Protein AF-A0A316TA97-F1 (afdb_monomer_lite)

Foldseek 3Di:
DFDWDPFDQPPVRDTDGTDGDQFLQVLLVCQVVVVDDPVCNVVSLVSNLCCQQPPDLVDQDPPNGDHRLEDPDALNRLLRRLVSCQLQPNLQSSQVNQPDCDPQHPNVVVVVPQPADKNDSPCADPRCGNVPPVVHTGSHDCRNVSVVVCCVCEQQNWAQDPVDPQQLETEGEHQFYDPAQKDWDWDQGPQGIWIWMFGHDPRHTFKIKTARGPSHKYKYWAQDDQQQLVPEDDDFQKDWPHWDAGSNGITTIIIGHGAIKMWGGDPRHIYMDGDPPTDHPVPDDPADLPLLVVLLVVLVVVLPDPLLQFAFPVLNVQLVVLSVLSVVLSPDPPRDNVSSVVSSVSNVVSVVSSVQGFADLVLLVLLLVVLVPDDCVQFFPPLPVQLVVLSVLSVVCVVRRSRDGRVSNVVSNVSNVVSVVRTHGFADQPLLVVLLVVLVPDDPQFFDPVLNVQLVVLSVLSVVLVPDRPRDNVSSVVSSVSNVVSVVSTHGPDDDDDDDDDDDDDDDDDDDDDDDDDDDDDDDDDDDDDDCSVVSVVVVVVVVVVVVVVVVVVD

Radius of gyration: 54.66 Å; chains: 1; bounding box: 109×63×149 Å

Secondary structure (DSSP, 8-state):
--EEPPPEE-TT--EEPPPEE--HHHHHHHHHTT-S-HHHHHHHHHHHHHHHHS--TTS--TTSS--TT-----TTTGGGHHHHHHHTT-HHHHHHHHS--SSSSSHHHHHTT-SS--SSTTSSBTTTBT-S-TTS--S--SGGGGHHHHIIIIIS-EEEBTTBTTTTEEEE-----TT-SEEEEEEEETTEEEEEEEEEETTEEEEEEEEEEEEEEEEEEE---HHHHTTPPPBTTEEEEEEEEETTEEEEEEEEEEEEEEEEEETTEEEEEEPTT---GGGS-S---HHHHHHHHHHHHHHTSGGGGGB-HHHHHHHHHHHHHHHHHHH-TT--HHHHHHHHHHHHHHHHHTT-BB---HHHHHHHHHHHT--GGGB-STTHHHHHHHHHHHHHHHHTTTT-BHHHHHHHHHHHHHHHHT--BPPP-HHHHHHHHHHHTS-GGGB-HHHHHHHHHHHHHHHHHHH-TT--HHHHHHHHHHHHHHHHT--BSS----------------------------------PPPTHHHHHHHHHHHHHHHHHHHHH--

pLDDT: mean 85.38, std 20.15, range [24.69, 98.75]

Structure (mmCIF, N/CA/C/O backbone):
data_AF-A0A316TA97-F1
#
_entry.id   AF-A0A316TA97-F1
#
loop_
_atom_site.group_PDB
_atom_site.id
_atom_site.type_symbol
_atom_site.label_atom_id
_atom_site.label_alt_id
_atom_site.label_comp_id
_atom_site.label_asym_id
_atom_site.label_entity_id
_atom_site.label_seq_id
_atom_site.pdbx_PDB_ins_code
_atom_site.Cartn_x
_atom_site.Cartn_y
_atom_site.Cartn_z
_atom_site.occupancy
_atom_site.B_iso_or_equiv
_atom_site.auth_seq_id
_atom_site.auth_comp_id
_atom_site.auth_asym_id
_atom_site.auth_atom_id
_atom_site.pdbx_PDB_model_num
ATOM 1 N N . GLY A 1 1 ? -20.059 24.823 36.593 1.00 38.16 1 GLY A N 1
ATOM 2 C CA . GLY A 1 1 ? -21.305 24.332 35.991 1.00 38.16 1 GLY A CA 1
ATOM 3 C C . GLY A 1 1 ? -22.474 24.899 36.750 1.00 38.16 1 GLY A C 1
ATOM 4 O O . GLY A 1 1 ? -22.758 24.421 37.832 1.00 38.16 1 GLY A O 1
ATOM 5 N N . LYS A 1 2 ? -23.056 25.978 36.234 1.00 34.47 2 LYS A N 1
ATOM 6 C CA . LYS A 1 2 ? -24.372 26.496 36.607 1.00 34.47 2 LYS A CA 1
ATOM 7 C C . LYS A 1 2 ? -24.916 27.084 35.312 1.00 34.47 2 LYS A C 1
ATOM 9 O O . LYS A 1 2 ? -24.489 28.172 34.930 1.00 34.47 2 LYS A O 1
ATOM 14 N N . THR A 1 3 ? -25.728 26.338 34.568 1.00 41.75 3 THR A N 1
ATOM 15 C CA . THR A 1 3 ? -26.380 26.905 33.384 1.00 41.75 3 THR A CA 1
ATOM 16 C C . THR A 1 3 ? -27.413 27.905 33.876 1.00 41.75 3 THR A C 1
ATOM 18 O O . THR A 1 3 ? -28.311 27.558 34.641 1.00 41.75 3 THR A O 1
ATOM 21 N N . GLN A 1 4 ? -27.219 29.167 33.507 1.00 42.59 4 GLN A N 1
ATOM 22 C CA . GLN A 1 4 ? -28.214 30.208 33.699 1.00 42.59 4 GLN A CA 1
ATOM 23 C C . GLN A 1 4 ? -29.320 29.985 32.669 1.00 42.59 4 GLN A C 1
ATOM 25 O O . GLN A 1 4 ? -29.018 29.860 31.480 1.00 42.59 4 GLN A O 1
ATOM 30 N N . SER A 1 5 ? -30.587 29.963 33.091 1.00 54.56 5 SER A N 1
ATOM 31 C CA . SER A 1 5 ? -31.671 30.222 32.141 1.00 54.56 5 SER A CA 1
ATOM 32 C C . SER A 1 5 ? -31.372 31.545 31.433 1.00 54.56 5 SER A C 1
ATOM 34 O O . SER A 1 5 ? -30.964 32.517 32.075 1.00 54.56 5 SER A O 1
ATOM 36 N N . ALA A 1 6 ? -31.481 31.569 30.100 1.00 47.59 6 ALA A N 1
ATOM 37 C CA . ALA A 1 6 ? -31.222 32.793 29.356 1.00 47.59 6 ALA A CA 1
ATOM 38 C C . ALA A 1 6 ? -32.130 33.901 29.916 1.00 47.59 6 ALA A C 1
ATOM 40 O O . ALA A 1 6 ? -33.325 33.647 30.109 1.00 47.59 6 ALA A O 1
ATOM 41 N N . PRO A 1 7 ? -31.597 35.105 30.196 1.00 53.69 7 PRO A N 1
ATOM 42 C CA . PRO A 1 7 ? -32.436 36.220 30.594 1.00 53.69 7 PRO A CA 1
ATOM 43 C C . PRO A 1 7 ? -33.517 36.400 29.532 1.00 53.69 7 PRO A C 1
ATOM 45 O O . PRO A 1 7 ? -33.215 36.601 28.354 1.00 53.69 7 PRO A O 1
ATOM 48 N N . SER A 1 8 ? -34.776 36.269 29.939 1.00 62.47 8 SER A N 1
ATOM 49 C CA . SER A 1 8 ? -35.906 36.413 29.029 1.00 62.47 8 SER A CA 1
ATOM 50 C C . SER A 1 8 ? -36.624 37.718 29.316 1.00 62.47 8 SER A C 1
ATOM 52 O O . SER A 1 8 ? -36.811 38.111 30.471 1.00 62.47 8 SER A O 1
ATOM 54 N N . ILE A 1 9 ? -36.988 38.401 28.235 1.00 54.28 9 ILE A N 1
ATOM 55 C CA . ILE A 1 9 ? -37.887 39.543 28.275 1.00 54.28 9 ILE A CA 1
ATOM 56 C C . ILE A 1 9 ? -39.227 39.044 27.744 1.00 54.28 9 ILE A C 1
ATOM 58 O O . ILE A 1 9 ? -39.328 38.642 26.582 1.00 54.28 9 ILE A O 1
ATOM 62 N N . GLY A 1 10 ? -40.239 39.023 28.609 1.00 66.88 10 GLY A N 1
ATOM 63 C CA . GLY A 1 10 ? -41.604 38.686 28.229 1.00 66.88 10 GLY A CA 1
ATOM 64 C C . GLY A 1 10 ? -42.124 39.636 27.150 1.00 66.88 10 GLY A C 1
ATOM 65 O O . GLY A 1 10 ? -41.638 40.756 26.988 1.00 66.88 10 GLY A O 1
ATOM 66 N N . ARG A 1 11 ? -43.157 39.224 26.407 1.00 55.09 11 ARG A N 1
ATOM 67 C CA . ARG A 1 11 ? -43.816 40.102 25.414 1.00 55.09 11 ARG A CA 1
ATOM 68 C C . ARG A 1 11 ? -44.424 41.372 26.037 1.00 55.09 11 ARG A C 1
ATOM 70 O O . ARG A 1 11 ? -44.765 42.296 25.309 1.00 55.09 11 ARG A O 1
ATOM 77 N N . ASP A 1 12 ? -44.549 41.406 27.360 1.00 76.81 12 ASP A N 1
ATOM 78 C CA . ASP A 1 12 ? -44.981 42.531 28.191 1.00 76.81 12 ASP A CA 1
ATOM 79 C C . ASP A 1 12 ? -43.818 43.388 28.739 1.00 76.81 12 ASP A C 1
ATOM 81 O O . ASP A 1 12 ? -44.057 44.364 29.448 1.00 76.81 12 ASP A O 1
ATOM 85 N N . GLY A 1 13 ? -42.566 43.046 28.419 1.00 64.06 13 GLY A N 1
ATOM 86 C CA . GLY A 1 13 ? -41.368 43.734 28.902 1.00 64.06 13 GLY A CA 1
ATOM 87 C C . GLY A 1 13 ? -40.856 43.261 30.267 1.00 64.06 13 GLY A C 1
ATOM 88 O O . GLY A 1 13 ? -39.906 43.850 30.783 1.00 64.06 13 GLY A O 1
ATOM 89 N N . SER A 1 14 ? -41.443 42.217 30.864 1.00 68.44 14 SER A N 1
ATOM 90 C CA . SER A 1 14 ? -40.971 41.663 32.138 1.00 68.44 14 SER A CA 1
ATOM 91 C C . SER A 1 14 ? -39.613 40.967 31.984 1.00 68.44 14 SER A C 1
ATOM 93 O O . SER A 1 14 ? -39.430 40.141 31.095 1.00 68.44 14 SER A O 1
ATOM 95 N N . TYR A 1 15 ? -38.644 41.303 32.841 1.00 68.62 15 TYR A N 1
ATOM 96 C CA . TYR A 1 15 ? -37.324 40.665 32.864 1.00 68.62 15 TYR A CA 1
ATOM 97 C C . TYR A 1 15 ? -37.304 39.527 33.883 1.00 68.62 15 TYR A C 1
ATOM 99 O O . TYR A 1 15 ? -37.510 39.763 35.076 1.00 68.62 15 TYR A O 1
ATOM 107 N N . THR A 1 16 ? -36.999 38.313 33.427 1.00 67.31 16 THR A N 1
ATOM 108 C CA . THR A 1 16 ? -36.749 37.177 34.322 1.00 67.31 16 THR A CA 1
ATOM 109 C C . THR A 1 16 ? -35.239 37.008 34.504 1.00 67.31 16 THR A C 1
ATOM 111 O O . THR A 1 16 ? -34.551 36.712 33.521 1.00 67.31 16 THR A O 1
ATOM 114 N N . PRO A 1 17 ? -34.695 37.211 35.721 1.00 58.16 17 PRO A N 1
ATOM 115 C CA . PRO A 1 17 ? -33.279 37.005 35.978 1.00 58.16 17 PRO A CA 1
ATOM 116 C C . PRO A 1 17 ? -32.897 35.528 35.819 1.00 58.16 17 PRO A C 1
ATOM 118 O O . PRO A 1 17 ? -33.721 34.644 36.064 1.00 58.16 17 PRO A O 1
ATOM 121 N N . PRO A 1 18 ? -31.639 35.252 35.448 1.00 57.81 18 PRO A N 1
ATOM 122 C CA . PRO A 1 18 ? -31.162 33.895 35.266 1.00 57.81 18 PRO A CA 1
ATOM 123 C C . PRO A 1 18 ? -31.211 33.110 36.579 1.00 57.81 18 PRO A C 1
ATOM 125 O O . PRO A 1 18 ? -30.638 33.517 37.593 1.00 57.81 18 PRO A O 1
ATOM 128 N N . THR A 1 19 ? -31.853 31.949 36.545 1.00 63.41 19 THR A N 1
ATOM 129 C CA . THR A 1 19 ? -31.802 30.957 37.619 1.00 63.41 19 THR A CA 1
ATOM 130 C C . THR A 1 19 ? -30.740 29.925 37.296 1.00 63.41 19 THR A C 1
ATOM 132 O O . THR A 1 19 ? -30.619 29.471 36.159 1.00 63.41 19 THR A O 1
ATOM 135 N N . ILE A 1 20 ? -29.974 29.555 38.313 1.00 67.31 20 ILE A N 1
ATOM 136 C CA . ILE A 1 20 ? -29.029 28.447 38.245 1.00 67.31 20 ILE A CA 1
ATOM 137 C C . ILE A 1 20 ? -29.837 27.155 38.178 1.00 67.31 20 ILE A C 1
ATOM 139 O O . ILE A 1 20 ? -30.657 26.925 39.064 1.00 67.31 20 ILE A O 1
ATOM 143 N N . GLN A 1 21 ? -29.597 26.335 37.159 1.00 70.38 21 GLN A N 1
ATOM 144 C CA . GLN A 1 21 ? -30.203 25.012 37.055 1.00 70.38 21 GLN A CA 1
ATOM 145 C C . GLN A 1 21 ? -29.139 23.919 37.083 1.00 70.38 21 GLN A C 1
ATOM 147 O O . GLN A 1 21 ? -28.156 23.982 36.342 1.00 70.38 21 GLN A O 1
ATOM 152 N N . ASP A 1 22 ? -29.371 22.938 37.950 1.00 81.56 22 ASP A N 1
ATOM 153 C CA . ASP A 1 22 ? -28.582 21.723 38.101 1.00 81.56 22 ASP A CA 1
ATOM 154 C C . ASP A 1 22 ? -29.258 20.619 37.280 1.00 81.56 22 ASP A C 1
ATOM 156 O O . ASP A 1 22 ? -30.234 20.018 37.713 1.00 81.56 22 ASP A O 1
ATOM 160 N N . THR A 1 23 ? -28.779 20.401 36.056 1.00 87.81 23 THR A N 1
ATOM 161 C CA . THR A 1 23 ? -29.360 19.417 35.121 1.00 87.81 23 THR A CA 1
ATOM 162 C C . THR A 1 23 ? -28.309 18.418 34.664 1.00 87.81 23 THR A C 1
ATOM 164 O O . THR A 1 23 ? -27.125 18.766 34.596 1.00 87.81 23 THR A O 1
ATOM 167 N N . GLU A 1 24 ? -28.729 17.215 34.263 1.00 91.94 24 GLU A N 1
ATOM 168 C CA . GLU A 1 24 ? -27.835 16.214 33.664 1.00 91.94 24 GLU A CA 1
ATOM 169 C C . GLU A 1 24 ? -26.982 16.809 32.542 1.00 91.94 24 GLU A C 1
ATOM 171 O O . GLU A 1 24 ? -25.755 16.741 32.582 1.00 91.94 24 GLU A O 1
ATOM 176 N N . ALA A 1 25 ? -27.624 17.488 31.586 1.00 91.88 25 ALA A N 1
ATOM 177 C CA . ALA A 1 25 ? -26.947 18.078 30.437 1.00 91.88 25 ALA A CA 1
ATOM 178 C C . ALA A 1 25 ? -25.898 19.126 30.844 1.00 91.88 25 ALA A C 1
ATOM 180 O O . ALA A 1 25 ? -24.828 19.186 30.235 1.00 91.88 25 ALA A O 1
ATOM 181 N N . SER A 1 26 ? -26.182 19.936 31.873 1.00 90.69 26 SER A N 1
ATOM 182 C CA . SER A 1 26 ? -25.269 20.990 32.338 1.00 90.69 26 SER A CA 1
ATOM 183 C C . SER A 1 26 ? -23.975 20.450 32.950 1.00 90.69 26 SER A C 1
ATOM 185 O O . SER A 1 26 ? -22.939 21.114 32.862 1.00 90.69 26 SER A O 1
ATOM 187 N N . TYR A 1 27 ? -24.025 19.255 33.546 1.00 94.38 27 TYR A N 1
ATOM 188 C CA . TYR A 1 27 ? -22.856 18.592 34.107 1.00 94.38 27 TYR A CA 1
ATOM 189 C C . TYR A 1 27 ? -22.176 17.691 33.082 1.00 94.38 27 TYR A C 1
ATOM 191 O O . TYR A 1 27 ? -20.995 17.892 32.813 1.00 94.38 27 TYR A O 1
ATOM 199 N N . ALA A 1 28 ? -22.913 16.760 32.472 1.00 96.31 28 ALA A N 1
ATOM 200 C CA . ALA A 1 28 ? -22.371 15.755 31.562 1.00 96.31 28 ALA A CA 1
ATOM 201 C C . ALA A 1 28 ? -21.589 16.387 30.403 1.00 96.31 28 ALA A C 1
ATOM 203 O O . ALA A 1 28 ? -20.430 16.056 30.173 1.00 96.31 28 ALA A O 1
ATOM 204 N N . THR A 1 29 ? -22.177 17.389 29.746 1.00 95.25 29 THR A N 1
ATOM 205 C CA . THR A 1 29 ? -21.539 18.103 28.629 1.00 95.25 29 THR A CA 1
ATOM 206 C C . THR A 1 29 ? -20.243 18.790 29.064 1.00 95.25 29 THR A C 1
ATOM 208 O O . THR A 1 29 ? -19.220 18.699 28.395 1.00 95.25 29 THR A O 1
ATOM 211 N N . ALA A 1 30 ? -20.262 19.474 30.210 1.00 94.62 30 ALA A N 1
ATOM 212 C CA . ALA A 1 30 ? -19.088 20.179 30.713 1.00 94.62 30 ALA A CA 1
ATOM 213 C C . ALA A 1 30 ? -17.998 19.229 31.244 1.00 94.62 30 ALA A C 1
ATOM 215 O O . ALA A 1 30 ? -16.827 19.608 31.243 1.00 94.62 30 ALA A O 1
ATOM 216 N N . LEU A 1 31 ? -18.367 18.023 31.689 1.00 95.94 31 LEU A N 1
ATOM 217 C CA . LEU A 1 31 ? -17.431 16.966 32.070 1.00 95.94 31 LEU A CA 1
ATOM 218 C C . LEU A 1 31 ? -16.749 16.365 30.837 1.00 95.94 31 LEU A C 1
ATOM 220 O O . LEU A 1 31 ? -15.525 16.360 30.804 1.00 95.94 31 LEU A O 1
ATOM 224 N N . VAL A 1 32 ? -17.511 15.961 29.813 1.00 95.56 32 VAL A N 1
ATOM 225 C CA . VAL A 1 32 ? -16.964 15.381 28.567 1.00 95.56 32 VAL A CA 1
ATOM 226 C C . VAL A 1 32 ? -16.014 16.349 27.861 1.00 95.56 32 VAL A C 1
ATOM 228 O O . VAL A 1 32 ? -14.939 15.960 27.422 1.00 95.56 32 VAL A O 1
ATOM 231 N N . TYR A 1 33 ? -16.360 17.638 27.805 1.00 94.12 33 TYR A N 1
ATOM 232 C CA . TYR A 1 33 ? -15.498 18.655 27.193 1.00 94.12 33 TYR A CA 1
ATOM 233 C C . TYR A 1 33 ? -14.407 19.205 28.127 1.00 94.12 33 TYR A C 1
ATOM 235 O O . TYR A 1 33 ? -13.773 20.204 27.791 1.00 94.12 33 TYR A O 1
ATOM 243 N N . ASN A 1 34 ? -14.197 18.604 29.306 1.00 92.06 34 ASN A N 1
ATOM 244 C CA . ASN A 1 34 ? -13.170 19.011 30.272 1.00 92.06 34 ASN A CA 1
ATOM 245 C C . ASN A 1 34 ? -13.198 20.515 30.627 1.00 92.06 34 ASN A C 1
ATOM 247 O O . ASN A 1 34 ? -12.168 21.171 30.768 1.00 92.06 34 ASN A O 1
ATOM 251 N N . VAL A 1 35 ? -14.398 21.085 30.786 1.00 93.94 35 VAL A N 1
ATOM 252 C CA . VAL A 1 35 ? -14.597 22.525 31.049 1.00 93.94 35 VAL A CA 1
ATOM 253 C C . VAL A 1 35 ? -14.410 22.873 32.531 1.00 93.94 35 VAL A C 1
ATOM 255 O O . VAL A 1 35 ? -14.108 24.016 32.884 1.00 93.94 35 VAL A O 1
ATOM 258 N N . PHE A 1 36 ? -14.621 21.913 33.435 1.00 91.88 36 PHE A N 1
ATOM 259 C CA . PHE A 1 36 ? -14.399 22.129 34.863 1.00 91.88 36 PHE A CA 1
ATOM 260 C C . PHE A 1 36 ? -12.904 22.187 35.181 1.00 91.88 36 PHE A C 1
ATOM 262 O O . PHE A 1 36 ? -12.139 21.325 34.767 1.00 91.88 36 PHE A O 1
ATOM 269 N N . ASN A 1 37 ? -12.498 23.170 35.988 1.00 91.88 37 ASN A N 1
ATOM 270 C CA . ASN A 1 37 ? -11.150 23.175 36.550 1.00 91.88 37 ASN A CA 1
ATOM 271 C C . ASN A 1 37 ? -10.963 22.032 37.564 1.00 91.88 37 ASN A C 1
ATOM 273 O O . ASN A 1 37 ? -11.934 21.518 38.127 1.00 91.88 37 ASN A O 1
ATOM 277 N N . GLU A 1 38 ? -9.707 21.687 37.842 1.00 87.62 38 GLU A N 1
ATOM 278 C CA . GLU A 1 38 ? -9.338 20.570 38.723 1.00 87.62 38 GLU A CA 1
ATOM 279 C C . GLU A 1 38 ? -10.016 20.645 40.099 1.00 87.62 38 GLU A C 1
ATOM 281 O O . GLU A 1 38 ? -10.542 19.652 40.593 1.00 87.62 38 GLU A O 1
ATOM 286 N N . THR A 1 39 ? -10.094 21.843 40.692 1.00 91.88 39 THR A N 1
ATOM 287 C CA . THR A 1 39 ? -10.706 22.047 42.015 1.00 91.88 39 THR A CA 1
ATOM 288 C C . THR A 1 39 ? -12.201 21.719 42.044 1.00 91.88 39 THR A C 1
ATOM 290 O O . THR A 1 39 ? -12.708 21.273 43.070 1.00 91.88 39 THR A O 1
ATOM 293 N N . ASN A 1 40 ? -12.926 21.952 40.945 1.00 91.69 40 ASN A N 1
ATOM 294 C CA . ASN A 1 40 ? -14.377 21.768 40.893 1.00 91.69 40 ASN A CA 1
ATOM 295 C C . ASN A 1 40 ? -14.812 20.480 40.184 1.00 91.69 40 ASN A C 1
ATOM 297 O O . ASN A 1 40 ? -15.975 20.104 40.340 1.00 91.69 40 ASN A O 1
ATOM 301 N N . LYS A 1 41 ? -13.929 19.806 39.428 1.00 94.19 41 LYS A N 1
ATOM 302 C CA . LYS A 1 41 ? -14.264 18.583 38.675 1.00 94.19 41 LYS A CA 1
ATOM 303 C C . LYS A 1 41 ? -14.861 17.517 39.594 1.00 94.19 41 LYS A C 1
ATOM 305 O O . LYS A 1 41 ? -15.968 17.062 39.338 1.00 94.19 41 LYS A O 1
ATOM 310 N N . ALA A 1 42 ? -14.204 17.210 40.715 1.00 94.50 42 ALA A N 1
ATOM 311 C CA . ALA A 1 42 ? -14.684 16.193 41.655 1.00 94.50 42 ALA A CA 1
ATOM 312 C C . ALA A 1 42 ? -16.100 16.489 42.182 1.00 94.50 42 ALA A C 1
ATOM 314 O O . ALA A 1 42 ? -16.958 15.609 42.194 1.00 94.50 42 ALA A O 1
ATOM 315 N N . LYS A 1 43 ? -16.382 17.749 42.551 1.00 95.00 43 LYS A N 1
ATOM 316 C CA . LYS A 1 43 ? -17.718 18.134 43.029 1.00 95.00 43 LYS A CA 1
ATOM 317 C C . LYS A 1 43 ? -18.766 18.109 41.914 1.00 95.00 43 LYS A C 1
ATOM 319 O O . LYS A 1 43 ? -19.920 17.780 42.165 1.00 95.00 43 LYS A O 1
ATOM 324 N N . ALA A 1 44 ? -18.375 18.455 40.689 1.00 94.94 44 ALA A N 1
ATOM 325 C CA . ALA A 1 44 ? -19.247 18.375 39.525 1.00 94.94 44 ALA A CA 1
ATOM 326 C C . ALA A 1 44 ? -19.626 16.927 39.193 1.00 94.94 44 ALA A C 1
ATOM 328 O O . ALA A 1 44 ? -20.794 16.664 38.924 1.00 94.94 44 ALA A O 1
ATOM 329 N N . VAL A 1 45 ? -18.666 16.001 39.269 1.00 96.62 45 VAL A N 1
ATOM 330 C CA . VAL A 1 45 ? -18.906 14.561 39.111 1.00 96.62 45 VAL A CA 1
ATOM 331 C C . VAL A 1 45 ? -19.851 14.049 40.199 1.00 96.62 45 VAL A C 1
ATOM 333 O O . VAL A 1 45 ? -20.851 13.417 39.878 1.00 96.62 45 VAL A O 1
ATOM 336 N N . GLU A 1 46 ? -19.603 14.386 41.469 1.00 95.94 46 GLU A N 1
ATOM 337 C CA . GLU A 1 46 ? -20.484 14.005 42.585 1.00 95.94 46 GLU A CA 1
ATOM 338 C C . GLU A 1 46 ? -21.925 14.497 42.366 1.00 95.94 46 GLU A C 1
ATOM 340 O O . GLU A 1 46 ? -22.878 13.727 42.498 1.00 95.94 46 GLU A O 1
ATOM 345 N N . ASN A 1 47 ? -22.092 15.768 41.985 1.00 94.50 47 ASN A N 1
ATOM 346 C CA . ASN A 1 47 ? -23.406 16.342 41.709 1.00 94.50 47 ASN A CA 1
ATOM 347 C C . ASN A 1 47 ? -24.086 15.663 40.513 1.00 94.50 47 ASN A C 1
ATOM 349 O O . ASN A 1 47 ? -25.279 15.379 40.580 1.00 94.50 47 ASN A O 1
ATOM 353 N N . TYR A 1 48 ? -23.338 15.393 39.441 1.00 96.12 48 TYR A N 1
ATOM 354 C CA . TYR A 1 48 ? -23.858 14.721 38.256 1.00 96.12 48 TYR A CA 1
ATOM 355 C C . TYR A 1 48 ? -24.381 13.323 38.583 1.00 96.12 48 TYR A C 1
ATOM 357 O O . TYR A 1 48 ? -25.541 13.014 38.318 1.00 96.12 48 TYR A O 1
ATOM 365 N N . VAL A 1 49 ? -23.550 12.511 39.238 1.00 97.38 49 VAL A N 1
ATOM 366 C CA . VAL A 1 49 ? -23.905 11.152 39.656 1.00 97.38 49 VAL A CA 1
ATOM 367 C C . VAL A 1 49 ? -25.111 11.177 40.595 1.00 97.38 49 VAL A C 1
ATOM 369 O O . VAL A 1 49 ? -26.006 10.344 40.470 1.00 97.38 49 VAL A O 1
ATOM 372 N N . ASN A 1 50 ? -25.183 12.149 41.511 1.00 95.12 50 ASN A N 1
ATOM 373 C CA . ASN A 1 50 ? -26.340 12.291 42.388 1.00 95.12 50 ASN A CA 1
ATOM 374 C C . ASN A 1 50 ? -27.628 12.629 41.621 1.00 95.12 50 ASN A C 1
ATOM 376 O O . ASN A 1 50 ? -28.663 12.072 41.962 1.00 95.12 50 ASN A O 1
ATOM 380 N N . ILE A 1 51 ? -27.579 13.491 40.601 1.00 91.81 51 ILE A N 1
ATOM 381 C CA . ILE A 1 51 ? -28.755 13.824 39.775 1.00 91.81 51 ILE A CA 1
ATOM 382 C C . ILE A 1 51 ? -29.244 12.598 38.999 1.00 91.81 51 ILE A C 1
ATOM 384 O O . ILE A 1 51 ? -30.444 12.348 38.975 1.00 91.81 51 ILE A O 1
ATOM 388 N N . VAL A 1 52 ? -28.331 11.803 38.434 1.00 95.44 52 VAL A N 1
ATOM 389 C CA . VAL A 1 52 ? -28.688 10.562 37.723 1.00 95.44 52 VAL A CA 1
ATOM 390 C C . VAL A 1 52 ? -29.343 9.552 38.676 1.00 95.44 52 VAL A C 1
ATOM 392 O O . VAL A 1 52 ? -30.355 8.937 38.346 1.00 95.44 52 VAL A O 1
ATOM 395 N N . LYS A 1 53 ? -28.802 9.389 39.891 1.00 95.88 53 LYS A N 1
ATOM 396 C CA . LYS A 1 53 ? -29.321 8.438 40.895 1.00 95.88 53 LYS A CA 1
ATOM 397 C C . LYS A 1 53 ? -30.611 8.901 41.561 1.00 95.88 53 LYS A C 1
ATOM 399 O O . LYS A 1 53 ? -31.461 8.083 41.896 1.00 95.88 53 LYS A O 1
ATOM 404 N N . ASN A 1 54 ? -30.717 10.200 41.800 1.00 91.00 54 ASN A N 1
ATOM 405 C CA . ASN A 1 54 ? -31.767 10.830 42.583 1.00 91.00 54 ASN A CA 1
ATOM 406 C C . ASN A 1 54 ? -32.298 12.045 41.808 1.00 91.00 54 ASN A C 1
ATOM 408 O O . ASN A 1 54 ? -32.036 13.183 42.214 1.00 91.00 54 ASN A O 1
ATOM 412 N N . PRO A 1 55 ? -33.012 11.823 40.690 1.00 84.31 55 PRO A N 1
ATOM 413 C CA . PRO A 1 55 ? -33.590 12.918 39.929 1.00 84.31 55 PRO A CA 1
ATOM 414 C C . PRO A 1 55 ? -34.532 13.732 40.815 1.00 84.31 55 PRO A C 1
ATOM 416 O O . PRO A 1 55 ? -35.185 13.200 41.719 1.00 84.31 55 PRO A O 1
ATOM 419 N N . ASP A 1 56 ? -34.553 15.043 40.583 1.00 74.56 56 ASP A N 1
ATOM 420 C CA . ASP A 1 56 ? -35.282 15.980 41.429 1.00 74.56 56 ASP A CA 1
ATOM 421 C C . ASP A 1 56 ? -36.789 15.651 41.402 1.00 74.56 56 ASP A C 1
ATOM 423 O O . ASP A 1 56 ? -37.423 15.733 40.348 1.00 74.56 56 ASP A O 1
ATOM 427 N N . PRO A 1 57 ? -37.384 15.292 42.558 1.00 67.00 57 PRO A N 1
ATOM 428 C CA . PRO A 1 57 ? -38.769 14.842 42.636 1.00 67.00 57 PRO A CA 1
ATOM 429 C C . PRO A 1 57 ? -39.782 15.967 42.394 1.00 67.00 57 PRO A C 1
ATOM 431 O O . PRO A 1 57 ? -40.978 15.696 42.350 1.00 67.00 57 PRO A O 1
ATOM 434 N N . THR A 1 58 ? -39.333 17.224 42.303 1.00 65.56 58 THR A N 1
ATOM 435 C CA . THR A 1 58 ? -40.183 18.373 41.966 1.00 65.56 58 THR A CA 1
ATOM 436 C C . THR A 1 58 ? -40.391 18.538 40.462 1.00 65.56 58 THR A C 1
ATOM 438 O O . THR A 1 58 ? -41.297 19.269 40.059 1.00 65.56 58 THR A O 1
ATOM 441 N N . PHE A 1 59 ? -39.598 17.850 39.634 1.00 64.38 59 PHE A N 1
ATOM 442 C CA . PHE A 1 59 ? -39.877 17.715 38.212 1.00 64.38 59 PHE A CA 1
ATOM 443 C C . PHE A 1 59 ? -40.820 16.530 38.007 1.00 64.38 59 PHE A C 1
ATOM 445 O O . PHE A 1 59 ? -40.454 15.373 38.207 1.00 64.38 59 PHE A O 1
ATOM 452 N N . GLU A 1 60 ? -42.052 16.837 37.616 1.00 60.84 60 GLU A N 1
ATOM 453 C CA . GLU A 1 60 ? -43.003 15.837 37.147 1.00 60.84 60 GLU A CA 1
ATOM 454 C C . GLU A 1 60 ? -42.780 15.623 35.651 1.00 60.84 60 GLU A C 1
ATOM 456 O O . GLU A 1 60 ? -42.705 16.575 34.869 1.00 60.84 60 GLU A O 1
ATOM 461 N N . ASP A 1 61 ? -42.652 14.362 35.262 1.00 66.06 61 ASP A N 1
ATOM 462 C CA . ASP A 1 61 ? -42.793 13.963 33.877 1.00 66.06 61 ASP A CA 1
ATOM 463 C C . ASP A 1 61 ? -44.272 13.674 33.571 1.00 66.06 61 ASP A C 1
ATOM 465 O O . ASP A 1 61 ? -45.155 13.797 34.423 1.00 66.06 61 ASP A O 1
ATOM 469 N N . ASP A 1 62 ? -44.546 13.258 32.342 1.00 62.06 62 ASP A N 1
ATOM 470 C CA . ASP A 1 62 ? -45.873 12.844 31.885 1.00 62.06 62 ASP A CA 1
ATOM 471 C C . ASP A 1 62 ? -46.516 11.726 32.743 1.00 62.06 62 ASP A C 1
ATOM 473 O O . ASP A 1 62 ? -47.732 11.523 32.665 1.00 62.06 62 ASP A O 1
ATOM 477 N N . ASN A 1 63 ? -45.728 11.043 33.585 1.00 63.03 63 ASN A N 1
ATOM 478 C CA . ASN A 1 63 ? -46.124 9.932 34.448 1.00 63.03 63 ASN A CA 1
ATOM 479 C C . ASN A 1 63 ? -46.128 10.306 35.950 1.00 63.03 63 ASN A C 1
ATOM 481 O O . ASN A 1 63 ? -46.409 9.461 36.805 1.00 63.03 63 ASN A O 1
ATOM 485 N N . GLY A 1 64 ? -45.876 11.577 36.285 1.00 65.56 64 GLY A N 1
ATOM 486 C CA . GLY A 1 64 ? -45.973 12.138 37.636 1.00 65.56 64 GLY A CA 1
ATOM 487 C C . GLY A 1 64 ? -44.784 11.855 38.561 1.00 65.56 64 GLY A C 1
ATOM 488 O O . GLY A 1 64 ? -44.814 12.286 39.715 1.00 65.56 64 GLY A O 1
ATOM 489 N N . LYS A 1 65 ? -43.741 11.148 38.102 1.00 72.94 65 LYS A N 1
ATOM 490 C CA . LYS A 1 65 ? -42.474 10.978 38.834 1.00 72.94 65 LYS A CA 1
ATOM 491 C C . LYS A 1 65 ? -41.385 10.473 37.897 1.00 72.94 65 LYS A C 1
ATOM 493 O O . LYS A 1 65 ? -41.589 9.470 37.235 1.00 72.94 65 LYS A O 1
ATOM 498 N N . ILE A 1 66 ? -40.194 11.058 38.007 1.00 83.38 66 ILE A N 1
ATOM 499 C CA . ILE A 1 66 ? -38.978 10.609 37.322 1.00 83.38 66 ILE A CA 1
ATOM 500 C C . ILE A 1 66 ? -38.300 9.479 38.135 1.00 83.38 66 ILE A C 1
ATOM 502 O O . ILE A 1 66 ? -37.861 9.721 39.268 1.00 83.38 66 ILE A O 1
ATOM 506 N N . PRO A 1 67 ? -38.219 8.236 37.622 1.00 89.06 67 PRO A N 1
ATOM 507 C CA . PRO A 1 67 ? -37.468 7.150 38.260 1.00 89.06 67 PRO A CA 1
ATOM 508 C C . PRO A 1 67 ? -35.962 7.429 38.315 1.00 89.06 67 PRO A C 1
ATOM 510 O O . PRO A 1 67 ? -35.431 8.158 37.482 1.00 89.06 67 PRO A O 1
ATOM 513 N N . ALA A 1 68 ? -35.242 6.800 39.249 1.00 93.19 68 ALA A N 1
ATOM 514 C CA . ALA A 1 68 ? -33.776 6.825 39.244 1.00 93.19 68 ALA A CA 1
ATOM 515 C C . ALA A 1 68 ? -33.224 6.323 37.899 1.00 93.19 68 ALA A C 1
ATOM 517 O O . ALA A 1 68 ? -33.780 5.390 37.317 1.00 93.19 68 ALA A O 1
ATOM 518 N N . TYR A 1 69 ? -32.117 6.906 37.436 1.00 95.94 69 TYR A N 1
ATOM 519 C CA . TYR A 1 69 ? -31.517 6.602 36.134 1.00 95.94 69 TYR A CA 1
ATOM 520 C C . TYR A 1 69 ? -32.458 6.861 34.946 1.00 95.94 69 TYR A C 1
ATOM 522 O O . TYR A 1 69 ? -32.441 6.117 33.971 1.00 95.94 69 TYR A O 1
ATOM 530 N N . SER A 1 70 ? -33.288 7.901 35.025 1.00 92.94 70 SER A N 1
ATOM 531 C CA . SER A 1 70 ? -34.087 8.367 33.886 1.00 92.94 70 SER A CA 1
ATOM 532 C C . SER A 1 70 ? -33.416 9.538 33.199 1.00 92.94 70 SER A C 1
ATOM 534 O O . SER A 1 70 ? -32.855 10.410 33.853 1.00 92.94 70 SER A O 1
ATOM 536 N N . ILE A 1 71 ? -33.543 9.596 31.880 1.00 93.56 71 ILE A N 1
ATOM 537 C CA . ILE A 1 71 ? -32.954 10.644 31.059 1.00 93.56 71 ILE A CA 1
ATOM 538 C C . ILE A 1 71 ? -33.801 11.912 31.166 1.00 93.56 71 ILE A C 1
ATOM 540 O O . ILE A 1 71 ? -34.957 11.951 30.747 1.00 93.56 71 ILE A O 1
ATOM 544 N N . THR A 1 72 ? -33.193 12.989 31.655 1.00 90.50 72 THR A N 1
ATOM 545 C CA . THR A 1 72 ? -33.816 14.324 31.750 1.00 90.50 72 THR A CA 1
ATOM 546 C C . THR A 1 72 ? -33.237 15.316 30.737 1.00 90.50 72 THR A C 1
ATOM 548 O O . THR A 1 72 ? -33.602 16.493 30.707 1.00 90.50 72 THR A O 1
ATOM 551 N N . SER A 1 73 ? -32.331 14.848 29.873 1.00 91.06 73 SER A N 1
ATOM 552 C CA . SER A 1 73 ? -31.697 15.645 28.822 1.00 91.06 73 SER A CA 1
ATOM 553 C C . SER A 1 73 ? -32.405 15.552 27.461 1.00 91.06 73 SER A C 1
ATOM 555 O O . SER A 1 73 ? -33.037 14.553 27.117 1.00 91.06 73 SER A O 1
ATOM 557 N N . GLY A 1 74 ? -32.262 16.618 26.665 1.00 90.25 74 GLY A N 1
ATOM 558 C CA . GLY A 1 74 ? -32.610 16.642 25.240 1.00 90.25 74 GLY A CA 1
ATOM 559 C C . GLY A 1 74 ? -31.387 16.456 24.332 1.00 90.25 74 GLY A C 1
ATOM 560 O O . GLY A 1 74 ? -30.290 16.153 24.799 1.00 90.25 74 GLY A O 1
ATOM 561 N N . PHE A 1 75 ? -31.553 16.733 23.035 1.00 92.62 75 PHE A N 1
ATOM 562 C CA . PHE A 1 75 ? -30.606 16.354 21.969 1.00 92.62 75 PHE A CA 1
ATOM 563 C C . PHE A 1 75 ? -29.141 16.736 22.213 1.00 92.62 75 PHE A C 1
ATOM 565 O O . PHE A 1 75 ? -28.253 15.965 21.878 1.00 92.62 75 PHE A O 1
ATOM 572 N N . SER A 1 76 ? -28.865 17.912 22.781 1.00 90.19 76 SER A N 1
ATOM 573 C CA . SER A 1 76 ? -27.483 18.363 23.009 1.00 90.19 76 SER A CA 1
ATOM 574 C C . SER A 1 76 ? -26.824 17.738 24.241 1.00 90.19 76 SER A C 1
ATOM 576 O O . SER A 1 76 ? -25.602 17.747 24.340 1.00 90.19 76 SER A O 1
ATOM 578 N N . GLY A 1 77 ? -27.615 17.242 25.197 1.00 93.38 77 GLY A N 1
ATOM 579 C CA . GLY A 1 77 ? -27.115 16.658 26.442 1.00 93.38 77 GLY A CA 1
ATOM 580 C C . GLY A 1 77 ? -27.004 15.138 26.386 1.00 93.38 77 GLY A C 1
ATOM 581 O O . GLY A 1 77 ? -26.021 14.595 26.882 1.00 93.38 77 GLY A O 1
ATOM 582 N N . THR A 1 78 ? -27.972 14.471 25.747 1.00 96.06 78 THR A N 1
ATOM 583 C CA . THR A 1 78 ? -28.078 13.003 25.691 1.00 96.06 78 THR A CA 1
ATOM 584 C C . THR A 1 78 ? -26.794 12.294 25.244 1.00 96.06 78 THR A C 1
ATOM 586 O O . THR A 1 78 ? -26.420 11.336 25.919 1.00 96.06 78 THR A O 1
ATOM 589 N N . PRO A 1 79 ? -26.066 12.753 24.202 1.00 96.44 79 PRO A N 1
ATOM 590 C CA . PRO A 1 79 ? -24.827 12.099 23.776 1.00 96.44 79 PRO A CA 1
ATOM 591 C C . PRO A 1 79 ? -23.748 12.063 24.866 1.00 96.44 79 PRO A C 1
ATOM 593 O O . PRO A 1 79 ? -22.913 11.176 24.870 1.00 96.44 79 PRO A O 1
ATOM 596 N N . ASN A 1 80 ? -23.774 13.002 25.815 1.00 97.62 80 ASN A N 1
ATOM 597 C CA . ASN A 1 80 ? -22.713 13.165 26.809 1.00 97.62 80 ASN A CA 1
ATOM 598 C C . ASN A 1 80 ? -22.992 12.432 28.126 1.00 97.62 80 ASN A C 1
ATOM 600 O O . ASN A 1 80 ? -22.111 12.387 28.981 1.00 97.62 80 ASN A O 1
ATOM 604 N N . LEU A 1 81 ? -24.195 11.877 28.321 1.00 97.50 81 LEU A N 1
ATOM 605 C CA . LEU A 1 81 ? -24.606 11.332 29.616 1.00 97.50 81 LEU A CA 1
ATOM 606 C C . LEU A 1 81 ? -23.742 10.145 30.058 1.00 97.50 81 LEU A C 1
ATOM 608 O O . LEU A 1 81 ? -23.042 10.212 31.074 1.00 97.50 81 LEU A O 1
ATOM 612 N N . VAL A 1 82 ? -23.779 9.055 29.297 1.00 97.88 82 VAL A N 1
ATOM 613 C CA . VAL A 1 82 ? -23.028 7.848 29.651 1.00 97.88 82 VAL A CA 1
ATOM 614 C C . VAL A 1 82 ? -21.517 7.993 29.425 1.00 97.88 82 VAL A C 1
ATOM 616 O O . VAL A 1 82 ? -20.788 7.517 30.297 1.00 97.88 82 VAL A O 1
ATOM 619 N N . PRO A 1 83 ? -20.997 8.747 28.424 1.00 97.56 83 PRO A N 1
ATOM 620 C CA . PRO A 1 83 ? -19.564 9.041 28.375 1.00 97.56 83 PRO A CA 1
ATOM 621 C C . PRO A 1 83 ? -19.070 9.798 29.611 1.00 97.56 83 PRO A C 1
ATOM 623 O O . PRO A 1 83 ? -18.033 9.438 30.160 1.00 97.56 83 PRO A O 1
ATOM 626 N N . ALA A 1 84 ? -19.821 10.782 30.127 1.00 97.88 84 ALA A N 1
ATOM 627 C CA . ALA A 1 84 ? -19.428 11.498 31.344 1.00 97.88 84 ALA A CA 1
ATOM 628 C C . ALA A 1 84 ? -19.327 10.574 32.568 1.00 97.88 84 ALA A C 1
ATOM 630 O O . ALA A 1 84 ? -18.429 10.754 33.390 1.00 97.88 84 ALA A O 1
ATOM 631 N N . LEU A 1 85 ? -20.229 9.594 32.706 1.00 98.31 85 LEU A N 1
ATOM 632 C CA . LEU A 1 85 ? -20.164 8.604 33.786 1.00 98.31 85 LEU A CA 1
ATOM 633 C C . LEU A 1 85 ? -18.943 7.693 33.609 1.00 98.31 85 LEU A C 1
ATOM 635 O O . LEU A 1 85 ? -18.139 7.562 34.533 1.00 98.31 85 LEU A O 1
ATOM 639 N N . THR A 1 86 ? -18.765 7.125 32.415 1.00 97.75 86 THR A N 1
ATOM 640 C CA . THR A 1 86 ? -17.671 6.195 32.110 1.00 97.75 86 THR A CA 1
ATOM 641 C C . THR A 1 86 ? -16.296 6.845 32.240 1.00 97.75 86 THR A C 1
ATOM 643 O O . THR A 1 86 ? -15.447 6.303 32.939 1.00 97.75 86 THR A O 1
ATOM 646 N N . GLN A 1 87 ? -16.087 8.029 31.655 1.00 96.19 87 GLN A N 1
ATOM 647 C CA . GLN A 1 87 ? -14.818 8.767 31.722 1.00 96.19 87 GLN A CA 1
ATOM 648 C C . GLN A 1 87 ? -14.407 9.143 33.150 1.00 96.19 87 GLN A C 1
ATOM 650 O O . GLN A 1 87 ? -13.243 9.454 33.381 1.00 96.19 87 GLN A O 1
ATOM 655 N N . ASN A 1 88 ? -15.354 9.149 34.094 1.00 96.44 88 ASN A N 1
ATOM 656 C CA . ASN A 1 88 ? -15.113 9.489 35.494 1.00 96.44 88 ASN A CA 1
ATOM 657 C C . ASN A 1 88 ? -15.218 8.272 36.436 1.00 96.44 88 ASN A C 1
ATOM 659 O O . ASN A 1 88 ? -15.380 8.456 37.641 1.00 96.44 88 ASN A O 1
ATOM 663 N N . GLY A 1 89 ? -15.143 7.043 35.908 1.00 95.62 89 GLY A N 1
ATOM 664 C CA . GLY A 1 89 ? -15.087 5.807 36.699 1.00 95.62 89 GLY A CA 1
ATOM 665 C C . GLY A 1 89 ? -16.437 5.279 37.203 1.00 95.62 89 GLY A C 1
ATOM 666 O O . GLY A 1 89 ? -16.477 4.289 37.930 1.00 95.62 89 GLY A O 1
ATOM 667 N N . TYR A 1 90 ? -17.562 5.880 36.808 1.00 97.44 90 TYR A N 1
ATOM 668 C CA . TYR A 1 90 ? -18.913 5.462 37.211 1.00 97.44 90 TYR A CA 1
ATOM 669 C C . TYR A 1 90 ? -19.545 4.511 36.181 1.00 97.44 90 TYR A C 1
ATOM 671 O O . TYR A 1 90 ? -20.687 4.692 35.758 1.00 97.44 90 TYR A O 1
ATOM 679 N N . ILE A 1 91 ? -18.793 3.484 35.767 1.00 96.19 91 ILE A N 1
ATOM 680 C CA . ILE A 1 91 ? -19.197 2.517 34.728 1.00 96.19 91 ILE A CA 1
ATOM 681 C C . ILE A 1 91 ? -20.502 1.803 35.107 1.00 96.19 91 ILE A C 1
ATOM 683 O O . ILE A 1 91 ? -21.406 1.682 34.286 1.00 96.19 91 ILE A O 1
ATOM 687 N N . GLU A 1 92 ? -20.639 1.381 36.365 1.00 96.19 92 GLU A N 1
ATOM 688 C CA . GLU A 1 92 ? -21.840 0.685 36.841 1.00 96.19 92 GLU A CA 1
ATOM 689 C C . GLU A 1 92 ? -23.101 1.563 36.727 1.00 96.19 92 GLU A C 1
ATOM 691 O O . GLU A 1 92 ? -24.179 1.081 36.383 1.00 96.19 92 GLU A O 1
ATOM 696 N N . ASP A 1 93 ? -22.964 2.868 36.974 1.00 98.12 93 ASP A N 1
ATOM 697 C CA . ASP A 1 93 ? -24.059 3.829 36.840 1.00 98.12 93 ASP A CA 1
ATOM 698 C C . ASP A 1 93 ? -24.364 4.146 35.370 1.00 98.12 93 ASP A C 1
ATOM 700 O O . ASP A 1 93 ? -25.529 4.340 35.021 1.00 98.12 93 ASP A O 1
ATOM 704 N N . ALA A 1 94 ? -23.346 4.146 34.498 1.00 98.00 94 ALA A N 1
ATOM 705 C CA . ALA A 1 94 ? -23.530 4.274 33.052 1.00 98.00 94 ALA A CA 1
ATOM 706 C C . ALA A 1 94 ? -24.391 3.127 32.503 1.00 98.00 94 ALA A C 1
ATOM 708 O O . ALA A 1 94 ? -25.362 3.375 31.789 1.00 98.00 94 ALA A O 1
ATOM 709 N N . TYR A 1 95 ? -24.098 1.888 32.911 1.00 98.00 95 TYR A N 1
ATOM 710 C CA . TYR A 1 95 ? -24.901 0.721 32.544 1.00 98.00 95 TYR A CA 1
ATOM 711 C C . TYR A 1 95 ? -26.312 0.761 33.141 1.00 98.00 95 TYR A C 1
ATOM 713 O O . TYR A 1 95 ? -27.264 0.459 32.432 1.00 98.00 95 TYR A O 1
ATOM 721 N N . LYS A 1 96 ? -26.492 1.199 34.396 1.00 98.00 96 LYS A N 1
ATOM 722 C CA . LYS A 1 96 ? -27.838 1.367 34.985 1.00 98.00 96 LYS A CA 1
ATOM 723 C C . LYS A 1 96 ? -28.690 2.389 34.224 1.00 98.00 96 LYS A C 1
ATOM 725 O O . LYS A 1 96 ? -29.883 2.161 34.051 1.00 98.00 96 LYS A O 1
ATOM 730 N N . LEU A 1 97 ? -28.088 3.484 33.753 1.00 97.62 97 LEU A N 1
ATOM 731 C CA . LEU A 1 97 ? -28.755 4.476 32.901 1.00 97.62 97 LEU A CA 1
ATOM 732 C C . LEU A 1 97 ? -29.068 3.925 31.504 1.00 97.62 97 LEU A C 1
ATOM 734 O O . LEU A 1 97 ? -30.151 4.171 30.977 1.00 97.62 97 LEU A O 1
ATOM 738 N N . PHE A 1 98 ? -28.150 3.157 30.916 1.00 97.75 98 PHE A N 1
ATOM 739 C CA . PHE A 1 98 ? -28.346 2.516 29.616 1.00 97.75 98 PHE A CA 1
ATOM 740 C C . PHE A 1 98 ? -29.439 1.432 29.640 1.00 97.75 98 PHE A C 1
ATOM 742 O O . PHE A 1 98 ? -30.265 1.369 28.731 1.00 97.75 98 PHE A O 1
ATOM 749 N N . GLU A 1 99 ? -29.469 0.611 30.691 1.00 97.25 99 GLU A N 1
ATOM 750 C CA . GLU A 1 99 ? -30.381 -0.529 30.848 1.00 97.25 99 GLU A CA 1
ATOM 751 C C . GLU A 1 99 ? -31.735 -0.167 31.478 1.00 97.25 99 GLU A C 1
ATOM 753 O O . GLU A 1 99 ? -32.589 -1.040 31.648 1.00 97.25 99 GLU A O 1
ATOM 758 N N . GLN A 1 100 ? -31.968 1.106 31.816 1.00 96.50 100 GLN A N 1
ATOM 759 C CA . GLN A 1 100 ? -33.269 1.558 32.301 1.00 96.50 100 GLN A CA 1
ATOM 760 C C . GLN A 1 100 ? -34.352 1.280 31.247 1.00 96.50 100 GLN A C 1
ATOM 762 O O . GLN A 1 100 ? -34.171 1.554 30.062 1.00 96.50 100 GLN A O 1
ATOM 767 N N . THR A 1 101 ? -35.494 0.751 31.691 1.00 95.94 101 THR A N 1
ATOM 768 C CA . THR A 1 101 ? -36.638 0.400 30.829 1.00 95.94 101 THR A CA 1
ATOM 769 C C . THR A 1 101 ? -37.890 1.210 31.132 1.00 95.94 101 THR A C 1
ATOM 771 O O . THR A 1 101 ? -38.813 1.206 30.319 1.00 95.94 101 THR A O 1
ATOM 774 N N . GLU A 1 102 ? -37.933 1.922 32.260 1.00 92.62 102 GLU A N 1
ATOM 775 C CA . GLU A 1 102 ? -38.996 2.875 32.571 1.00 92.62 102 GLU A CA 1
ATOM 776 C C . GLU A 1 102 ? -38.821 4.171 31.763 1.00 92.62 102 GLU A C 1
ATOM 778 O O . GLU A 1 102 ? -37.723 4.513 31.314 1.00 92.62 102 GLU A O 1
ATOM 783 N N . TYR A 1 103 ? -39.920 4.886 31.532 1.00 88.69 103 TYR A N 1
ATOM 784 C CA . TYR A 1 103 ? -39.876 6.210 30.918 1.00 88.69 103 TYR A CA 1
ATOM 785 C C . TYR A 1 103 ? -39.226 7.211 31.898 1.00 88.69 103 TYR A C 1
ATOM 787 O O . TYR A 1 103 ? -39.559 7.194 33.078 1.00 88.69 103 TYR A O 1
ATOM 795 N N . ALA A 1 104 ? -38.303 8.086 31.483 1.00 91.31 104 ALA A N 1
ATOM 796 C CA . ALA A 1 104 ? -37.707 8.256 30.150 1.00 91.31 104 ALA A CA 1
ATOM 797 C C . ALA A 1 104 ? -36.350 7.532 30.017 1.00 91.31 104 ALA A C 1
ATOM 799 O O . ALA A 1 104 ? -35.415 7.818 30.761 1.00 91.31 104 ALA A O 1
ATOM 800 N N . SER A 1 105 ? -36.207 6.641 29.031 1.00 95.00 105 SER A N 1
ATOM 801 C CA . SER A 1 105 ? -34.972 5.877 28.779 1.00 95.00 105 SER A CA 1
ATOM 802 C C . SER A 1 105 ? -34.843 5.451 27.314 1.00 95.00 105 SER A C 1
ATOM 804 O O . SER A 1 105 ? -35.803 5.544 26.544 1.00 95.00 105 SER A O 1
ATOM 806 N N . TRP A 1 106 ? -33.668 4.945 26.919 1.00 97.44 106 TRP A N 1
ATOM 807 C CA . TRP A 1 106 ? -33.461 4.375 25.580 1.00 97.44 106 TRP A CA 1
ATOM 808 C C . TRP A 1 106 ? -34.250 3.086 25.349 1.00 97.44 106 TRP A C 1
ATOM 810 O O . TRP A 1 106 ? -34.739 2.870 24.239 1.00 97.44 106 TRP A O 1
ATOM 820 N N . LEU A 1 107 ? -34.392 2.234 26.372 1.00 97.38 107 LEU A N 1
ATOM 821 C CA . LEU A 1 107 ? -35.076 0.950 26.220 1.00 97.38 107 LEU A CA 1
ATOM 822 C C . LEU A 1 107 ? -36.586 1.053 26.423 1.00 97.38 107 LEU A C 1
ATOM 824 O O . LEU A 1 107 ? -37.294 0.149 25.986 1.00 97.38 107 LEU A O 1
ATOM 828 N N . TYR A 1 108 ? -37.113 2.141 26.995 1.00 96.38 108 TYR A N 1
ATOM 829 C CA . TYR A 1 108 ? -38.563 2.327 27.082 1.00 96.38 108 TYR A CA 1
ATOM 830 C C . TYR A 1 108 ? -39.253 2.228 25.706 1.00 96.38 108 TYR A C 1
ATOM 832 O O . TYR A 1 108 ? -40.098 1.349 25.549 1.00 96.38 108 TYR A O 1
ATOM 840 N N . PRO A 1 109 ? -38.870 2.991 24.659 1.00 96.81 109 PRO A N 1
ATOM 841 C CA . PRO A 1 109 ? -39.425 2.799 23.317 1.00 96.81 109 PRO A CA 1
ATOM 842 C C . PRO A 1 109 ? -39.341 1.351 22.815 1.00 96.81 109 PRO A C 1
ATOM 844 O O . PRO A 1 109 ? -40.289 0.844 22.216 1.00 96.81 109 PRO A O 1
ATOM 847 N N . VAL A 1 110 ? -38.230 0.659 23.091 1.00 97.81 110 VAL A N 1
ATOM 848 C CA . VAL A 1 110 ? -38.016 -0.739 22.684 1.00 97.81 110 VAL A CA 1
ATOM 849 C C . VAL A 1 110 ? -39.009 -1.672 23.379 1.00 97.81 110 VAL A C 1
ATOM 851 O O . VAL A 1 110 ? -39.620 -2.510 22.716 1.00 97.81 110 VAL A O 1
ATOM 854 N N . THR A 1 111 ? -39.253 -1.495 24.683 1.00 97.25 111 THR A N 1
ATOM 855 C CA . THR A 1 111 ? -40.275 -2.270 25.412 1.00 97.25 111 THR A CA 1
ATOM 856 C C . THR A 1 111 ? -41.695 -1.972 24.924 1.00 97.25 111 THR A C 1
ATOM 858 O O . THR A 1 111 ? -42.576 -2.817 25.073 1.00 97.25 111 THR A O 1
ATOM 861 N N . GLN A 1 112 ? -41.905 -0.825 24.267 1.00 97.12 112 GLN A N 1
ATOM 862 C CA . GLN A 1 112 ? -43.157 -0.466 23.591 1.00 97.12 112 GLN A CA 1
ATOM 863 C C . GLN A 1 112 ? -43.216 -0.906 22.111 1.00 97.12 112 GLN A C 1
ATOM 865 O O . GLN A 1 112 ? -44.180 -0.591 21.413 1.00 97.12 112 GLN A O 1
ATOM 870 N N . GLY A 1 113 ? -42.220 -1.646 21.612 1.00 97.56 113 GLY A N 1
ATOM 871 C CA . GLY A 1 113 ? -42.202 -2.188 20.249 1.00 97.56 113 GLY A CA 1
ATOM 872 C C . GLY A 1 113 ? -41.605 -1.261 19.186 1.00 97.56 113 GLY A C 1
ATOM 873 O O . GLY A 1 113 ? -41.823 -1.483 17.994 1.00 97.56 113 GLY A O 1
ATOM 874 N N . ALA A 1 114 ? -40.856 -0.228 19.581 1.00 97.62 114 ALA A N 1
ATOM 875 C CA . ALA A 1 114 ? -40.112 0.602 18.641 1.00 97.62 114 ALA A CA 1
ATOM 876 C C . ALA A 1 114 ? -39.055 -0.212 17.878 1.00 97.62 114 ALA A C 1
ATOM 878 O O . ALA A 1 114 ? -38.265 -0.942 18.472 1.00 97.62 114 ALA A O 1
ATOM 879 N N . THR A 1 115 ? -38.991 -0.017 16.560 1.00 97.38 115 THR A N 1
ATOM 880 C CA . THR A 1 115 ? -37.931 -0.558 15.686 1.00 97.38 115 THR A CA 1
ATOM 881 C C . THR A 1 115 ? -37.003 0.531 15.138 1.00 97.38 115 THR A C 1
ATOM 883 O O . THR A 1 115 ? -36.152 0.265 14.294 1.00 97.38 115 THR A O 1
ATOM 886 N N . SER A 1 116 ? -37.197 1.773 15.577 1.00 97.50 116 SER A N 1
ATOM 887 C CA . SER A 1 116 ? -36.399 2.953 15.248 1.00 97.50 116 SER A CA 1
ATOM 888 C C . SER A 1 116 ? -36.388 3.899 16.443 1.00 97.50 116 SER A C 1
ATOM 890 O O . SER A 1 116 ? -37.259 3.827 17.311 1.00 97.50 116 SER A O 1
ATOM 892 N N . VAL A 1 117 ? -35.404 4.793 16.489 1.00 97.69 117 VAL A N 1
ATOM 893 C CA . VAL A 1 117 ? -35.300 5.804 17.546 1.00 97.69 117 VAL A CA 1
ATOM 894 C C . VAL A 1 117 ? -36.382 6.865 17.346 1.00 97.69 117 VAL A C 1
ATOM 896 O O . VAL A 1 117 ? -36.621 7.308 16.223 1.00 97.69 117 VAL A O 1
ATOM 899 N N . TRP A 1 118 ? -37.056 7.266 18.420 1.00 96.69 118 TRP A N 1
ATOM 900 C CA . TRP A 1 118 ? -38.098 8.291 18.380 1.00 96.69 118 TRP A CA 1
ATOM 901 C C . TRP A 1 118 ? -37.512 9.700 18.508 1.00 96.69 118 TRP A C 1
ATOM 903 O O . TRP A 1 118 ? -36.424 9.896 19.043 1.00 96.69 118 TRP A O 1
ATOM 913 N N . GLU A 1 119 ? -38.241 10.703 18.023 1.00 95.75 119 GLU A N 1
ATOM 914 C CA . GLU A 1 119 ? -37.878 12.115 18.188 1.00 95.75 119 GLU A CA 1
ATOM 915 C C . GLU A 1 119 ? -37.964 12.552 19.649 1.00 95.75 119 GLU A C 1
ATOM 917 O O . GLU A 1 119 ? -37.156 13.359 20.105 1.00 95.75 119 GLU A O 1
ATOM 922 N N . ARG A 1 120 ? -38.943 12.022 20.384 1.00 93.12 120 ARG A N 1
ATOM 923 C CA . ARG A 1 120 ? -39.196 12.370 21.777 1.00 93.12 120 ARG A CA 1
ATOM 924 C C . ARG A 1 120 ? -39.139 11.128 22.647 1.00 93.12 120 ARG A C 1
ATOM 926 O O . ARG A 1 120 ? -39.616 10.065 22.254 1.00 93.12 120 ARG A O 1
ATOM 933 N N . TRP A 1 121 ? -38.680 11.304 23.882 1.00 92.19 121 TRP A N 1
ATOM 934 C CA . TRP A 1 121 ? -38.786 10.266 24.909 1.00 92.19 121 TRP A CA 1
ATOM 935 C C . TRP A 1 121 ? -40.238 9.832 25.143 1.00 92.19 121 TRP A C 1
ATOM 937 O O . TRP A 1 121 ? -40.501 8.653 25.348 1.00 92.19 121 TRP A O 1
ATOM 947 N N . ASN A 1 122 ? -41.177 10.779 25.048 1.00 91.12 122 ASN A N 1
ATOM 948 C CA . ASN A 1 122 ? -42.616 10.571 25.200 1.00 91.12 122 ASN A CA 1
ATOM 949 C C . ASN A 1 122 ? -43.373 10.563 23.862 1.00 91.12 122 ASN A C 1
ATOM 951 O O . ASN A 1 122 ? -44.537 10.960 23.817 1.00 91.12 122 ASN A O 1
ATOM 955 N N . SER A 1 123 ? -42.744 10.148 22.753 1.00 93.25 123 SER A N 1
ATOM 956 C CA . SER A 1 123 ? -43.466 10.031 21.474 1.00 93.25 123 SER A CA 1
ATOM 957 C C . SER A 1 123 ? -44.711 9.145 21.591 1.00 93.25 123 SER A C 1
ATOM 959 O O . SER A 1 123 ? -45.742 9.419 20.969 1.00 93.25 123 SER A O 1
ATOM 961 N N . TYR A 1 124 ? -44.622 8.129 22.445 1.00 93.19 124 TYR A N 1
ATOM 962 C CA . TYR A 1 124 ? -45.739 7.393 23.009 1.00 93.19 124 TYR A CA 1
ATOM 963 C C . TYR A 1 124 ? -45.432 7.087 24.481 1.00 93.19 124 TYR A C 1
ATOM 965 O O . TYR A 1 124 ? -44.304 6.699 24.778 1.00 93.19 124 TYR A O 1
ATOM 973 N N . THR A 1 125 ? -46.412 7.209 25.379 1.00 91.19 125 THR A N 1
ATOM 974 C CA . THR A 1 125 ? -46.366 6.577 26.710 1.00 91.19 125 THR A CA 1
ATOM 975 C C . THR A 1 125 ? -47.614 5.733 26.955 1.00 91.19 125 THR A C 1
ATOM 977 O O . THR A 1 125 ? -48.663 5.965 26.350 1.00 91.19 125 THR A O 1
ATOM 980 N N . VAL A 1 126 ? -47.522 4.737 27.838 1.00 90.62 126 VAL A N 1
ATOM 981 C CA . VAL A 1 126 ? -48.660 3.875 28.210 1.00 90.62 126 VAL A CA 1
ATOM 982 C C . VAL A 1 126 ? -49.789 4.706 28.824 1.00 90.62 126 VAL A C 1
ATOM 984 O O . VAL A 1 126 ? -50.966 4.458 28.565 1.00 90.62 126 VAL A O 1
ATOM 987 N N . GLU A 1 127 ? -49.424 5.719 29.602 1.00 87.31 127 GLU A N 1
ATOM 988 C CA . GLU A 1 127 ? -50.326 6.578 30.354 1.00 87.31 127 GLU A CA 1
ATOM 989 C C . GLU A 1 127 ? -51.050 7.588 29.449 1.00 87.31 127 GLU A C 1
ATOM 991 O O . GLU A 1 127 ? -52.264 7.761 29.570 1.00 87.31 127 GLU A O 1
ATOM 996 N N . ASN A 1 128 ? -50.328 8.223 28.515 1.00 87.12 128 ASN A N 1
ATOM 997 C CA . ASN A 1 128 ? -50.829 9.360 27.729 1.00 87.12 128 ASN A CA 1
ATOM 998 C C . ASN A 1 128 ? -50.997 9.067 26.227 1.00 87.12 128 ASN A C 1
ATOM 1000 O O . ASN A 1 128 ? -51.373 9.956 25.451 1.00 87.12 128 ASN A O 1
ATOM 1004 N N . GLY A 1 129 ? -50.733 7.836 25.783 1.00 91.25 129 GLY A N 1
ATOM 1005 C CA . GLY A 1 129 ? -50.734 7.474 24.367 1.00 91.25 129 GLY A CA 1
ATOM 1006 C C . GLY A 1 129 ? -49.760 8.353 23.580 1.00 91.25 129 GLY A C 1
ATOM 1007 O O . GLY A 1 129 ? -48.628 8.559 23.995 1.00 91.25 129 GLY A O 1
ATOM 1008 N N . PHE A 1 130 ? -50.201 8.925 22.458 1.00 90.88 130 PHE A N 1
ATOM 1009 C CA . PHE A 1 130 ? -49.371 9.795 21.605 1.00 90.88 130 PHE A CA 1
ATOM 1010 C C . PHE A 1 130 ? -49.159 11.228 22.141 1.00 90.88 130 PHE A C 1
ATOM 1012 O O . PHE A 1 130 ? -48.685 12.093 21.404 1.00 90.88 130 PHE A O 1
ATOM 1019 N N . GLY A 1 131 ? -49.588 11.539 23.372 1.00 80.19 131 GLY A N 1
ATOM 1020 C CA . GLY A 1 131 ? -49.326 12.829 24.032 1.00 80.19 131 GLY A CA 1
ATOM 1021 C C . GLY A 1 131 ? -49.987 14.064 23.392 1.00 80.19 131 GLY A C 1
ATOM 1022 O O . GLY A 1 131 ? -49.747 15.191 23.817 1.00 80.19 131 GLY A O 1
ATOM 1023 N N . GLY A 1 132 ? -50.803 13.897 22.344 1.00 79.81 132 GLY A N 1
ATOM 1024 C CA . GLY A 1 132 ? -51.584 14.961 21.695 1.00 79.81 132 GLY A CA 1
ATOM 1025 C C . GLY A 1 132 ? -50.788 15.990 20.872 1.00 79.81 132 GLY A C 1
ATOM 1026 O O . GLY A 1 132 ? -51.392 16.751 20.116 1.00 79.81 132 GLY A O 1
ATOM 1027 N N . ASN A 1 133 ? -49.453 16.009 20.951 1.00 75.12 133 ASN A N 1
ATOM 1028 C CA . ASN A 1 133 ? -48.582 16.943 20.224 1.00 75.12 133 ASN A CA 1
ATOM 1029 C C . ASN A 1 133 ? -48.109 16.372 18.874 1.00 75.12 133 ASN A C 1
ATOM 1031 O O . ASN A 1 133 ? -46.916 16.246 18.599 1.00 75.12 133 ASN A O 1
ATOM 1035 N N . ASN A 1 134 ? -49.061 16.037 18.003 1.00 83.88 134 ASN A N 1
ATOM 1036 C CA . ASN A 1 134 ? -48.775 15.369 16.726 1.00 83.88 134 ASN A CA 1
ATOM 1037 C C . ASN A 1 134 ? -48.166 16.291 15.653 1.00 83.88 134 ASN A C 1
ATOM 1039 O O . ASN A 1 134 ? -47.846 15.825 14.563 1.00 83.88 134 ASN A O 1
ATOM 1043 N N . SER A 1 135 ? -48.000 17.590 15.928 1.00 91.81 135 SER A N 1
ATOM 1044 C CA . SER A 1 135 ? -47.309 18.507 15.011 1.00 91.81 135 SER A CA 1
ATOM 1045 C C . SER A 1 135 ? -45.796 18.275 14.937 1.00 91.81 135 SER A C 1
ATOM 1047 O O . SER A 1 135 ? -45.178 18.731 13.980 1.00 91.81 135 SER A O 1
ATOM 1049 N N . MET A 1 136 ? -45.201 17.604 15.932 1.00 92.12 136 MET A N 1
ATOM 1050 C CA . MET A 1 136 ? -43.760 17.330 16.012 1.00 92.12 136 MET A CA 1
ATOM 1051 C C . MET A 1 136 ? -43.527 16.076 16.867 1.00 92.12 136 MET A C 1
ATOM 1053 O O . MET A 1 136 ? -43.238 16.182 18.063 1.00 92.12 136 MET A O 1
ATOM 1057 N N . ASN A 1 137 ? -43.791 14.908 16.273 1.00 94.81 137 ASN A N 1
ATOM 1058 C CA . ASN A 1 137 ? -43.721 13.612 16.943 1.00 94.81 137 ASN A CA 1
ATOM 1059 C C . ASN A 1 137 ? -43.326 12.472 15.977 1.00 94.81 137 ASN A C 1
ATOM 1061 O O . ASN A 1 137 ? -44.136 11.599 15.656 1.00 94.81 137 ASN A O 1
ATOM 1065 N N . SER A 1 138 ? -42.102 12.512 15.448 1.00 95.38 138 SER A N 1
ATOM 1066 C CA . SER A 1 138 ? -41.573 11.449 14.584 1.00 95.38 138 SER A CA 1
ATOM 1067 C C . SER A 1 138 ? -41.171 10.206 15.388 1.00 95.38 138 SER A C 1
ATOM 1069 O O . SER A 1 138 ? -40.526 10.301 16.426 1.00 95.38 138 SER A O 1
ATOM 1071 N N . PHE A 1 139 ? -41.474 9.022 14.856 1.00 96.94 139 PHE A N 1
ATOM 1072 C CA . PHE A 1 139 ? -41.038 7.726 15.399 1.00 96.94 139 PHE A CA 1
ATOM 1073 C C . PHE A 1 139 ? -39.731 7.226 14.761 1.00 96.94 139 PHE A C 1
ATOM 1075 O O . PHE A 1 139 ? -39.330 6.085 14.976 1.00 96.94 139 PHE A O 1
ATOM 1082 N N . ASN A 1 140 ? -39.080 8.058 13.944 1.00 97.69 140 ASN A N 1
ATOM 1083 C CA . ASN A 1 140 ? -37.836 7.730 13.256 1.00 97.69 140 ASN A CA 1
ATOM 1084 C C . ASN A 1 140 ? -36.933 8.972 13.186 1.00 97.69 140 ASN A C 1
ATOM 1086 O O . ASN A 1 140 ? -37.002 9.760 12.241 1.00 97.69 140 ASN A O 1
ATOM 1090 N N . HIS A 1 141 ? -36.141 9.182 14.235 1.00 96.81 141 HIS A N 1
ATOM 1091 C CA . HIS A 1 141 ? -35.254 10.324 14.417 1.00 96.81 141 HIS A CA 1
ATOM 1092 C C . HIS A 1 141 ? -33.953 9.869 15.084 1.00 96.81 141 HIS A C 1
ATOM 1094 O O . HIS A 1 141 ? -33.971 9.283 16.158 1.00 96.81 141 HIS A O 1
ATOM 1100 N N . PHE A 1 142 ? -32.801 10.152 14.480 1.00 95.25 142 PHE A N 1
ATOM 1101 C CA . PHE A 1 142 ? -31.527 9.565 14.917 1.00 95.25 142 PHE A CA 1
ATOM 1102 C C . PHE A 1 142 ? -30.927 10.205 16.179 1.00 95.25 142 PHE A C 1
ATOM 1104 O O . PHE A 1 142 ? -30.085 9.588 16.819 1.00 95.25 142 PHE A O 1
ATOM 1111 N N . SER A 1 143 ? -31.318 11.433 16.543 1.00 94.25 143 SER A N 1
ATOM 1112 C CA . SER A 1 143 ? -30.616 12.228 17.570 1.00 94.25 143 SER A CA 1
ATOM 1113 C C . SER A 1 143 ? -30.480 11.545 18.931 1.00 94.25 143 SER A C 1
ATOM 1115 O O . SER A 1 143 ? -29.415 11.617 19.535 1.00 94.25 143 SER A O 1
ATOM 1117 N N . LEU A 1 144 ? -31.520 10.854 19.408 1.00 95.62 144 LEU A N 1
ATOM 1118 C CA . LEU A 1 144 ? -31.464 10.125 20.683 1.00 95.62 144 LEU A CA 1
ATOM 1119 C C . LEU A 1 144 ? -30.734 8.773 20.564 1.00 95.62 144 LEU A C 1
ATOM 1121 O O . LEU A 1 144 ? -30.393 8.161 21.573 1.00 95.62 144 LEU A O 1
ATOM 1125 N N . GLY A 1 145 ? -30.436 8.344 19.335 1.00 95.94 145 GLY A N 1
ATOM 1126 C CA . GLY A 1 145 ? -29.650 7.160 19.003 1.00 95.94 145 GLY A CA 1
ATOM 1127 C C . GLY A 1 145 ? -28.147 7.360 19.169 1.00 95.94 145 GLY A C 1
ATOM 1128 O O . GLY A 1 145 ? -27.402 6.409 18.978 1.00 95.94 145 GLY A O 1
ATOM 1129 N N . ALA A 1 146 ? -27.700 8.555 19.573 1.00 94.69 146 ALA A N 1
ATOM 1130 C CA . ALA A 1 146 ? -26.296 8.856 19.858 1.00 94.69 146 ALA A CA 1
ATOM 1131 C C . ALA A 1 146 ? -25.656 7.919 20.902 1.00 94.69 146 ALA A C 1
ATOM 1133 O O . ALA A 1 146 ? -24.439 7.804 20.939 1.00 94.69 146 ALA A O 1
ATOM 1134 N N . ILE A 1 147 ? -26.459 7.194 21.690 1.00 96.25 147 ILE A N 1
ATOM 1135 C CA . ILE A 1 147 ? -25.997 6.108 22.567 1.00 96.25 147 ILE A CA 1
ATOM 1136 C C . ILE A 1 147 ? -25.144 5.054 21.843 1.00 96.25 147 ILE A C 1
ATOM 1138 O O . ILE A 1 147 ? -24.286 4.431 22.463 1.00 96.25 147 ILE A O 1
ATOM 1142 N N . SER A 1 148 ? -25.324 4.880 20.528 1.00 96.00 148 SER A N 1
ATOM 1143 C CA . SER A 1 148 ? -24.504 3.965 19.731 1.00 96.00 148 SER A CA 1
ATOM 1144 C C . SER A 1 148 ? -23.018 4.336 19.730 1.00 96.00 148 SER A C 1
ATOM 1146 O O . SER A 1 148 ? -22.180 3.448 19.616 1.00 96.00 148 SER A O 1
ATOM 1148 N N . GLU A 1 149 ? -22.678 5.624 19.860 1.00 95.94 149 GLU A N 1
ATOM 1149 C CA . GLU A 1 149 ? -21.284 6.062 19.999 1.00 95.94 149 GLU A CA 1
ATOM 1150 C C . GLU A 1 149 ? -20.677 5.512 21.287 1.00 95.94 149 GLU A C 1
ATOM 1152 O O . GLU A 1 149 ? -19.597 4.934 21.233 1.00 95.94 149 GLU A O 1
ATOM 1157 N N . TRP A 1 150 ? -21.406 5.554 22.405 1.00 97.94 150 TRP A N 1
ATOM 1158 C CA . TRP A 1 150 ? -20.925 4.962 23.649 1.00 97.94 150 TRP A CA 1
ATOM 1159 C C . TRP A 1 150 ? -20.795 3.439 23.568 1.00 97.94 150 TRP A C 1
ATOM 1161 O O . TRP A 1 150 ? -19.835 2.864 24.085 1.00 97.94 150 TRP A O 1
ATOM 1171 N N . MET A 1 151 ? -21.728 2.775 22.878 1.00 98.19 151 MET A N 1
ATOM 1172 C CA . MET A 1 151 ? -21.642 1.330 22.654 1.00 98.19 151 MET A CA 1
ATOM 1173 C C . MET A 1 151 ? -20.362 0.962 21.883 1.00 98.19 151 MET A C 1
ATOM 1175 O O . MET A 1 151 ? -19.660 0.028 22.261 1.00 98.19 151 MET A O 1
ATOM 1179 N N . MET A 1 152 ? -20.005 1.725 20.848 1.00 98.25 152 MET A N 1
ATOM 1180 C CA . MET A 1 152 ? -18.764 1.507 20.095 1.00 98.25 152 MET A CA 1
ATOM 1181 C C . MET A 1 152 ? -17.518 1.917 20.893 1.00 98.25 152 MET A C 1
ATOM 1183 O O . MET A 1 152 ? -16.589 1.125 21.029 1.00 98.25 152 MET A O 1
ATOM 1187 N N . GLY A 1 153 ? -17.506 3.129 21.444 1.00 97.50 153 GLY A N 1
ATOM 1188 C CA . GLY A 1 153 ? -16.329 3.751 22.047 1.00 97.50 153 GLY A CA 1
ATOM 1189 C C . GLY A 1 153 ? -15.991 3.271 23.454 1.00 97.50 153 GLY A C 1
ATOM 1190 O O . GLY A 1 153 ? -14.829 3.294 23.841 1.00 97.50 153 GLY A O 1
ATOM 1191 N N . TYR A 1 154 ? -16.977 2.793 24.215 1.00 97.44 154 TYR A N 1
ATOM 1192 C CA . TYR A 1 154 ? -16.776 2.378 25.604 1.00 97.44 154 TYR A CA 1
ATOM 1193 C C . TYR A 1 154 ? -17.198 0.934 25.853 1.00 97.44 154 TYR A C 1
ATOM 1195 O O . TYR A 1 154 ? -16.418 0.179 26.428 1.00 97.44 154 TYR A O 1
ATOM 1203 N N . GLN A 1 155 ? -18.397 0.506 25.440 1.00 97.81 155 GLN A N 1
ATOM 1204 C CA . GLN A 1 155 ? -18.807 -0.889 25.665 1.00 97.81 155 GLN A CA 1
ATOM 1205 C C . GLN A 1 155 ? -17.919 -1.855 24.867 1.00 97.81 155 GLN A C 1
ATOM 1207 O O . GLN A 1 155 ? -17.387 -2.803 25.440 1.00 97.81 155 GLN A O 1
ATOM 1212 N N . LEU A 1 156 ? -17.705 -1.597 23.574 1.00 98.44 156 LEU A N 1
ATOM 1213 C CA . LEU A 1 156 ? -16.713 -2.315 22.765 1.00 98.44 156 LEU A CA 1
ATOM 1214 C C . LEU A 1 156 ? -15.308 -1.731 22.925 1.00 98.44 156 LEU A C 1
ATOM 1216 O O . LEU A 1 156 ? -14.329 -2.461 22.787 1.00 98.44 156 LEU A O 1
ATOM 1220 N N . GLY A 1 157 ? -15.201 -0.445 23.252 1.00 98.00 157 GLY A N 1
ATOM 1221 C CA . GLY A 1 157 ? -13.926 0.195 23.548 1.00 98.00 157 GLY A CA 1
ATOM 1222 C C . GLY A 1 157 ? -13.147 0.690 22.335 1.00 98.00 157 GLY A C 1
ATOM 1223 O O . GLY A 1 157 ? -11.959 0.927 22.482 1.00 98.00 157 GLY A O 1
ATOM 1224 N N . ILE A 1 158 ? -13.758 0.792 21.151 1.00 98.56 158 ILE A N 1
ATOM 1225 C CA . ILE A 1 158 ? -13.082 1.192 19.909 1.00 98.56 158 ILE A CA 1
ATOM 1226 C C . ILE A 1 158 ? -13.146 2.715 19.770 1.00 98.56 158 ILE A C 1
ATOM 1228 O O . ILE A 1 158 ? -14.187 3.263 19.399 1.00 98.56 158 ILE A O 1
ATOM 1232 N N . THR A 1 159 ? -12.032 3.402 20.014 1.00 96.94 159 THR A N 1
ATOM 1233 C CA . THR A 1 159 ? -11.918 4.854 19.806 1.00 96.94 159 THR A CA 1
ATOM 1234 C C . THR A 1 159 ? -10.643 5.211 19.054 1.00 96.94 159 THR A C 1
ATOM 1236 O O . THR A 1 159 ? -9.639 4.509 19.130 1.00 96.94 159 THR A O 1
ATOM 1239 N N . GLY A 1 160 ? -10.673 6.310 18.299 1.00 95.31 160 GLY A N 1
ATOM 1240 C CA . GLY A 1 160 ? -9.463 6.847 17.678 1.00 95.31 160 GLY A CA 1
ATOM 1241 C C . GLY A 1 160 ? -8.504 7.429 18.719 1.00 95.31 160 GLY A C 1
ATOM 1242 O O . GLY A 1 160 ? -8.930 7.838 19.799 1.00 95.31 160 GLY A O 1
ATOM 1243 N N . ASP A 1 161 ? -7.218 7.487 18.380 1.00 94.69 161 ASP A N 1
ATOM 1244 C CA . ASP A 1 161 ? -6.257 8.309 19.110 1.00 94.69 161 ASP A CA 1
ATOM 1245 C C . ASP A 1 161 ? -6.294 9.746 18.561 1.00 94.69 161 ASP A C 1
ATOM 1247 O O . ASP A 1 161 ? -6.006 9.985 17.387 1.00 94.69 161 ASP A O 1
ATOM 1251 N N . ASP A 1 162 ? -6.645 10.715 19.409 1.00 90.19 162 ASP A N 1
ATOM 1252 C CA . ASP A 1 162 ? -6.717 12.132 19.035 1.00 90.19 162 ASP A CA 1
ATOM 1253 C C . ASP A 1 162 ? -5.359 12.698 18.582 1.00 90.19 162 ASP A C 1
ATOM 1255 O O . ASP A 1 162 ? -5.318 13.662 17.810 1.00 90.19 162 ASP A O 1
ATOM 1259 N N . ALA A 1 163 ? -4.242 12.110 19.031 1.00 93.38 163 ALA A N 1
ATOM 1260 C CA . ALA A 1 163 ? -2.905 12.487 18.572 1.00 93.38 163 ALA A CA 1
ATOM 1261 C C . ALA A 1 163 ? -2.593 11.958 17.160 1.00 93.38 163 ALA A C 1
ATOM 1263 O O . ALA A 1 163 ? -1.787 12.560 16.446 1.00 93.38 163 ALA A O 1
ATOM 1264 N N . ASN A 1 164 ? -3.264 10.880 16.742 1.00 92.75 164 ASN A N 1
ATOM 1265 C CA . ASN A 1 164 ? -3.017 10.136 15.509 1.00 92.75 164 ASN A CA 1
ATOM 1266 C C . ASN A 1 164 ? -4.345 9.838 14.781 1.00 92.75 164 ASN A C 1
ATOM 1268 O O . ASN A 1 164 ? -4.800 8.690 14.709 1.00 92.75 164 ASN A O 1
ATOM 1272 N N . PRO A 1 165 ? -5.005 10.874 14.232 1.00 93.44 165 PRO A N 1
ATOM 1273 C CA . PRO A 1 165 ? -6.355 10.746 13.704 1.00 93.44 165 PRO A CA 1
ATOM 1274 C C . PRO A 1 165 ? -6.431 9.785 12.512 1.00 93.44 165 PRO A C 1
ATOM 1276 O O . PRO A 1 165 ? -5.510 9.663 11.707 1.00 93.44 165 PRO A O 1
ATOM 1279 N N . GLY A 1 166 ? -7.596 9.156 12.349 1.00 94.56 166 GLY A N 1
ATOM 1280 C CA . GLY A 1 166 ? -7.871 8.253 11.228 1.00 94.56 166 GLY A CA 1
ATOM 1281 C C . GLY A 1 166 ? -7.595 6.776 11.509 1.00 94.56 166 GLY A C 1
ATOM 1282 O O . GLY A 1 166 ? -7.633 5.997 10.562 1.00 94.56 166 GLY A O 1
ATOM 1283 N N . TYR A 1 167 ? -7.387 6.393 12.775 1.00 97.62 167 TYR A N 1
ATOM 1284 C CA . TYR A 1 167 ? -7.168 5.009 13.226 1.00 97.62 167 TYR A CA 1
ATOM 1285 C C . TYR A 1 167 ? -5.861 4.372 12.730 1.00 97.62 167 TYR A C 1
ATOM 1287 O O . TYR A 1 167 ? -5.762 3.151 12.659 1.00 97.62 167 TYR A O 1
ATOM 1295 N N . GLN A 1 168 ? -4.847 5.178 12.396 1.00 95.81 168 GLN A N 1
ATOM 1296 C CA . GLN A 1 168 ? -3.497 4.635 12.206 1.00 95.81 168 GLN A CA 1
ATOM 1297 C C . GLN A 1 168 ? -2.921 4.156 13.546 1.00 95.81 168 GLN A C 1
ATOM 1299 O O . GLN A 1 168 ? -2.341 3.076 13.628 1.00 95.81 168 GLN A O 1
ATOM 1304 N N . GLU A 1 169 ? -3.161 4.939 14.597 1.00 98.00 169 GLU A N 1
ATOM 1305 C CA . GLU A 1 169 ? -3.095 4.489 15.981 1.00 98.00 169 GLU A CA 1
ATOM 1306 C C . GLU A 1 169 ? -4.486 4.660 16.600 1.00 98.00 169 GLU A C 1
ATOM 1308 O O . GLU A 1 169 ? -5.221 5.601 16.275 1.00 98.00 169 GLU A O 1
ATOM 1313 N N . PHE A 1 170 ? -4.899 3.714 17.437 1.00 98.50 170 PHE A N 1
ATOM 1314 C CA . PHE A 1 170 ? -6.220 3.748 18.059 1.00 98.50 170 PHE A CA 1
ATOM 1315 C C . PHE A 1 170 ? -6.224 3.088 19.435 1.00 98.50 170 PHE A C 1
ATOM 1317 O O . PHE A 1 170 ? -5.257 2.450 19.852 1.00 98.50 170 PHE A O 1
ATOM 1324 N N . ILE A 1 171 ? -7.315 3.277 20.167 1.00 98.44 171 ILE A N 1
ATOM 1325 C CA . ILE A 1 171 ? -7.486 2.786 21.527 1.00 98.44 171 ILE A CA 1
ATOM 1326 C C . ILE A 1 171 ? -8.518 1.660 21.526 1.00 98.44 171 ILE A C 1
ATOM 1328 O O . ILE A 1 171 ? -9.561 1.739 20.876 1.00 98.44 171 ILE A O 1
ATOM 1332 N N . LEU A 1 172 ? -8.200 0.617 22.289 1.00 98.69 172 LEU A N 1
ATOM 1333 C CA . LEU A 1 172 ? -9.104 -0.453 22.676 1.00 98.69 172 LEU A CA 1
ATOM 1334 C C . LEU A 1 172 ? -9.269 -0.410 24.200 1.00 98.69 172 LEU A C 1
ATOM 1336 O O . LEU A 1 172 ? -8.342 -0.746 24.927 1.00 98.69 172 LEU A O 1
ATOM 1340 N N . GLN A 1 173 ? -10.423 0.007 24.716 1.00 98.12 173 GLN A N 1
ATOM 1341 C CA . GLN A 1 173 ? -10.737 -0.076 26.149 1.00 98.12 173 GLN A CA 1
ATOM 1342 C C . GLN A 1 173 ? -12.154 -0.612 26.369 1.00 98.12 173 GLN A C 1
ATOM 1344 O O . GLN A 1 173 ? -13.090 0.178 26.521 1.00 98.12 173 GLN A O 1
ATOM 1349 N N . PRO A 1 174 ? -12.350 -1.941 26.390 1.00 97.44 174 PRO A N 1
ATOM 1350 C CA . PRO A 1 174 ? -13.661 -2.498 26.684 1.00 97.44 174 PRO A CA 1
ATOM 1351 C C . PRO A 1 174 ? -14.075 -2.158 28.121 1.00 97.44 174 PRO A C 1
ATOM 1353 O O . PRO A 1 174 ? -13.323 -2.383 29.073 1.00 97.44 174 PRO A O 1
ATOM 1356 N N . THR A 1 175 ? -15.293 -1.651 28.295 1.00 95.38 175 THR A N 1
ATOM 1357 C CA . THR A 1 175 ? -15.885 -1.418 29.618 1.00 95.38 175 THR A CA 1
ATOM 1358 C C . THR A 1 175 ? -16.928 -2.484 29.917 1.00 95.38 175 THR A C 1
ATOM 1360 O O . THR A 1 175 ? -18.041 -2.471 29.396 1.00 95.38 175 THR A O 1
ATOM 1363 N N . VAL A 1 176 ? -16.555 -3.435 30.770 1.00 95.38 176 VAL A N 1
ATOM 1364 C CA . VAL A 1 176 ? -17.453 -4.497 31.238 1.00 95.38 176 VAL A CA 1
ATOM 1365 C C . VAL A 1 176 ? -18.392 -3.942 32.305 1.00 95.38 176 VAL A C 1
ATOM 1367 O O . VAL A 1 176 ? -17.965 -3.202 33.192 1.00 95.38 176 VAL A O 1
ATOM 1370 N N . GLY A 1 177 ? -19.672 -4.302 32.245 1.00 94.56 177 GLY A N 1
ATOM 1371 C CA . GLY A 1 177 ? -20.625 -3.917 33.277 1.00 94.56 177 GLY A CA 1
ATOM 1372 C C . GLY A 1 177 ? -22.063 -4.295 32.957 1.00 94.56 177 GLY A C 1
ATOM 1373 O O . GLY A 1 177 ? -22.351 -4.950 31.955 1.00 94.56 177 GLY A O 1
ATOM 1374 N N . GLY A 1 178 ? -22.960 -3.866 33.845 1.00 94.62 178 GLY A N 1
ATOM 1375 C CA . GLY A 1 178 ? -24.390 -4.075 33.679 1.00 94.62 178 GLY A CA 1
ATOM 1376 C C . GLY A 1 178 ? -24.808 -5.541 33.789 1.00 94.62 178 GLY A C 1
ATOM 1377 O O . GLY A 1 178 ? -24.194 -6.322 34.519 1.00 94.62 178 GLY A O 1
ATOM 1378 N N . THR A 1 179 ? -25.865 -5.913 33.068 1.00 95.50 179 THR A N 1
ATOM 1379 C CA . THR A 1 179 ? -26.326 -7.310 32.955 1.00 95.50 179 THR A CA 1
ATOM 1380 C C . THR A 1 179 ? -25.648 -8.083 31.818 1.00 95.50 179 THR A C 1
ATOM 1382 O O . THR A 1 179 ? -25.947 -9.259 31.598 1.00 95.50 179 THR A O 1
ATOM 1385 N N . PHE A 1 180 ? -24.713 -7.453 31.104 1.00 97.19 180 PHE A N 1
ATOM 1386 C CA . PHE A 1 180 ? -24.033 -8.039 29.956 1.00 97.19 180 PHE A CA 1
ATOM 1387 C C . PHE A 1 180 ? -22.971 -9.058 30.384 1.00 97.19 180 PHE A C 1
ATOM 1389 O O . PHE A 1 180 ? -22.029 -8.743 31.108 1.00 97.19 180 PHE A O 1
ATOM 1396 N N . THR A 1 181 ? -23.083 -10.280 29.862 1.00 97.94 181 THR A N 1
ATOM 1397 C CA . THR A 1 181 ? -22.047 -11.322 29.986 1.00 97.94 181 THR A CA 1
ATOM 1398 C C . THR A 1 181 ? -21.125 -11.380 28.768 1.00 97.94 181 THR A C 1
ATOM 1400 O O . THR A 1 181 ? -20.153 -12.130 28.762 1.00 97.94 181 THR A O 1
ATOM 1403 N N . TYR A 1 182 ? -21.428 -10.624 27.714 1.00 98.44 182 TYR A N 1
ATOM 1404 C CA . TYR A 1 182 ? -20.562 -10.429 26.558 1.00 98.44 182 TYR A CA 1
ATOM 1405 C C . TYR A 1 182 ? -20.993 -9.188 25.771 1.00 98.44 182 TYR A C 1
ATOM 1407 O O . TYR A 1 182 ? -22.165 -8.805 25.793 1.00 98.44 182 TYR A O 1
ATOM 1415 N N . ALA A 1 183 ? -20.059 -8.614 25.018 1.00 98.38 183 ALA A N 1
ATOM 1416 C CA . ALA A 1 183 ? -20.340 -7.692 23.923 1.00 98.38 183 ALA A CA 1
ATOM 1417 C C . ALA A 1 183 ? -19.258 -7.854 22.851 1.00 98.38 183 ALA A C 1
ATOM 1419 O O . ALA A 1 183 ? -18.108 -8.157 23.164 1.00 98.38 183 ALA A O 1
ATOM 1420 N N . ASN A 1 184 ? -19.620 -7.696 21.581 1.00 98.38 184 ASN A N 1
ATOM 1421 C CA . ASN A 1 184 ? -18.670 -7.705 20.473 1.00 98.38 184 ASN A CA 1
ATOM 1422 C C . ASN A 1 184 ? -19.172 -6.842 19.316 1.00 98.38 184 ASN A C 1
ATOM 1424 O O . ASN A 1 184 ? -20.373 -6.608 19.178 1.00 98.38 184 ASN A O 1
ATOM 1428 N N . GLY A 1 185 ? -18.235 -6.384 18.497 1.00 98.12 185 GLY A N 1
ATOM 1429 C CA . GLY A 1 185 ? -18.515 -5.687 17.253 1.00 98.12 185 GLY A CA 1
ATOM 1430 C C . GLY A 1 185 ? -17.231 -5.263 16.554 1.00 98.12 185 GLY A C 1
ATOM 1431 O O . GLY A 1 185 ? -16.125 -5.466 17.064 1.00 98.12 185 GLY A O 1
ATOM 1432 N N . SER A 1 186 ? -17.392 -4.674 15.375 1.00 98.31 186 SER A N 1
ATOM 1433 C CA . SER A 1 186 ? -16.283 -4.180 14.570 1.00 98.31 186 SER A CA 1
ATOM 1434 C C . SER A 1 186 ? -16.565 -2.815 13.953 1.00 98.31 186 SER A C 1
ATOM 1436 O O . SER A 1 186 ? -17.705 -2.345 13.894 1.00 98.31 186 SER A O 1
ATOM 1438 N N . PHE A 1 187 ? -15.490 -2.160 13.523 1.00 98.19 187 PHE A N 1
ATOM 1439 C CA . PHE A 1 187 ? -15.495 -0.911 12.780 1.00 98.19 187 PHE A CA 1
ATOM 1440 C C . PHE A 1 187 ? -14.597 -1.048 11.547 1.00 98.19 187 PHE A C 1
ATOM 1442 O O . PHE A 1 187 ? -13.416 -1.369 11.663 1.00 98.19 187 PHE A O 1
ATOM 1449 N N . GLU A 1 188 ? -15.152 -0.780 10.367 1.00 98.12 188 GLU A N 1
ATOM 1450 C CA . GLU A 1 188 ? -14.407 -0.781 9.107 1.00 98.12 188 GLU A CA 1
ATOM 1451 C C . GLU A 1 188 ? -13.665 0.548 8.934 1.00 98.12 188 GLU A C 1
ATOM 1453 O O . GLU A 1 188 ? -14.249 1.565 8.545 1.00 98.12 188 GLU A O 1
ATOM 1458 N N . SER A 1 189 ? -12.370 0.549 9.252 1.00 96.94 189 SER A N 1
ATOM 1459 C CA . SER A 1 189 ? -11.498 1.709 9.064 1.00 96.94 189 SER A CA 1
ATOM 1460 C C . SER A 1 189 ? -10.950 1.775 7.633 1.00 96.94 189 SER A C 1
ATOM 1462 O O . SER A 1 189 ? -11.046 0.824 6.859 1.00 96.94 189 SER A O 1
ATOM 1464 N N . ASN A 1 190 ? -10.272 2.873 7.286 1.00 95.62 190 ASN A N 1
ATOM 1465 C CA . ASN A 1 190 ? -9.550 2.968 6.010 1.00 95.62 190 ASN A CA 1
ATOM 1466 C C . ASN A 1 190 ? -8.376 1.973 5.890 1.00 95.62 190 ASN A C 1
ATOM 1468 O O . ASN A 1 190 ? -7.856 1.791 4.791 1.00 95.62 190 ASN A O 1
ATOM 1472 N N . TYR A 1 191 ? -7.956 1.350 6.996 1.00 97.00 191 TYR A N 1
ATOM 1473 C CA . TYR A 1 191 ? -6.891 0.346 7.035 1.00 97.00 191 TYR A CA 1
ATOM 1474 C C . TYR A 1 191 ? -7.427 -1.096 7.055 1.00 97.00 191 TYR A C 1
ATOM 1476 O O . TYR A 1 191 ? -6.656 -2.037 6.883 1.00 97.00 191 TYR A O 1
ATOM 1484 N N . GLY A 1 192 ? -8.742 -1.274 7.225 1.00 97.12 192 GLY A N 1
ATOM 1485 C CA . GLY A 1 192 ? -9.412 -2.566 7.375 1.00 97.12 192 GLY A CA 1
ATOM 1486 C C . GLY A 1 192 ? -10.206 -2.676 8.678 1.00 97.12 192 GLY A C 1
ATOM 1487 O O . GLY A 1 192 ? -10.370 -1.692 9.410 1.00 97.12 192 GLY A O 1
ATOM 1488 N N . GLU A 1 193 ? -10.694 -3.884 8.954 1.00 98.06 193 GLU A N 1
ATOM 1489 C CA . GLU A 1 193 ? -11.533 -4.176 10.116 1.00 98.06 193 GLU A CA 1
ATOM 1490 C C . GLU A 1 193 ? -10.763 -3.991 11.434 1.00 98.06 193 GLU A C 1
ATOM 1492 O O . GLU A 1 193 ? -9.697 -4.574 11.640 1.00 98.06 193 GLU A O 1
ATOM 1497 N N . ILE A 1 194 ? -11.349 -3.216 12.348 1.00 98.69 194 ILE A N 1
ATOM 1498 C CA . ILE A 1 194 ? -11.003 -3.189 13.770 1.00 98.69 194 ILE A CA 1
ATOM 1499 C C . ILE A 1 194 ? -12.077 -3.978 14.509 1.00 98.69 194 ILE A C 1
ATOM 1501 O O . ILE A 1 194 ? -13.244 -3.588 14.486 1.00 98.69 194 ILE A O 1
ATOM 1505 N N . TYR A 1 195 ? -11.705 -5.062 15.184 1.00 98.69 195 TYR A N 1
ATOM 1506 C CA . TYR A 1 195 ? -12.637 -5.879 15.966 1.00 98.69 195 TYR A CA 1
ATOM 1507 C C . TYR A 1 195 ? -12.326 -5.772 17.456 1.00 98.69 195 TYR A C 1
ATOM 1509 O O . TYR A 1 195 ? -11.159 -5.783 17.847 1.00 98.69 195 TYR A O 1
ATOM 1517 N N . SER A 1 196 ? -13.373 -5.730 18.280 1.00 98.69 196 SER A N 1
ATOM 1518 C CA . SER A 1 196 ? -13.274 -5.800 19.734 1.00 98.69 196 SER A CA 1
ATOM 1519 C C . SER A 1 196 ? -14.432 -6.617 20.297 1.00 98.69 196 SER A C 1
ATOM 1521 O O . SER A 1 196 ? -15.602 -6.356 20.000 1.00 98.69 196 SER A O 1
ATOM 1523 N N . GLY A 1 197 ? -14.124 -7.607 21.130 1.00 98.62 197 GLY A N 1
ATOM 1524 C CA . GLY A 1 197 ? -15.143 -8.401 21.803 1.00 98.62 197 GLY A CA 1
ATOM 1525 C C . GLY A 1 197 ? -14.667 -8.967 23.127 1.00 98.62 197 GLY A C 1
ATOM 1526 O O . GLY A 1 197 ? -13.525 -9.392 23.253 1.00 98.62 197 GLY A O 1
ATOM 1527 N N . TRP A 1 198 ? -15.552 -9.000 24.114 1.00 98.75 198 TRP A N 1
ATOM 1528 C CA . TRP A 1 198 ? -15.269 -9.529 25.441 1.00 98.75 198 TRP A CA 1
ATOM 1529 C C . TRP A 1 198 ? -16.375 -10.456 25.930 1.00 98.75 198 TRP A C 1
ATOM 1531 O O . TRP A 1 198 ? -17.535 -10.345 25.526 1.00 98.75 198 TRP A O 1
ATOM 1541 N N . THR A 1 199 ? -16.009 -11.346 26.849 1.00 98.69 199 THR A N 1
ATOM 1542 C CA . THR A 1 199 ? -16.949 -12.090 27.694 1.00 98.69 199 THR A CA 1
ATOM 1543 C C . THR A 1 199 ? -16.648 -11.813 29.160 1.00 98.69 199 THR A C 1
ATOM 1545 O O . THR A 1 199 ? -15.505 -11.532 29.529 1.00 98.69 199 THR A O 1
ATOM 1548 N N . ALA A 1 200 ? -17.668 -11.872 30.006 1.00 97.56 200 ALA A N 1
ATOM 1549 C CA . ALA A 1 200 ? -17.568 -11.574 31.422 1.00 97.56 200 ALA A CA 1
ATOM 1550 C C . ALA A 1 200 ? -18.421 -12.522 32.264 1.00 97.56 200 ALA A C 1
ATOM 1552 O O . ALA A 1 200 ? -19.494 -12.960 31.845 1.00 97.56 200 ALA A O 1
ATOM 1553 N N . ASP A 1 201 ? -17.956 -12.763 33.485 1.00 95.31 201 ASP A N 1
ATOM 1554 C CA . ASP A 1 201 ? -18.696 -13.456 34.532 1.00 95.31 201 ASP A CA 1
ATOM 1555 C C . ASP A 1 201 ? -18.697 -12.601 35.803 1.00 95.31 201 ASP A C 1
ATOM 1557 O O . ASP A 1 201 ? -17.669 -12.053 36.200 1.00 95.31 201 ASP A O 1
ATOM 1561 N N . ASN A 1 202 ? -19.869 -12.448 36.424 1.00 89.94 202 ASN A N 1
ATOM 1562 C CA . ASN A 1 202 ? -20.076 -11.635 37.629 1.00 89.94 202 ASN A CA 1
ATOM 1563 C C . ASN A 1 202 ? -19.448 -10.221 37.563 1.00 89.94 202 ASN A C 1
ATOM 1565 O O . ASN A 1 202 ? -18.922 -9.717 38.553 1.00 89.94 202 ASN A O 1
ATOM 1569 N N . GLY A 1 203 ? -19.499 -9.580 36.388 1.00 87.94 203 GLY A N 1
ATOM 1570 C CA . GLY A 1 203 ? -18.957 -8.234 36.160 1.00 87.94 203 GLY A CA 1
ATOM 1571 C C . GLY A 1 203 ? -17.439 -8.169 35.954 1.00 87.94 203 GLY A C 1
ATOM 1572 O O . GLY A 1 203 ? -16.900 -7.077 35.802 1.00 87.94 203 GLY A O 1
ATOM 1573 N N . SER A 1 204 ? -16.739 -9.306 35.928 1.00 93.19 204 SER A N 1
ATOM 1574 C CA . SER A 1 204 ? -15.307 -9.393 35.626 1.00 93.19 204 SER A CA 1
ATOM 1575 C C . SER A 1 204 ? -15.075 -9.965 34.232 1.00 93.19 204 SER A C 1
ATOM 1577 O O . SER A 1 204 ? -15.706 -10.947 33.846 1.00 93.19 204 SER A O 1
ATOM 1579 N N . ILE A 1 205 ? -14.157 -9.361 33.474 1.00 97.31 205 ILE A N 1
ATOM 1580 C CA . ILE A 1 205 ? -13.780 -9.851 32.145 1.00 97.31 205 ILE A CA 1
ATOM 1581 C C . ILE A 1 205 ? -13.104 -11.227 32.250 1.00 97.31 205 ILE A C 1
ATOM 1583 O O . ILE A 1 205 ? -12.278 -11.457 33.130 1.00 97.31 205 ILE A O 1
ATOM 1587 N N . THR A 1 206 ? -13.462 -12.142 31.351 1.00 98.25 206 THR A N 1
ATOM 1588 C CA . THR A 1 206 ? -12.941 -13.525 31.310 1.00 98.25 206 THR A CA 1
ATOM 1589 C C . THR A 1 206 ? -12.274 -13.861 29.978 1.00 98.25 206 THR A C 1
ATOM 1591 O O . THR A 1 206 ? -11.353 -14.673 29.924 1.00 98.25 206 THR A O 1
ATOM 1594 N N . SER A 1 207 ? -12.664 -13.188 28.896 1.00 98.44 207 SER A N 1
ATOM 1595 C CA . SER A 1 207 ? -11.943 -13.239 27.627 1.00 98.44 207 SER A CA 1
ATOM 1596 C C . SER A 1 207 ? -12.031 -11.905 26.900 1.00 98.44 207 SER A C 1
ATOM 1598 O O . SER A 1 207 ? -13.004 -11.164 27.066 1.00 98.44 207 SER A O 1
ATOM 1600 N N . TYR A 1 208 ? -11.035 -11.626 26.064 1.00 98.75 208 TYR A N 1
ATOM 1601 C CA . TYR A 1 208 ? -11.028 -10.488 25.151 1.00 98.75 208 TYR A CA 1
ATOM 1602 C C . TYR A 1 208 ? -10.464 -10.911 23.795 1.00 98.75 208 TYR A C 1
ATOM 1604 O O . TYR A 1 208 ? -9.532 -11.700 23.742 1.00 98.75 208 TYR A O 1
ATOM 1612 N N . SER A 1 209 ? -11.026 -10.421 22.700 1.00 98.56 209 SER A N 1
ATOM 1613 C CA . SER A 1 209 ? -10.600 -10.731 21.337 1.00 98.56 209 SER A CA 1
ATOM 1614 C C . SER A 1 209 ? -10.507 -9.436 20.546 1.00 98.56 209 SER A C 1
ATOM 1616 O O . SER A 1 209 ? -11.438 -8.625 20.578 1.00 98.56 209 SER A O 1
ATOM 1618 N N . ALA A 1 210 ? -9.391 -9.248 19.845 1.00 98.50 210 ALA A N 1
ATOM 1619 C CA . ALA A 1 210 ? -9.102 -8.049 19.072 1.00 98.50 210 ALA A CA 1
ATOM 1620 C C . ALA A 1 210 ? -8.594 -8.386 17.667 1.00 98.50 210 ALA A C 1
ATOM 1622 O O . ALA A 1 210 ? -7.887 -9.376 17.474 1.00 98.50 210 ALA A O 1
ATOM 1623 N N . VAL A 1 211 ? -8.932 -7.535 16.696 1.00 98.50 211 VAL A N 1
ATOM 1624 C CA . VAL A 1 211 ? -8.275 -7.481 15.380 1.00 98.50 211 VAL A CA 1
ATOM 1625 C C . VAL A 1 211 ? -7.772 -6.062 15.163 1.00 98.50 211 VAL A C 1
ATOM 1627 O O . VAL A 1 211 ? -8.540 -5.107 15.285 1.00 98.50 211 VAL A O 1
ATOM 1630 N N . VAL A 1 212 ? -6.484 -5.949 14.850 1.00 98.31 212 VAL A N 1
ATOM 1631 C CA . VAL A 1 212 ? -5.781 -4.711 14.517 1.00 98.31 212 VAL A CA 1
ATOM 1632 C C . VAL A 1 212 ? -5.371 -4.794 13.041 1.00 98.31 212 VAL A C 1
ATOM 1634 O O . VAL A 1 212 ? -4.605 -5.694 12.680 1.00 98.31 212 VAL A O 1
ATOM 1637 N N . PRO A 1 213 ? -5.887 -3.920 12.159 1.00 97.12 213 PRO A N 1
ATOM 1638 C CA . PRO A 1 213 ? -5.631 -4.008 10.727 1.00 97.12 213 PRO A CA 1
ATOM 1639 C C . PRO A 1 213 ? -4.165 -3.724 10.369 1.00 97.12 213 PRO A C 1
ATOM 1641 O O . PRO A 1 213 ? -3.409 -3.114 11.128 1.00 97.12 213 PRO A O 1
ATOM 1644 N N . ALA A 1 214 ? -3.753 -4.156 9.176 1.00 93.94 214 ALA A N 1
ATOM 1645 C CA . ALA A 1 214 ? -2.395 -3.945 8.684 1.00 93.94 214 ALA A CA 1
ATOM 1646 C C . ALA A 1 214 ? -2.009 -2.455 8.674 1.00 93.94 214 ALA A C 1
ATOM 1648 O O . ALA A 1 214 ? -2.830 -1.594 8.366 1.00 93.94 214 ALA A O 1
ATOM 1649 N N . ASN A 1 215 ? -0.731 -2.166 8.950 1.00 94.19 215 ASN A N 1
ATOM 1650 C CA . ASN A 1 215 ? -0.178 -0.804 9.003 1.00 94.19 215 ASN A CA 1
ATOM 1651 C C . ASN A 1 215 ? -0.787 0.092 10.107 1.00 94.19 215 ASN A C 1
ATOM 1653 O O . ASN A 1 215 ? -0.715 1.318 10.012 1.00 94.19 215 ASN A O 1
ATOM 1657 N N . THR A 1 216 ? -1.368 -0.519 11.146 1.00 97.19 216 THR A N 1
ATOM 1658 C CA . THR A 1 216 ? -1.902 0.176 12.324 1.00 97.19 216 THR A CA 1
ATOM 1659 C C . THR A 1 216 ? -1.419 -0.465 13.623 1.00 97.19 216 THR A C 1
ATOM 1661 O O . THR A 1 216 ? -0.937 -1.603 13.623 1.00 97.19 216 THR A O 1
ATOM 1664 N N . THR A 1 217 ? -1.573 0.270 14.722 1.00 98.06 217 THR A N 1
ATOM 1665 C CA . THR A 1 217 ? -1.258 -0.185 16.082 1.00 98.06 217 THR A CA 1
ATOM 1666 C C . THR A 1 217 ? -2.382 0.232 17.028 1.00 98.06 217 THR A C 1
ATOM 1668 O O . THR A 1 217 ? -2.913 1.337 16.921 1.00 98.06 217 THR A O 1
ATOM 1671 N N . ALA A 1 218 ? -2.726 -0.623 17.988 1.00 98.56 218 ALA A N 1
ATOM 1672 C CA . ALA A 1 218 ? -3.674 -0.302 19.044 1.00 98.56 218 ALA A CA 1
ATOM 1673 C C . ALA A 1 218 ? -2.985 -0.177 20.408 1.00 98.56 218 ALA A C 1
ATOM 1675 O O . ALA A 1 218 ? -2.106 -0.965 20.758 1.00 98.56 218 ALA A O 1
ATOM 1676 N N . THR A 1 219 ? -3.439 0.776 21.221 1.00 98.69 219 THR A N 1
ATOM 1677 C CA . THR A 1 219 ? -3.221 0.750 22.671 1.00 98.69 219 THR A CA 1
ATOM 1678 C C . THR A 1 219 ? -4.417 0.073 23.328 1.00 98.69 219 THR A C 1
ATOM 1680 O O . THR A 1 219 ? -5.520 0.622 23.329 1.00 98.69 219 THR A O 1
ATOM 1683 N N . LEU A 1 220 ? -4.203 -1.105 23.910 1.00 98.75 220 LEU A N 1
ATOM 1684 C CA . LEU A 1 220 ? -5.224 -1.838 24.652 1.00 98.75 220 LEU A CA 1
ATOM 1685 C C . LEU A 1 220 ? -5.139 -1.507 26.146 1.00 98.75 220 LEU A C 1
ATOM 1687 O O . LEU A 1 220 ? -4.106 -1.704 26.778 1.00 98.75 220 LEU A O 1
ATOM 1691 N N . TYR A 1 221 ? -6.248 -1.054 26.718 1.00 98.62 221 TYR A N 1
ATOM 1692 C CA . TYR A 1 221 ? -6.460 -0.887 28.151 1.00 98.62 221 TYR A CA 1
ATOM 1693 C C . TYR A 1 221 ? -7.422 -1.968 28.644 1.00 98.62 221 TYR A C 1
ATOM 1695 O O . TYR A 1 221 ? -8.643 -1.837 28.530 1.00 98.62 221 TYR A O 1
ATOM 1703 N N . LEU A 1 222 ? -6.877 -3.051 29.190 1.00 98.12 222 LEU A N 1
ATOM 1704 C CA . LEU A 1 222 ? -7.664 -4.188 29.657 1.00 98.12 222 LEU A CA 1
ATOM 1705 C C . LEU A 1 222 ? -8.033 -4.008 31.146 1.00 98.12 222 LEU A C 1
ATOM 1707 O O . LEU A 1 222 ? -7.137 -3.765 31.963 1.00 98.12 222 LEU A O 1
ATOM 1711 N N . PRO A 1 223 ? -9.319 -4.125 31.539 1.00 96.12 223 PRO A N 1
ATOM 1712 C CA . PRO A 1 223 ? -9.765 -3.907 32.917 1.00 96.12 223 PRO A CA 1
ATOM 1713 C C . PRO A 1 223 ? -9.505 -5.139 33.801 1.00 96.12 223 PRO A C 1
ATOM 1715 O O . PRO A 1 223 ? -10.432 -5.836 34.212 1.00 96.12 223 PRO A O 1
ATOM 1718 N N . ILE A 1 224 ? -8.230 -5.415 34.072 1.00 97.06 224 ILE A N 1
ATOM 1719 C CA . ILE A 1 224 ? -7.754 -6.503 34.942 1.00 97.06 224 ILE A CA 1
ATOM 1720 C C . ILE A 1 224 ? -6.901 -5.953 36.089 1.00 97.06 224 ILE A C 1
ATOM 1722 O O . ILE A 1 224 ? -6.404 -4.827 36.016 1.00 97.06 224 ILE A O 1
ATOM 1726 N N . SER A 1 225 ? -6.739 -6.737 37.158 1.00 96.12 225 SER A N 1
ATOM 1727 C CA . SER A 1 225 ? -5.930 -6.330 38.309 1.00 96.12 225 SER A CA 1
ATOM 1728 C C . SER A 1 225 ? -4.430 -6.343 37.998 1.00 96.12 225 SER A C 1
ATOM 1730 O O . SER A 1 225 ? -3.976 -7.009 37.065 1.00 96.12 225 SER A O 1
ATOM 1732 N N . GLU A 1 226 ? -3.647 -5.630 38.810 1.00 96.75 226 GLU A N 1
ATOM 1733 C CA . GLU A 1 226 ? -2.183 -5.644 38.710 1.00 96.75 226 GLU A CA 1
ATOM 1734 C C . GLU A 1 226 ? -1.619 -7.056 38.924 1.00 96.75 226 GLU A C 1
ATOM 1736 O O . GLU A 1 226 ? -0.703 -7.461 38.211 1.00 96.75 226 GLU A O 1
ATOM 1741 N N . GLU A 1 227 ? -2.200 -7.841 39.843 1.00 96.62 227 GLU A N 1
ATOM 1742 C CA . GLU A 1 227 ? -1.779 -9.227 40.070 1.00 96.62 227 GLU A CA 1
ATOM 1743 C C . GLU A 1 227 ? -2.018 -10.110 38.845 1.00 96.62 227 GLU A C 1
ATOM 1745 O O . GLU A 1 227 ? -1.154 -10.914 38.504 1.00 96.62 227 GLU A O 1
ATOM 1750 N N . GLN A 1 228 ? -3.156 -9.945 38.160 1.00 97.38 228 GLN A N 1
ATOM 1751 C CA . GLN A 1 228 ? -3.429 -10.674 36.922 1.00 97.38 228 GLN A CA 1
ATOM 1752 C C . GLN A 1 228 ? -2.454 -10.242 35.823 1.00 97.38 228 GLN A C 1
ATOM 1754 O O . GLN A 1 228 ? -1.810 -11.090 35.208 1.00 97.38 228 GLN A O 1
ATOM 1759 N N . ALA A 1 229 ? -2.305 -8.933 35.600 1.00 97.38 229 ALA A N 1
ATOM 1760 C CA . ALA A 1 229 ? -1.469 -8.377 34.537 1.00 97.38 229 ALA A CA 1
ATOM 1761 C C . ALA A 1 229 ? 0.016 -8.747 34.684 1.00 97.38 229 ALA A C 1
ATOM 1763 O O . ALA A 1 229 ? 0.686 -9.011 33.689 1.00 97.38 229 ALA A O 1
ATOM 1764 N N . ALA A 1 230 ? 0.519 -8.845 35.919 1.00 96.69 230 ALA A N 1
ATOM 1765 C CA . ALA A 1 230 ? 1.898 -9.239 36.214 1.00 96.69 230 ALA A CA 1
ATOM 1766 C C . ALA A 1 230 ? 2.263 -10.666 35.756 1.00 96.69 230 ALA A C 1
ATOM 1768 O O . ALA A 1 230 ? 3.446 -11.003 35.723 1.00 96.69 230 ALA A O 1
ATOM 1769 N N . THR A 1 231 ? 1.277 -11.500 35.411 1.00 97.44 231 THR A N 1
ATOM 1770 C CA . THR A 1 231 ? 1.495 -12.858 34.878 1.00 97.44 231 THR A CA 1
ATOM 1771 C C . THR A 1 231 ? 1.671 -12.906 33.362 1.00 97.44 231 THR A C 1
ATOM 1773 O O . THR A 1 231 ? 2.017 -13.960 32.833 1.00 97.44 231 THR A O 1
ATOM 1776 N N . PHE A 1 232 ? 1.427 -11.795 32.661 1.00 98.12 232 PHE A N 1
ATOM 1777 C CA . PHE A 1 232 ? 1.459 -11.773 31.207 1.00 98.12 232 PHE A CA 1
ATOM 1778 C C . PHE A 1 232 ? 2.879 -11.976 30.674 1.00 98.12 232 PHE A C 1
ATOM 1780 O O . PHE A 1 232 ? 3.803 -11.233 31.011 1.00 98.12 232 PHE A O 1
ATOM 1787 N N . GLU A 1 233 ? 3.033 -12.947 29.781 1.00 96.19 233 GLU A N 1
ATOM 1788 C CA . GLU A 1 233 ? 4.236 -13.117 28.977 1.00 96.19 233 GLU A CA 1
ATOM 1789 C C . GLU A 1 233 ? 3.999 -12.484 27.606 1.00 96.19 233 GLU A C 1
ATOM 1791 O O . GLU A 1 233 ? 3.014 -12.799 26.937 1.00 96.19 233 GLU A O 1
ATOM 1796 N N . ASN A 1 234 ? 4.892 -11.580 27.193 1.00 96.00 234 ASN A N 1
ATOM 1797 C CA . ASN A 1 234 ? 4.795 -10.945 25.881 1.00 96.00 234 ASN A CA 1
ATOM 1798 C C . ASN A 1 234 ? 4.806 -12.004 24.774 1.00 96.00 234 ASN A C 1
ATOM 1800 O O . ASN A 1 234 ? 5.626 -12.926 24.788 1.00 96.00 234 ASN A O 1
ATOM 1804 N N . ILE A 1 235 ? 3.926 -11.817 23.796 1.00 94.19 235 ILE A N 1
ATOM 1805 C CA . ILE A 1 235 ? 3.873 -12.607 22.567 1.00 94.19 235 ILE A CA 1
ATOM 1806 C C . ILE A 1 235 ? 4.140 -11.687 21.379 1.00 94.19 235 ILE A C 1
ATOM 1808 O O . ILE A 1 235 ? 4.070 -10.462 21.501 1.00 94.19 235 ILE A O 1
ATOM 1812 N N . ASP A 1 236 ? 4.407 -12.265 20.215 1.00 91.12 236 ASP A N 1
ATOM 1813 C CA . ASP A 1 236 ? 4.591 -11.478 19.000 1.00 91.12 236 ASP A CA 1
ATOM 1814 C C . ASP A 1 236 ? 3.366 -10.593 18.742 1.00 91.12 236 ASP A C 1
ATOM 1816 O O . ASP A 1 236 ? 2.229 -11.067 18.711 1.00 91.12 236 ASP A O 1
ATOM 1820 N N . GLY A 1 237 ? 3.615 -9.293 18.588 1.00 94.12 237 GLY A N 1
ATOM 1821 C CA . GLY A 1 237 ? 2.582 -8.288 18.365 1.00 94.12 237 GLY A CA 1
ATOM 1822 C C . GLY A 1 237 ? 1.818 -7.825 19.611 1.00 94.12 237 GLY A C 1
ATOM 1823 O O . GLY A 1 237 ? 1.017 -6.908 19.482 1.00 94.12 237 GLY A O 1
ATOM 1824 N N . VAL A 1 238 ? 2.065 -8.365 20.814 1.00 97.75 238 VAL A N 1
ATOM 1825 C CA . VAL A 1 238 ? 1.439 -7.880 22.063 1.00 97.75 238 VAL A CA 1
ATOM 1826 C C . VAL A 1 238 ? 2.477 -7.688 23.164 1.00 97.75 238 VAL A C 1
ATOM 1828 O O . VAL A 1 238 ? 3.063 -8.646 23.671 1.00 97.75 238 VAL A O 1
ATOM 1831 N N . THR A 1 239 ? 2.653 -6.440 23.593 1.00 98.19 239 THR A N 1
ATOM 1832 C CA . THR A 1 239 ? 3.591 -6.060 24.658 1.00 98.19 239 THR A CA 1
ATOM 1833 C C . THR A 1 239 ? 2.845 -5.459 25.841 1.00 98.19 239 THR A C 1
ATOM 1835 O O . THR A 1 239 ? 2.089 -4.509 25.665 1.00 98.19 239 THR A O 1
ATOM 1838 N N . TYR A 1 240 ? 3.065 -5.983 27.049 1.00 98.38 240 TYR A N 1
ATOM 1839 C CA . TYR A 1 240 ? 2.575 -5.372 28.287 1.00 98.38 240 TYR A CA 1
ATOM 1840 C C . TYR A 1 240 ? 3.446 -4.176 28.693 1.00 98.38 240 TYR A C 1
ATOM 1842 O O . TYR A 1 240 ? 4.655 -4.305 28.878 1.00 98.38 240 TYR A O 1
ATOM 1850 N N . GLU A 1 241 ? 2.814 -3.015 28.865 1.00 98.19 241 GLU A N 1
ATOM 1851 C CA . GLU A 1 241 ? 3.461 -1.723 29.144 1.00 98.19 241 GLU A CA 1
ATOM 1852 C C . GLU A 1 241 ? 3.360 -1.308 30.624 1.00 98.19 241 GLU A C 1
ATOM 1854 O O . GLU A 1 241 ? 3.835 -0.240 31.014 1.00 98.19 241 GLU A O 1
ATOM 1859 N N . GLY A 1 242 ? 2.726 -2.133 31.462 1.00 98.19 242 GLY A N 1
ATOM 1860 C CA . GLY A 1 242 ? 2.447 -1.824 32.864 1.00 98.19 242 GLY A CA 1
ATOM 1861 C C . GLY A 1 242 ? 1.004 -1.384 33.124 1.00 98.19 242 GLY A C 1
ATOM 1862 O O . GLY A 1 242 ? 0.157 -1.331 32.229 1.00 98.19 242 GLY A O 1
ATOM 1863 N N . MET A 1 243 ? 0.717 -1.054 34.383 1.00 98.31 243 MET A N 1
ATOM 1864 C CA . MET A 1 243 ? -0.575 -0.492 34.777 1.00 98.31 243 MET A CA 1
ATOM 1865 C C . MET A 1 243 ? -0.658 0.994 34.408 1.00 98.31 243 MET A C 1
ATOM 1867 O O . MET A 1 243 ? 0.312 1.742 34.538 1.00 98.31 243 MET A O 1
ATOM 1871 N N . ALA A 1 244 ? -1.842 1.437 33.998 1.00 98.06 244 ALA A N 1
ATOM 1872 C CA . ALA A 1 244 ? -2.163 2.825 33.689 1.00 98.06 244 ALA A CA 1
ATOM 1873 C C . ALA A 1 244 ? -3.517 3.214 34.302 1.00 98.06 244 ALA A C 1
ATOM 1875 O O . ALA A 1 244 ? -4.293 2.358 34.721 1.00 98.06 244 ALA A O 1
ATOM 1876 N N . VAL A 1 245 ? -3.810 4.514 34.338 1.00 96.81 245 VAL A N 1
ATOM 1877 C CA . VAL A 1 245 ? -5.152 5.024 34.646 1.00 96.81 245 VAL A CA 1
ATOM 1878 C C . VAL A 1 245 ? -5.727 5.622 33.370 1.00 96.81 245 VAL A C 1
ATOM 1880 O O . VAL A 1 245 ? -5.156 6.571 32.836 1.00 96.81 245 VAL A O 1
ATOM 1883 N N . ASN A 1 246 ? -6.848 5.083 32.891 1.00 94.44 246 ASN A N 1
ATOM 1884 C CA . ASN A 1 246 ? -7.617 5.670 31.793 1.00 94.44 246 ASN A CA 1
ATOM 1885 C C . ASN A 1 246 ? -9.111 5.652 32.132 1.00 94.44 246 ASN A C 1
ATOM 1887 O O . ASN A 1 246 ? -9.603 4.667 32.684 1.00 94.44 246 ASN A O 1
ATOM 1891 N N . ASN A 1 247 ? -9.837 6.731 31.816 1.00 92.69 247 ASN A N 1
ATOM 1892 C CA . ASN A 1 247 ? -11.236 6.921 32.239 1.00 92.69 247 ASN A CA 1
ATOM 1893 C C . ASN A 1 247 ? -11.430 6.757 33.767 1.00 92.69 247 ASN A C 1
ATOM 1895 O O . ASN A 1 247 ? -12.340 6.065 34.223 1.00 92.69 247 ASN A O 1
ATOM 1899 N N . GLU A 1 248 ? -10.506 7.328 34.556 1.00 93.75 248 GLU A N 1
ATOM 1900 C CA . GLU A 1 248 ? -10.423 7.207 36.030 1.00 93.75 248 GLU A CA 1
ATOM 1901 C C . GLU A 1 248 ? -10.425 5.747 36.545 1.00 93.75 248 GLU A C 1
ATOM 1903 O O . GLU A 1 248 ? -10.736 5.482 37.706 1.00 93.75 248 GLU A O 1
ATOM 1908 N N . THR A 1 249 ? -10.066 4.788 35.686 1.00 92.38 249 THR A N 1
ATOM 1909 C CA . THR A 1 249 ? -10.013 3.357 36.001 1.00 92.38 249 THR A CA 1
ATOM 1910 C C . THR A 1 249 ? -8.579 2.859 35.872 1.00 92.38 249 THR A C 1
ATOM 1912 O O . THR A 1 249 ? -7.917 3.121 34.867 1.00 92.38 249 THR A O 1
ATOM 1915 N N . THR A 1 250 ? -8.094 2.133 36.879 1.00 96.31 250 THR A N 1
ATOM 1916 C CA . THR A 1 250 ? -6.802 1.437 36.808 1.00 96.31 250 THR A CA 1
ATOM 1917 C C . THR A 1 250 ? -6.931 0.214 35.903 1.00 96.31 250 THR A C 1
ATOM 1919 O O . THR A 1 250 ? -7.792 -0.634 36.125 1.00 96.31 250 THR A O 1
ATOM 1922 N N . VAL A 1 251 ? -6.083 0.134 34.882 1.00 97.44 251 VAL A N 1
ATOM 1923 C CA . VAL A 1 251 ? -6.158 -0.830 33.776 1.00 97.44 251 VAL A CA 1
ATOM 1924 C C . VAL A 1 251 ? -4.758 -1.309 33.397 1.00 97.44 251 VAL A C 1
ATOM 1926 O O . VAL A 1 251 ? -3.782 -0.575 33.558 1.00 97.44 251 VAL A O 1
ATOM 1929 N N . ALA A 1 252 ? -4.647 -2.522 32.864 1.00 98.38 252 ALA A N 1
ATOM 1930 C CA . ALA A 1 252 ? -3.406 -3.013 32.277 1.00 98.38 252 ALA A CA 1
ATOM 1931 C C . ALA A 1 252 ? -3.265 -2.466 30.852 1.00 98.38 252 ALA A C 1
ATOM 1933 O O . ALA A 1 252 ? -4.176 -2.625 30.036 1.00 98.38 252 ALA A O 1
ATOM 1934 N N . LYS A 1 253 ? -2.146 -1.799 30.560 1.00 98.75 253 LYS A N 1
ATOM 1935 C CA . LYS A 1 253 ? -1.865 -1.216 29.248 1.00 98.75 253 LYS A CA 1
ATOM 1936 C C . LYS A 1 253 ? -1.027 -2.180 28.413 1.00 98.75 253 LYS A C 1
ATOM 1938 O O . LYS A 1 253 ? 0.004 -2.663 28.875 1.00 98.75 253 LYS A O 1
ATOM 1943 N N . PHE A 1 254 ? -1.432 -2.390 27.168 1.00 98.75 254 PHE A N 1
ATOM 1944 C CA . PHE A 1 254 ? -0.694 -3.165 26.181 1.00 98.75 254 PHE A CA 1
ATOM 1945 C C . PHE A 1 254 ? -0.539 -2.376 24.882 1.00 98.75 254 PHE A C 1
ATOM 1947 O O . PHE A 1 254 ? -1.460 -1.671 24.463 1.00 98.75 254 PHE A O 1
ATOM 1954 N N . THR A 1 255 ? 0.602 -2.544 24.227 1.00 98.50 255 THR A N 1
ATOM 1955 C CA . THR A 1 255 ? 0.784 -2.203 22.815 1.00 98.50 255 THR A CA 1
ATOM 1956 C C . THR A 1 255 ? 0.424 -3.433 21.986 1.00 98.50 255 THR A C 1
ATOM 1958 O O . THR A 1 255 ? 0.964 -4.512 22.235 1.00 98.50 255 THR A O 1
ATOM 1961 N N . VAL A 1 256 ? -0.488 -3.283 21.025 1.00 98.25 256 VAL A N 1
ATOM 1962 C CA . VAL A 1 256 ? -0.974 -4.362 20.154 1.00 98.25 256 VAL A CA 1
ATOM 1963 C C . VAL A 1 256 ? -0.712 -3.978 18.695 1.00 98.25 256 VAL A C 1
ATOM 1965 O O . VAL A 1 256 ? -1.344 -3.067 18.164 1.00 98.25 256 VAL A O 1
ATOM 1968 N N . GLU A 1 257 ? 0.242 -4.642 18.046 1.00 97.12 257 GLU A N 1
ATOM 1969 C CA . GLU A 1 257 ? 0.552 -4.459 16.623 1.00 97.12 257 GLU A CA 1
ATOM 1970 C C . GLU A 1 257 ? -0.521 -5.106 15.727 1.00 97.12 257 GLU A C 1
ATOM 1972 O O . GLU A 1 257 ? -1.336 -5.905 16.188 1.00 97.12 257 GLU A O 1
ATOM 1977 N N . ALA A 1 258 ? -0.497 -4.807 14.425 1.00 96.38 258 ALA A N 1
ATOM 1978 C CA . ALA A 1 258 ? -1.369 -5.433 13.432 1.00 96.38 258 ALA A CA 1
ATOM 1979 C C . ALA A 1 258 ? -1.420 -6.971 13.550 1.00 96.38 258 ALA A C 1
ATOM 1981 O O . ALA A 1 258 ? -0.388 -7.641 13.553 1.00 96.38 258 ALA A O 1
ATOM 1982 N N . GLY A 1 259 ? -2.627 -7.533 13.612 1.00 96.00 259 GLY A N 1
ATOM 1983 C CA . GLY A 1 259 ? -2.864 -8.957 13.832 1.00 96.00 259 GLY A CA 1
ATOM 1984 C C . GLY A 1 259 ? -4.213 -9.238 14.493 1.00 96.00 259 GLY A C 1
ATOM 1985 O O . GLY A 1 259 ? -4.999 -8.331 14.756 1.00 96.00 259 GLY A O 1
ATOM 1986 N N . GLY A 1 260 ? -4.485 -10.512 14.758 1.00 97.56 260 GLY A N 1
ATOM 1987 C CA . GLY A 1 260 ? -5.644 -10.962 15.521 1.00 97.56 260 GLY A CA 1
ATOM 1988 C C . GLY A 1 260 ? -5.178 -11.656 16.792 1.00 97.56 260 GLY A C 1
ATOM 1989 O O . GLY A 1 260 ? -4.279 -12.494 16.727 1.00 97.56 260 GLY A O 1
ATOM 1990 N N . TYR A 1 261 ? -5.790 -11.330 17.929 1.00 98.31 261 TYR A N 1
ATOM 1991 C CA . TYR A 1 261 ? -5.350 -11.812 19.239 1.00 98.31 261 TYR A CA 1
ATOM 1992 C C . TYR A 1 261 ? -6.532 -12.192 20.121 1.00 98.31 261 TYR A C 1
ATOM 1994 O O . TYR A 1 261 ? -7.510 -11.448 20.211 1.00 98.31 261 TYR A O 1
ATOM 2002 N N . ASP A 1 262 ? -6.403 -13.321 20.811 1.00 98.44 262 ASP A N 1
ATOM 2003 C CA . ASP A 1 262 ? -7.347 -13.784 21.823 1.00 98.44 262 ASP A CA 1
ATOM 2004 C C . ASP A 1 262 ? -6.659 -13.829 23.190 1.00 98.44 262 ASP A C 1
ATOM 2006 O O . ASP A 1 262 ? -5.655 -14.519 23.379 1.00 98.44 262 ASP A O 1
ATOM 2010 N N . PHE A 1 263 ? -7.222 -13.097 24.147 1.00 98.56 263 PHE A N 1
ATOM 2011 C CA . PHE A 1 263 ? -6.819 -13.037 25.543 1.00 98.56 263 PHE A CA 1
ATOM 2012 C C . PHE A 1 263 ? -7.741 -13.913 26.390 1.00 98.56 263 PHE A C 1
ATOM 2014 O O . PHE A 1 263 ? -8.969 -13.788 26.338 1.00 98.56 263 PHE A O 1
ATOM 2021 N N . THR A 1 264 ? -7.140 -14.748 27.232 1.00 98.38 264 THR A N 1
ATOM 2022 C CA . THR A 1 264 ? -7.832 -15.506 28.278 1.00 98.38 264 THR A CA 1
ATOM 2023 C C . THR A 1 264 ? -7.496 -14.894 29.630 1.00 98.38 264 THR A C 1
ATOM 2025 O O . THR A 1 264 ? -6.321 -14.810 29.993 1.00 98.38 264 THR A O 1
ATOM 2028 N N . ILE A 1 265 ? -8.524 -14.480 30.371 1.00 98.19 265 ILE A N 1
ATOM 2029 C CA . ILE A 1 265 ? -8.408 -13.861 31.691 1.00 98.19 265 ILE A CA 1
ATOM 2030 C C . ILE A 1 265 ? -9.025 -14.803 32.725 1.00 98.19 265 ILE A C 1
ATOM 2032 O O . ILE A 1 265 ? -10.188 -15.192 32.638 1.00 98.19 265 ILE A O 1
ATOM 2036 N N . THR A 1 266 ? -8.237 -15.165 33.729 1.00 96.12 266 THR A N 1
ATOM 2037 C CA . THR A 1 266 ? -8.656 -16.029 34.836 1.00 96.12 266 THR A CA 1
ATOM 2038 C C . THR A 1 266 ? -8.323 -15.371 36.169 1.00 96.12 266 THR A C 1
ATOM 2040 O O . THR A 1 266 ? -7.639 -14.349 36.217 1.00 96.12 266 THR A O 1
ATOM 2043 N N . ALA A 1 267 ? -8.771 -15.968 37.274 1.00 91.31 267 ALA A N 1
ATOM 2044 C CA . ALA A 1 267 ? -8.363 -15.524 38.606 1.00 91.31 267 ALA A CA 1
ATOM 2045 C C . ALA A 1 267 ? -6.838 -15.607 38.820 1.00 91.31 267 ALA A C 1
ATOM 2047 O O . ALA A 1 267 ? -6.295 -14.829 39.598 1.00 91.31 267 ALA A O 1
ATOM 2048 N N . ASP A 1 268 ? -6.162 -16.521 38.116 1.00 91.94 268 ASP A N 1
ATOM 2049 C CA . ASP A 1 268 ? -4.734 -16.796 38.281 1.00 91.94 268 ASP A CA 1
ATOM 2050 C C . ASP A 1 268 ? -3.841 -15.959 37.353 1.00 91.94 268 ASP A C 1
ATOM 2052 O O . ASP A 1 268 ? -2.622 -15.991 37.507 1.00 91.94 268 ASP A O 1
ATOM 2056 N N . GLY A 1 269 ? -4.410 -15.229 36.386 1.00 96.06 269 GLY A N 1
ATOM 2057 C CA . GLY A 1 269 ? -3.616 -14.457 35.433 1.00 96.06 269 GLY A CA 1
ATOM 2058 C C . GLY A 1 269 ? -4.286 -14.172 34.093 1.00 96.06 269 GLY A C 1
ATOM 2059 O O . GLY A 1 269 ? -5.463 -14.482 33.879 1.00 96.06 269 GLY A O 1
ATOM 2060 N N . VAL A 1 270 ? -3.502 -13.603 33.179 1.00 98.19 270 VAL A N 1
ATOM 2061 C CA . VAL A 1 270 ? -3.874 -13.334 31.785 1.00 98.19 270 VAL A CA 1
ATOM 2062 C C . VAL A 1 270 ? -2.849 -13.948 30.833 1.00 98.19 270 VAL A C 1
ATOM 2064 O O . VAL A 1 270 ? -1.646 -13.905 31.071 1.00 98.19 270 VAL A O 1
ATOM 2067 N N . SER A 1 271 ? -3.332 -14.503 29.728 1.00 97.81 271 SER A N 1
ATOM 2068 C CA . SER A 1 271 ? -2.505 -14.963 28.608 1.00 97.81 271 SER A CA 1
ATOM 2069 C C . SER A 1 271 ? -3.121 -14.501 27.294 1.00 97.81 271 SER A C 1
ATOM 2071 O O . SER A 1 271 ? -4.331 -14.273 27.235 1.00 97.81 271 SER A O 1
ATOM 2073 N N . ALA A 1 272 ? -2.305 -14.365 26.251 1.00 97.75 272 ALA A N 1
ATOM 2074 C CA . ALA A 1 272 ? -2.767 -14.089 24.898 1.00 97.75 272 ALA A CA 1
ATOM 2075 C C . ALA A 1 272 ? -2.248 -15.144 23.920 1.00 97.75 272 ALA A C 1
ATOM 2077 O O . ALA A 1 272 ? -1.216 -15.776 24.139 1.00 97.75 272 ALA A O 1
ATOM 2078 N N . SER A 1 273 ? -2.971 -15.306 22.821 1.00 96.38 273 SER A N 1
ATOM 2079 C CA . SER A 1 273 ? -2.579 -16.125 21.680 1.00 96.38 273 SER A CA 1
ATOM 2080 C C . SER A 1 273 ? -2.905 -15.393 20.387 1.00 96.38 273 SER A C 1
ATOM 2082 O O . SER A 1 273 ? -3.830 -14.580 20.343 1.00 96.38 273 SER A O 1
ATOM 2084 N N . ILE A 1 274 ? -2.140 -15.678 19.336 1.00 94.62 274 ILE A N 1
ATOM 2085 C CA . ILE A 1 274 ? -2.470 -15.213 17.990 1.00 94.62 274 ILE A CA 1
ATOM 2086 C C . ILE A 1 274 ? -3.698 -15.993 17.524 1.00 94.62 274 ILE A C 1
ATOM 2088 O O . ILE A 1 274 ? -3.724 -17.223 17.588 1.00 94.62 274 ILE A O 1
ATOM 2092 N N . LYS A 1 275 ? -4.715 -15.264 17.074 1.00 92.31 275 LYS A N 1
ATOM 2093 C CA . LYS A 1 275 ? -5.986 -15.810 16.604 1.00 92.31 275 LYS A CA 1
ATOM 2094 C C . LYS A 1 275 ? -5.784 -16.652 15.345 1.00 92.31 275 LYS A C 1
ATOM 2096 O O . LYS A 1 275 ? -4.988 -16.301 14.474 1.00 92.31 275 LYS A O 1
ATOM 2101 N N . ASP A 1 276 ? -6.559 -17.726 15.210 1.00 84.25 276 ASP A N 1
ATOM 2102 C CA . ASP A 1 276 ? -6.534 -18.583 14.022 1.00 84.25 276 ASP A CA 1
ATOM 2103 C C . ASP A 1 276 ? -6.709 -17.768 12.727 1.00 84.25 276 ASP A C 1
ATOM 2105 O O . ASP A 1 276 ? -7.605 -16.929 12.606 1.00 84.25 276 ASP A O 1
ATOM 2109 N N . GLY A 1 277 ? -5.845 -18.031 11.743 1.00 84.06 277 GLY A N 1
ATOM 2110 C CA . GLY A 1 277 ? -5.802 -17.294 10.474 1.00 84.06 277 GLY A CA 1
ATOM 2111 C C . GLY A 1 277 ? -4.888 -16.064 10.480 1.00 84.06 277 GLY A C 1
ATOM 2112 O O . GLY A 1 277 ? -4.639 -15.508 9.412 1.00 84.06 277 GLY A O 1
ATOM 2113 N N . TYR A 1 278 ? -4.339 -15.684 11.636 1.00 85.75 278 TYR A N 1
ATOM 2114 C CA . TYR A 1 278 ? -3.292 -14.674 11.766 1.00 85.75 278 TYR A CA 1
ATOM 2115 C C . TYR A 1 278 ? -1.940 -15.338 12.049 1.00 85.75 278 TYR A C 1
ATOM 2117 O O . TYR A 1 278 ? -1.861 -16.460 12.548 1.00 85.75 278 TYR A O 1
ATOM 2125 N N . VAL A 1 279 ? -0.860 -14.650 11.691 1.00 71.75 279 VAL A N 1
ATOM 2126 C CA . VAL A 1 279 ? 0.518 -15.137 11.821 1.00 71.75 279 VAL A CA 1
ATOM 2127 C C . VAL A 1 279 ? 1.395 -14.029 12.383 1.00 71.75 279 VAL A C 1
ATOM 2129 O O . VAL A 1 279 ? 1.168 -12.854 12.097 1.00 71.75 279 VAL A O 1
ATOM 2132 N N . SER A 1 280 ? 2.398 -14.405 13.173 1.00 65.75 280 SER A N 1
ATOM 2133 C CA . SER A 1 280 ? 3.385 -13.462 13.699 1.00 65.75 280 SER A CA 1
ATOM 2134 C C . SER A 1 280 ? 4.177 -12.815 12.561 1.00 65.75 280 SER A C 1
ATOM 2136 O O . SER A 1 280 ? 4.524 -13.483 11.578 1.00 65.75 280 SER A O 1
ATOM 2138 N N . ARG A 1 281 ? 4.531 -11.535 12.723 1.00 61.81 281 ARG A N 1
ATOM 2139 C CA . ARG A 1 281 ? 5.423 -10.809 11.808 1.00 61.81 281 ARG A CA 1
ATOM 2140 C C . ARG A 1 281 ? 6.754 -11.537 11.595 1.00 61.81 281 ARG A C 1
ATOM 2142 O O . ARG A 1 281 ? 7.244 -11.570 10.471 1.00 61.81 281 ARG A O 1
ATOM 2149 N N . ASP A 1 282 ? 7.283 -12.185 12.630 1.00 53.62 282 ASP A N 1
ATOM 2150 C CA . ASP A 1 282 ? 8.566 -12.899 12.584 1.00 53.62 282 ASP A CA 1
ATOM 2151 C C . ASP A 1 282 ? 8.447 -14.302 11.956 1.00 53.62 282 ASP A C 1
ATOM 2153 O O . ASP A 1 282 ? 9.449 -14.939 11.636 1.00 53.62 282 ASP A O 1
ATOM 2157 N N . SER A 1 283 ? 7.215 -14.774 11.730 1.00 52.47 283 SER A N 1
ATOM 2158 C CA . SER A 1 283 ? 6.918 -16.015 11.001 1.00 52.47 283 SER A CA 1
ATOM 2159 C C . SER A 1 283 ? 6.621 -15.805 9.508 1.00 52.47 283 SER A C 1
ATOM 2161 O O . SER A 1 283 ? 6.390 -16.776 8.785 1.00 52.47 283 SER A O 1
ATOM 2163 N N . GLN A 1 284 ? 6.646 -14.557 9.022 1.00 49.12 284 GLN A N 1
ATOM 2164 C CA . GLN A 1 284 ? 6.629 -14.262 7.589 1.00 49.12 284 GLN A CA 1
ATOM 2165 C C . GLN A 1 284 ? 8.035 -14.441 6.997 1.00 49.12 284 GLN A C 1
ATOM 2167 O O . GLN A 1 284 ? 9.010 -14.006 7.616 1.00 49.12 284 GLN A O 1
ATOM 2172 N N . PRO A 1 285 ? 8.182 -15.021 5.790 1.00 51.16 285 PRO A N 1
ATOM 2173 C CA . PRO A 1 285 ? 9.438 -14.903 5.066 1.00 51.16 285 PRO A CA 1
ATOM 2174 C C . PRO A 1 285 ? 9.722 -13.409 4.889 1.00 51.16 285 PRO A C 1
ATOM 2176 O O . PRO A 1 285 ? 8.883 -12.649 4.409 1.00 51.16 285 PRO A O 1
ATOM 2179 N N . THR A 1 286 ? 10.900 -12.973 5.323 1.00 59.25 286 THR A N 1
ATOM 2180 C CA . THR A 1 286 ? 11.315 -11.563 5.391 1.00 59.25 286 THR A CA 1
ATOM 2181 C C . THR A 1 286 ? 11.509 -10.911 4.016 1.00 59.25 286 THR A C 1
ATOM 2183 O O . THR A 1 286 ? 12.036 -9.802 3.923 1.00 59.25 286 THR A O 1
ATOM 2186 N N . THR A 1 287 ? 11.109 -11.589 2.939 1.00 71.88 287 THR A N 1
ATOM 2187 C CA . THR A 1 287 ? 11.398 -11.226 1.557 1.00 71.88 287 THR A CA 1
ATOM 2188 C C . THR A 1 287 ? 10.104 -11.024 0.765 1.00 71.88 287 THR A C 1
ATOM 2190 O O . THR A 1 287 ? 9.230 -11.886 0.684 1.00 71.88 287 THR A O 1
ATOM 2193 N N . ASN A 1 288 ? 9.953 -9.833 0.183 1.00 83.31 288 ASN A N 1
ATOM 2194 C CA . ASN A 1 288 ? 8.778 -9.405 -0.566 1.00 83.31 288 ASN A CA 1
ATOM 2195 C C . ASN A 1 288 ? 9.071 -9.430 -2.073 1.00 83.31 288 ASN A C 1
ATOM 2197 O O . ASN A 1 288 ? 9.821 -8.605 -2.593 1.00 83.31 288 ASN A O 1
ATOM 2201 N N . LYS A 1 289 ? 8.415 -10.349 -2.790 1.00 91.38 289 LYS A N 1
ATOM 2202 C CA . LYS A 1 289 ? 8.547 -10.528 -4.248 1.00 91.38 289 LYS A CA 1
ATOM 2203 C C . LYS A 1 289 ? 7.508 -9.750 -5.070 1.00 91.38 289 LYS A C 1
ATOM 2205 O O . LYS A 1 289 ? 7.441 -9.923 -6.284 1.00 91.38 289 LYS A O 1
ATOM 2210 N N . GLY A 1 290 ? 6.686 -8.901 -4.450 1.00 93.12 290 GLY A N 1
ATOM 2211 C CA . GLY A 1 290 ? 5.564 -8.222 -5.110 1.00 93.12 290 GLY A CA 1
ATOM 2212 C C . GLY A 1 290 ? 5.982 -7.363 -6.308 1.00 93.12 290 GLY A C 1
ATOM 2213 O O . GLY A 1 290 ? 5.408 -7.490 -7.392 1.00 93.12 290 GLY A O 1
ATOM 2214 N N . ILE A 1 291 ? 7.021 -6.536 -6.143 1.00 92.06 291 ILE A N 1
ATOM 2215 C CA . ILE A 1 291 ? 7.558 -5.704 -7.234 1.00 92.06 291 ILE A CA 1
ATOM 2216 C C . ILE A 1 291 ? 8.164 -6.592 -8.323 1.00 92.06 291 ILE A C 1
ATOM 2218 O O . ILE A 1 291 ? 7.817 -6.437 -9.490 1.00 92.06 291 ILE A O 1
ATOM 2222 N N . LEU A 1 292 ? 9.001 -7.563 -7.945 1.00 96.88 292 LEU A N 1
ATOM 2223 C CA . LEU A 1 292 ? 9.625 -8.499 -8.881 1.00 96.88 292 LEU A CA 1
ATOM 2224 C C . LEU A 1 292 ? 8.587 -9.216 -9.752 1.00 96.88 292 LEU A C 1
ATOM 2226 O O . LEU A 1 292 ? 8.691 -9.178 -10.974 1.00 96.88 292 LEU A O 1
ATOM 2230 N N . ASN A 1 293 ? 7.543 -9.784 -9.146 1.00 96.69 293 ASN A N 1
ATOM 2231 C CA . ASN A 1 293 ? 6.475 -10.475 -9.871 1.00 96.69 293 ASN A CA 1
ATOM 2232 C C . ASN A 1 293 ? 5.698 -9.531 -10.803 1.00 96.69 293 ASN A C 1
ATOM 2234 O O . ASN A 1 293 ? 5.333 -9.923 -11.909 1.00 96.69 293 ASN A O 1
ATOM 2238 N N . THR A 1 294 ? 5.483 -8.279 -10.390 1.00 96.62 294 THR A N 1
ATOM 2239 C CA . THR A 1 294 ? 4.825 -7.261 -11.227 1.00 96.62 294 THR A CA 1
ATOM 2240 C C . THR A 1 294 ? 5.674 -6.914 -12.451 1.00 96.62 294 THR A C 1
ATOM 2242 O O . THR A 1 294 ? 5.164 -6.868 -13.570 1.00 96.62 294 THR A O 1
ATOM 2245 N N . VAL A 1 295 ? 6.978 -6.701 -12.253 1.00 97.62 295 VAL A N 1
ATOM 2246 C CA . VAL A 1 295 ? 7.918 -6.380 -13.336 1.00 97.62 295 VAL A CA 1
ATOM 2247 C C . VAL A 1 295 ? 8.083 -7.573 -14.285 1.00 97.62 295 VAL A C 1
ATOM 2249 O O . VAL A 1 295 ? 8.080 -7.373 -15.497 1.00 97.62 295 VAL A O 1
ATOM 2252 N N . ILE A 1 296 ? 8.142 -8.808 -13.767 1.00 98.44 296 ILE A N 1
ATOM 2253 C CA . ILE A 1 296 ? 8.142 -10.037 -14.581 1.00 98.44 296 ILE A CA 1
ATOM 2254 C C . ILE A 1 296 ? 6.881 -10.108 -15.441 1.00 98.44 296 ILE A C 1
ATOM 2256 O O . ILE A 1 296 ? 6.995 -10.279 -16.649 1.00 98.44 296 ILE A O 1
ATOM 2260 N N . ALA A 1 297 ? 5.696 -9.920 -14.855 1.00 97.62 297 ALA A N 1
ATOM 2261 C CA . ALA A 1 297 ? 4.442 -9.985 -15.601 1.00 97.62 297 ALA A CA 1
ATOM 2262 C C . ALA A 1 297 ? 4.386 -8.935 -16.723 1.00 97.62 297 ALA A C 1
ATOM 2264 O O . ALA A 1 297 ? 3.947 -9.227 -17.836 1.00 97.62 297 ALA A O 1
ATOM 2265 N N . TYR A 1 298 ? 4.854 -7.711 -16.464 1.00 97.31 298 TYR A N 1
ATOM 2266 C CA . TYR A 1 298 ? 4.981 -6.695 -17.509 1.00 97.31 298 TYR A CA 1
ATOM 2267 C C . TYR A 1 298 ? 5.956 -7.139 -18.610 1.00 97.31 298 TYR A C 1
ATOM 2269 O O . TYR A 1 298 ? 5.623 -7.063 -19.791 1.00 97.31 298 TYR A O 1
ATOM 2277 N N . ALA A 1 299 ? 7.138 -7.631 -18.230 1.00 98.00 299 ALA A N 1
ATOM 2278 C CA . ALA A 1 299 ? 8.167 -8.067 -19.166 1.00 98.00 299 ALA A CA 1
ATOM 2279 C C . ALA A 1 299 ? 7.718 -9.248 -20.040 1.00 98.00 299 ALA A C 1
ATOM 2281 O O . ALA A 1 299 ? 8.004 -9.261 -21.232 1.00 98.00 299 ALA A O 1
ATOM 2282 N N . GLU A 1 300 ? 6.981 -10.211 -19.486 1.00 98.06 300 GLU A N 1
ATOM 2283 C CA . GLU A 1 300 ? 6.406 -11.323 -20.250 1.00 98.06 300 GLU A CA 1
ATOM 2284 C C . GLU A 1 300 ? 5.394 -10.839 -21.290 1.00 98.06 300 GLU A C 1
ATOM 2286 O O . GLU A 1 300 ? 5.422 -11.295 -22.432 1.00 98.06 300 GLU A O 1
ATOM 2291 N N . ASN A 1 301 ? 4.536 -9.884 -20.921 1.00 97.06 301 ASN A N 1
ATOM 2292 C CA . ASN A 1 301 ? 3.597 -9.280 -21.865 1.00 97.06 301 ASN A CA 1
ATOM 2293 C C . ASN A 1 301 ? 4.327 -8.509 -22.971 1.00 97.06 301 ASN A C 1
ATOM 2295 O O . ASN A 1 301 ? 3.944 -8.614 -24.132 1.00 97.06 301 ASN A O 1
ATOM 2299 N N . ALA A 1 302 ? 5.382 -7.767 -22.621 1.00 95.38 302 ALA A N 1
ATOM 2300 C CA . ALA A 1 302 ? 6.205 -7.060 -23.595 1.00 95.38 302 ALA A CA 1
ATOM 2301 C C . ALA A 1 302 ? 6.921 -8.033 -24.546 1.00 95.38 302 ALA A C 1
ATOM 2303 O O . ALA A 1 302 ? 6.918 -7.804 -25.745 1.00 95.38 302 ALA A O 1
ATOM 2304 N N . GLN A 1 303 ? 7.473 -9.142 -24.042 1.00 96.81 303 GLN A N 1
ATOM 2305 C CA . GLN A 1 303 ? 8.138 -10.156 -24.871 1.00 96.81 303 GLN A CA 1
ATOM 2306 C C . GLN A 1 303 ? 7.179 -10.859 -25.840 1.00 96.81 303 GLN A C 1
ATOM 2308 O O . GLN A 1 303 ? 7.586 -11.279 -26.918 1.00 96.81 303 GLN A O 1
ATOM 2313 N N . ALA A 1 304 ? 5.915 -11.021 -25.445 1.00 95.12 304 ALA A N 1
ATOM 2314 C CA . ALA A 1 304 ? 4.891 -11.676 -26.254 1.00 95.12 304 ALA A CA 1
ATOM 2315 C C . ALA A 1 304 ? 4.263 -10.759 -27.320 1.00 95.12 304 ALA A C 1
ATOM 2317 O O . ALA A 1 304 ? 3.430 -11.225 -28.100 1.00 95.12 304 ALA A O 1
ATOM 2318 N N . SER A 1 305 ? 4.600 -9.468 -27.327 1.00 94.44 305 SER A N 1
ATOM 2319 C CA . SER A 1 305 ? 3.990 -8.482 -28.213 1.00 94.44 305 SER A CA 1
ATOM 2320 C C . SER A 1 305 ? 4.681 -8.435 -29.582 1.00 94.44 305 SER A C 1
ATOM 2322 O O . SER A 1 305 ? 5.866 -8.740 -29.710 1.00 94.44 305 SER A O 1
ATOM 2324 N N . GLU A 1 306 ? 3.950 -8.034 -30.628 1.00 93.00 306 GLU A N 1
ATOM 2325 C CA . GLU A 1 306 ? 4.519 -7.901 -31.982 1.00 93.00 306 GLU A CA 1
ATOM 2326 C C . GLU A 1 306 ? 5.585 -6.793 -32.047 1.00 93.00 306 GLU A C 1
ATOM 2328 O O . GLU A 1 306 ? 6.494 -6.837 -32.873 1.00 93.00 306 GLU A O 1
ATOM 2333 N N . GLU A 1 307 ? 5.513 -5.807 -31.151 1.00 92.38 307 GLU A N 1
ATOM 2334 C CA . GLU A 1 307 ? 6.496 -4.731 -31.042 1.00 92.38 307 GLU A CA 1
ATOM 2335 C C . GLU A 1 307 ? 7.879 -5.240 -30.621 1.00 92.38 307 GLU A C 1
ATOM 2337 O O . GLU A 1 307 ? 8.880 -4.652 -31.035 1.00 92.38 307 GLU A O 1
ATOM 2342 N N . PHE A 1 308 ? 7.960 -6.341 -29.863 1.00 95.12 308 PHE A N 1
ATOM 2343 C CA . PHE A 1 308 ? 9.237 -6.921 -29.443 1.00 95.12 308 PHE A CA 1
ATOM 2344 C C . PHE A 1 308 ? 10.082 -7.378 -30.635 1.00 95.12 308 PHE A C 1
ATOM 2346 O O . PHE A 1 308 ? 11.300 -7.206 -30.625 1.00 95.12 308 PHE A O 1
ATOM 2353 N N . GLU A 1 309 ? 9.452 -7.863 -31.708 1.00 92.38 309 GLU A N 1
ATOM 2354 C CA . GLU A 1 309 ? 10.133 -8.282 -32.942 1.00 92.38 309 GLU A CA 1
ATOM 2355 C C . GLU A 1 309 ? 10.862 -7.126 -33.647 1.00 92.38 309 GLU A C 1
ATOM 2357 O O . GLU A 1 309 ? 11.848 -7.343 -34.363 1.00 92.38 309 GLU A O 1
ATOM 2362 N N . ASN A 1 310 ? 10.416 -5.888 -33.412 1.00 94.19 310 ASN A N 1
ATOM 2363 C CA . ASN A 1 310 ? 11.027 -4.682 -33.968 1.00 94.19 310 ASN A CA 1
ATOM 2364 C C . ASN A 1 310 ? 12.192 -4.153 -33.119 1.00 94.19 310 ASN A C 1
ATOM 2366 O O . ASN A 1 310 ? 12.934 -3.298 -33.594 1.00 94.19 310 ASN A O 1
ATOM 2370 N N . VAL A 1 311 ? 12.383 -4.647 -31.895 1.00 97.00 311 VAL A N 1
ATOM 2371 C CA . VAL A 1 311 ? 13.504 -4.273 -31.017 1.00 97.00 311 VAL A CA 1
ATOM 2372 C C . VAL A 1 311 ? 14.816 -4.836 -31.561 1.00 97.00 311 VAL A C 1
ATOM 2374 O O . VAL A 1 311 ? 14.844 -5.952 -32.080 1.00 97.00 311 VAL A O 1
ATOM 2377 N N . ILE A 1 312 ? 15.915 -4.089 -31.444 1.00 97.19 312 ILE A N 1
ATOM 2378 C CA . ILE A 1 312 ? 17.233 -4.545 -31.909 1.00 97.19 312 ILE A CA 1
ATOM 2379 C C . ILE A 1 312 ? 17.668 -5.855 -31.231 1.00 97.19 312 ILE A C 1
ATOM 2381 O O . ILE A 1 312 ? 17.386 -6.084 -30.049 1.00 97.19 312 ILE A O 1
ATOM 2385 N N . ALA A 1 313 ? 18.365 -6.717 -31.975 1.00 96.81 313 ALA A N 1
ATOM 2386 C CA . ALA A 1 313 ? 18.684 -8.083 -31.550 1.00 96.81 313 ALA A CA 1
ATOM 2387 C C . ALA A 1 313 ? 19.475 -8.143 -30.230 1.00 96.81 313 ALA A C 1
ATOM 2389 O O . ALA A 1 313 ? 19.201 -8.990 -29.373 1.00 96.81 313 ALA A O 1
ATOM 2390 N N . ASP A 1 314 ? 20.411 -7.217 -30.024 1.00 96.50 314 ASP A N 1
ATOM 2391 C CA . ASP A 1 314 ? 21.205 -7.134 -28.797 1.00 96.50 314 ASP A CA 1
ATOM 2392 C C . ASP A 1 314 ? 20.342 -6.828 -27.568 1.00 96.50 314 ASP A C 1
ATOM 2394 O O . ASP A 1 314 ? 20.532 -7.443 -26.514 1.00 96.50 314 ASP A O 1
ATOM 2398 N N . VAL A 1 315 ? 19.347 -5.946 -27.710 1.00 97.69 315 VAL A N 1
ATOM 2399 C CA . VAL A 1 315 ? 18.403 -5.628 -26.631 1.00 97.69 315 VAL A CA 1
ATOM 2400 C C . VAL A 1 315 ? 17.445 -6.787 -26.388 1.00 97.69 315 VAL A C 1
ATOM 2402 O O . VAL A 1 315 ? 17.211 -7.132 -25.233 1.00 97.69 315 VAL A O 1
ATOM 2405 N N . GLN A 1 316 ? 16.934 -7.447 -27.434 1.00 97.69 316 GLN A N 1
ATOM 2406 C CA . GLN A 1 316 ? 16.099 -8.644 -27.262 1.00 97.69 316 GLN A CA 1
ATOM 2407 C C . GLN A 1 316 ? 16.825 -9.716 -26.430 1.00 97.69 316 GLN A C 1
ATOM 2409 O O . GLN A 1 316 ? 16.243 -10.334 -25.530 1.00 97.69 316 GLN A O 1
ATOM 2414 N N . LYS A 1 317 ? 18.122 -9.912 -26.695 1.00 97.62 317 LYS A N 1
ATOM 2415 C CA . LYS A 1 317 ? 18.972 -10.873 -25.988 1.00 97.62 317 LYS A CA 1
ATOM 2416 C C . LYS A 1 317 ? 19.225 -10.477 -24.532 1.00 97.62 317 LYS A C 1
ATOM 2418 O O . LYS A 1 317 ? 19.081 -11.326 -23.644 1.00 97.62 317 LYS A O 1
ATOM 2423 N N . SER A 1 318 ? 19.614 -9.226 -24.270 1.00 97.75 318 SER A N 1
ATOM 2424 C CA . SER A 1 318 ? 19.875 -8.759 -22.901 1.00 97.75 318 SER A CA 1
ATOM 2425 C C . SER A 1 318 ? 18.598 -8.727 -22.061 1.00 97.75 318 SER A C 1
ATOM 2427 O O . SER A 1 318 ? 18.611 -9.186 -20.918 1.00 97.75 318 SER A O 1
ATOM 2429 N N . PHE A 1 319 ? 17.478 -8.317 -22.660 1.00 98.50 319 PHE A N 1
ATOM 2430 C CA . PHE A 1 319 ? 16.153 -8.357 -22.053 1.00 98.50 319 PHE A CA 1
ATOM 2431 C C . PHE A 1 319 ? 15.729 -9.777 -21.670 1.00 98.50 319 PHE A C 1
ATOM 2433 O O . PHE A 1 319 ? 15.368 -10.017 -20.520 1.00 98.50 319 PHE A O 1
ATOM 2440 N N . THR A 1 320 ? 15.831 -10.737 -22.599 1.00 97.94 320 THR A N 1
ATOM 2441 C CA . THR A 1 320 ? 15.462 -12.141 -22.334 1.00 97.94 320 THR A CA 1
ATOM 2442 C C . THR A 1 320 ? 16.307 -12.725 -21.203 1.00 97.94 320 THR A C 1
ATOM 2444 O O . THR A 1 320 ? 15.780 -13.360 -20.296 1.00 97.94 320 THR A O 1
ATOM 2447 N N . THR A 1 321 ? 17.609 -12.421 -21.190 1.00 98.31 321 THR A N 1
ATOM 2448 C CA . THR A 1 321 ? 18.522 -12.855 -20.120 1.00 98.31 321 THR A CA 1
ATOM 2449 C C . THR A 1 321 ? 18.112 -12.291 -18.754 1.00 98.31 321 THR A C 1
ATOM 2451 O O . THR A 1 321 ? 18.103 -13.018 -17.759 1.00 98.31 321 THR A O 1
ATOM 2454 N N . ALA A 1 322 ? 17.758 -11.004 -18.688 1.00 98.31 322 ALA A N 1
ATOM 2455 C CA . ALA A 1 322 ? 17.307 -10.374 -17.449 1.00 98.31 322 ALA A CA 1
ATOM 2456 C C . ALA A 1 322 ? 15.961 -10.937 -16.970 1.00 98.31 322 ALA A C 1
ATOM 2458 O O . ALA A 1 322 ? 15.783 -11.145 -15.768 1.00 98.31 322 ALA A O 1
ATOM 2459 N N . LEU A 1 323 ? 15.040 -11.225 -17.895 1.00 98.44 323 LEU A N 1
ATOM 2460 C CA . LEU A 1 323 ? 13.745 -11.828 -17.587 1.00 98.44 323 LEU A CA 1
ATOM 2461 C C . LEU A 1 323 ? 13.902 -13.247 -17.031 1.00 98.44 323 LEU A C 1
ATOM 2463 O O . LEU A 1 323 ? 13.295 -13.572 -16.011 1.00 98.44 323 LEU A O 1
ATOM 2467 N N . ASP A 1 324 ? 14.751 -14.070 -17.644 1.00 98.31 324 ASP A N 1
ATOM 2468 C CA . ASP A 1 324 ? 15.033 -15.427 -17.170 1.00 98.31 324 ASP A CA 1
ATOM 2469 C C . ASP A 1 324 ? 15.667 -15.417 -15.772 1.00 98.31 324 ASP A C 1
ATOM 2471 O O . ASP A 1 324 ? 15.257 -16.183 -14.895 1.00 98.31 324 ASP A O 1
ATOM 2475 N N . ASN A 1 325 ? 16.611 -14.502 -15.520 1.00 97.94 325 ASN A N 1
ATOM 2476 C CA . ASN A 1 325 ? 17.194 -14.320 -14.191 1.00 97.94 325 ASN A CA 1
ATOM 2477 C C . ASN A 1 325 ? 16.141 -13.882 -13.159 1.00 97.94 325 ASN A C 1
ATOM 2479 O O . ASN A 1 325 ? 16.066 -14.452 -12.072 1.00 97.94 325 ASN A O 1
ATOM 2483 N N . ALA A 1 326 ? 15.295 -12.908 -13.500 1.00 98.44 326 ALA A N 1
ATOM 2484 C CA . ALA A 1 326 ? 14.225 -12.442 -12.623 1.00 98.44 326 ALA A CA 1
ATOM 2485 C C . ALA A 1 326 ? 13.253 -13.574 -12.255 1.00 98.44 326 ALA A C 1
ATOM 2487 O O . ALA A 1 326 ? 12.916 -13.739 -11.082 1.00 98.44 326 ALA A O 1
ATOM 2488 N N . LYS A 1 327 ? 12.865 -14.406 -13.230 1.00 98.25 327 LYS A N 1
ATOM 2489 C CA . LYS A 1 327 ? 12.031 -15.598 -13.011 1.00 98.25 327 LYS A CA 1
ATOM 2490 C C . LYS A 1 327 ? 12.708 -16.627 -12.108 1.00 98.25 327 LYS A C 1
ATOM 2492 O O . LYS A 1 327 ? 12.051 -17.183 -11.231 1.00 98.25 327 LYS A O 1
ATOM 2497 N N . ALA A 1 328 ? 14.009 -16.857 -12.287 1.00 98.00 328 ALA A N 1
ATOM 2498 C CA . ALA A 1 328 ? 14.770 -17.771 -11.438 1.00 98.00 328 ALA A CA 1
ATOM 2499 C C . ALA A 1 328 ? 14.808 -17.296 -9.974 1.00 98.00 328 ALA A C 1
ATOM 2501 O O . ALA A 1 328 ? 14.566 -18.094 -9.070 1.00 98.00 328 ALA A O 1
ATOM 2502 N N . ILE A 1 329 ? 15.034 -15.998 -9.739 1.00 97.06 329 ILE A N 1
ATOM 2503 C CA . ILE A 1 329 ? 14.995 -15.404 -8.392 1.00 97.06 329 ILE A CA 1
ATOM 2504 C C . ILE A 1 329 ? 13.581 -15.456 -7.801 1.00 97.06 329 ILE A C 1
ATOM 2506 O O . ILE A 1 329 ? 13.412 -15.806 -6.633 1.00 97.06 329 ILE A O 1
ATOM 2510 N N . ALA A 1 330 ? 12.547 -15.184 -8.601 1.00 94.88 330 ALA A N 1
ATOM 2511 C CA . ALA A 1 330 ? 11.161 -15.271 -8.148 1.00 94.88 330 ALA A CA 1
ATOM 2512 C C . ALA A 1 330 ? 10.784 -16.694 -7.695 1.00 94.88 330 ALA A C 1
ATOM 2514 O O . ALA A 1 330 ? 10.099 -16.848 -6.682 1.00 94.88 330 ALA A O 1
ATOM 2515 N N . ALA A 1 331 ? 11.280 -17.723 -8.389 1.00 94.94 331 ALA A N 1
ATOM 2516 C CA . ALA A 1 331 ? 11.051 -19.131 -8.062 1.00 94.94 331 ALA A CA 1
ATOM 2517 C C . ALA A 1 331 ? 11.905 -19.667 -6.894 1.00 94.94 331 ALA A C 1
ATOM 2519 O O . ALA A 1 331 ? 11.639 -20.765 -6.414 1.00 94.94 331 ALA A O 1
ATOM 2520 N N . ASN A 1 332 ? 12.926 -18.933 -6.442 1.00 92.19 332 ASN A N 1
ATOM 2521 C CA . ASN A 1 332 ? 13.786 -19.347 -5.334 1.00 92.19 332 ASN A CA 1
ATOM 2522 C C . ASN A 1 332 ? 13.199 -18.894 -3.987 1.00 92.19 332 ASN A C 1
ATOM 2524 O O . ASN A 1 332 ? 13.205 -17.701 -3.681 1.00 92.19 332 ASN A O 1
ATOM 2528 N N . ASP A 1 333 ? 12.695 -19.825 -3.178 1.00 86.62 333 ASP A N 1
ATOM 2529 C CA . ASP A 1 333 ? 12.101 -19.532 -1.862 1.00 86.62 333 ASP A CA 1
ATOM 2530 C C . ASP A 1 333 ? 13.111 -18.967 -0.849 1.00 86.62 333 ASP A C 1
ATOM 2532 O O . ASP A 1 333 ? 12.719 -18.211 0.037 1.00 86.62 333 ASP A O 1
ATOM 2536 N N . ASP A 1 334 ? 14.404 -19.243 -1.040 1.00 87.69 334 ASP A N 1
ATOM 2537 C CA . ASP A 1 334 ? 15.494 -18.769 -0.179 1.00 87.69 334 ASP A CA 1
ATOM 2538 C C . ASP A 1 334 ? 16.123 -17.447 -0.666 1.00 87.69 334 ASP A C 1
ATOM 2540 O O . ASP A 1 334 ? 17.110 -16.982 -0.093 1.00 87.69 334 ASP A O 1
ATOM 2544 N N . ALA A 1 335 ? 15.597 -16.839 -1.738 1.00 88.56 335 ALA A N 1
ATOM 2545 C CA . ALA A 1 335 ? 16.132 -15.589 -2.276 1.00 88.56 335 ALA A CA 1
ATOM 2546 C C . ALA A 1 335 ? 16.056 -14.460 -1.240 1.00 88.56 335 ALA A C 1
ATOM 2548 O O . ALA A 1 335 ? 14.992 -14.183 -0.682 1.00 88.56 335 ALA A O 1
ATOM 2549 N N . THR A 1 336 ? 17.176 -13.772 -1.034 1.00 89.38 336 THR A N 1
ATOM 2550 C CA . THR A 1 336 ? 17.281 -12.605 -0.152 1.00 89.38 336 THR A CA 1
ATOM 2551 C C . THR A 1 336 ? 16.598 -11.376 -0.759 1.00 89.38 336 THR A C 1
ATOM 2553 O O . THR A 1 336 ? 16.431 -11.272 -1.975 1.00 89.38 336 THR A O 1
ATOM 2556 N N . GLN A 1 337 ? 16.232 -10.392 0.074 1.00 88.25 337 GLN A N 1
ATOM 2557 C CA . GLN A 1 337 ? 15.631 -9.148 -0.426 1.00 88.25 337 GLN A CA 1
ATOM 2558 C C . GLN A 1 337 ? 16.576 -8.382 -1.368 1.00 88.25 337 GLN A C 1
ATOM 2560 O O . GLN A 1 337 ? 16.115 -7.797 -2.341 1.00 88.25 337 GLN A O 1
ATOM 2565 N N . GLU A 1 338 ? 17.891 -8.435 -1.134 1.00 90.50 338 GLU A N 1
ATOM 2566 C CA . GLU A 1 338 ? 18.891 -7.807 -2.009 1.00 90.50 338 GLU A CA 1
ATOM 2567 C C . GLU A 1 338 ? 18.927 -8.459 -3.400 1.00 90.50 338 GLU A C 1
ATOM 2569 O O . GLU A 1 338 ? 18.953 -7.758 -4.412 1.00 90.50 338 GLU A O 1
ATOM 2574 N N . GLU A 1 339 ? 18.856 -9.792 -3.472 1.00 95.19 339 GLU A N 1
ATOM 2575 C CA . GLU A 1 339 ? 18.776 -10.521 -4.745 1.00 95.19 339 GLU A CA 1
ATOM 2576 C C . GLU A 1 339 ? 17.473 -10.215 -5.493 1.00 95.19 339 GLU A C 1
ATOM 2578 O O . GLU A 1 339 ? 17.488 -10.016 -6.710 1.00 95.19 339 GLU A O 1
ATOM 2583 N N . ILE A 1 340 ? 16.352 -10.136 -4.768 1.00 95.25 340 ILE A N 1
ATOM 2584 C CA . ILE A 1 340 ? 15.044 -9.762 -5.322 1.00 95.25 340 ILE A CA 1
ATOM 2585 C C . ILE A 1 340 ? 15.091 -8.338 -5.881 1.00 95.25 340 ILE A C 1
ATOM 2587 O O . ILE A 1 340 ? 14.633 -8.107 -7.005 1.00 95.25 340 ILE A O 1
ATOM 2591 N N . ASP A 1 341 ? 15.673 -7.400 -5.131 1.00 93.75 341 ASP A N 1
ATOM 2592 C CA . ASP A 1 341 ? 15.764 -5.999 -5.527 1.00 93.75 341 ASP A CA 1
ATOM 2593 C C . ASP A 1 341 ? 16.665 -5.795 -6.743 1.00 93.75 341 ASP A C 1
ATOM 2595 O O . ASP A 1 341 ? 16.281 -5.120 -7.703 1.00 93.75 341 ASP A O 1
ATOM 2599 N N . ALA A 1 342 ? 17.827 -6.447 -6.757 1.00 97.25 342 ALA A N 1
ATOM 2600 C CA . ALA A 1 342 ? 18.733 -6.423 -7.897 1.00 97.25 342 ALA A CA 1
ATOM 2601 C C . ALA A 1 342 ? 18.082 -7.013 -9.161 1.00 97.25 342 ALA A C 1
ATOM 2603 O O . ALA A 1 342 ? 18.255 -6.475 -10.261 1.00 97.25 342 ALA A O 1
ATOM 2604 N N . ALA A 1 343 ? 17.307 -8.093 -9.015 1.00 98.00 343 ALA A N 1
ATOM 2605 C CA . ALA A 1 343 ? 16.646 -8.755 -10.132 1.00 98.00 343 ALA A CA 1
ATOM 2606 C C . ALA A 1 343 ? 15.592 -7.862 -10.800 1.00 98.00 343 ALA A C 1
ATOM 2608 O O . ALA A 1 343 ? 15.620 -7.701 -12.024 1.00 98.00 343 ALA A O 1
ATOM 2609 N N . TRP A 1 344 ? 14.692 -7.243 -10.023 1.00 97.62 344 TRP A N 1
ATOM 2610 C CA . TRP A 1 344 ? 13.648 -6.404 -10.618 1.00 97.62 344 TRP A CA 1
ATOM 2611 C C . TRP A 1 344 ? 14.211 -5.092 -11.174 1.00 97.62 344 TRP A C 1
ATOM 2613 O O . TRP A 1 344 ? 13.746 -4.642 -12.221 1.00 97.62 344 TRP A O 1
ATOM 2623 N N . GLN A 1 345 ? 15.240 -4.508 -10.547 1.00 97.50 345 GLN A N 1
ATOM 2624 C CA . GLN A 1 345 ? 15.908 -3.307 -11.067 1.00 97.50 345 GLN A CA 1
ATOM 2625 C C . GLN A 1 345 ? 16.596 -3.583 -12.405 1.00 97.50 345 GLN A C 1
ATOM 2627 O O . GLN A 1 345 ? 16.427 -2.816 -13.352 1.00 97.50 345 GLN A O 1
ATOM 2632 N N . THR A 1 346 ? 17.316 -4.705 -12.504 1.00 98.38 346 THR A N 1
ATOM 2633 C CA . THR A 1 346 ? 17.976 -5.122 -13.750 1.00 98.38 346 THR A CA 1
ATOM 2634 C C . THR A 1 346 ? 16.954 -5.320 -14.866 1.00 98.38 346 THR A C 1
ATOM 2636 O O . THR A 1 346 ? 17.128 -4.790 -15.963 1.00 98.38 346 THR A O 1
ATOM 2639 N N . LEU A 1 347 ? 15.854 -6.026 -14.585 1.00 98.44 347 LEU A N 1
ATOM 2640 C CA . LEU A 1 347 ? 14.794 -6.243 -15.568 1.00 98.44 347 LEU A CA 1
ATOM 2641 C C . LEU A 1 347 ? 14.120 -4.928 -15.990 1.00 98.44 347 LEU A C 1
ATOM 2643 O O . LEU A 1 347 ? 13.870 -4.726 -17.176 1.00 98.44 347 LEU A O 1
ATOM 2647 N N . LEU A 1 348 ? 13.884 -4.002 -15.056 1.00 97.50 348 LEU A N 1
ATOM 2648 C CA . LEU A 1 348 ? 13.322 -2.686 -15.366 1.00 97.50 348 LEU A CA 1
ATOM 2649 C C . LEU A 1 348 ? 14.245 -1.854 -16.271 1.00 97.50 348 LEU A C 1
ATOM 2651 O O . LEU A 1 348 ? 13.773 -1.188 -17.193 1.00 97.50 348 LEU A O 1
ATOM 2655 N N . THR A 1 349 ? 15.561 -1.917 -16.057 1.00 97.56 349 THR A N 1
ATOM 2656 C CA . THR A 1 349 ? 16.536 -1.277 -16.948 1.00 97.56 349 THR A CA 1
ATOM 2657 C C . THR A 1 349 ? 16.447 -1.829 -18.369 1.00 97.56 349 THR A C 1
ATOM 2659 O O . THR A 1 349 ? 16.481 -1.045 -19.315 1.00 97.56 349 THR A O 1
ATOM 2662 N N . GLU A 1 350 ? 16.304 -3.144 -18.538 1.00 97.88 350 GLU A N 1
ATOM 2663 C CA . GLU A 1 350 ? 16.138 -3.748 -19.865 1.00 97.88 350 GLU A CA 1
ATOM 2664 C C . GLU A 1 350 ? 14.776 -3.422 -20.493 1.00 97.88 350 GLU A C 1
ATOM 2666 O O . GLU A 1 350 ? 14.715 -3.160 -21.692 1.00 97.88 350 GLU A O 1
ATOM 2671 N N . ILE A 1 351 ? 13.698 -3.339 -19.701 1.00 97.19 351 ILE A N 1
ATOM 2672 C CA . ILE A 1 351 ? 12.383 -2.866 -20.169 1.00 97.19 351 ILE A CA 1
ATOM 2673 C C . ILE A 1 351 ? 12.505 -1.480 -20.820 1.00 97.19 351 ILE A C 1
ATOM 2675 O O . ILE A 1 351 ? 11.952 -1.248 -21.894 1.00 97.19 351 ILE A O 1
ATOM 2679 N N . HIS A 1 352 ? 13.266 -0.558 -20.225 1.00 95.88 352 HIS A N 1
ATOM 2680 C CA . HIS A 1 352 ? 13.463 0.775 -20.806 1.00 95.88 352 HIS A CA 1
ATOM 2681 C C . HIS A 1 352 ? 14.230 0.762 -22.137 1.00 95.88 352 HIS A C 1
ATOM 2683 O O . HIS A 1 352 ? 14.107 1.706 -22.918 1.00 95.88 352 HIS A O 1
ATOM 2689 N N . LYS A 1 353 ? 15.002 -0.293 -22.423 1.00 96.88 353 LYS A N 1
ATOM 2690 C CA . LYS A 1 353 ? 15.725 -0.442 -23.691 1.00 96.88 353 LYS A CA 1
ATOM 2691 C C . LYS A 1 353 ? 14.835 -0.922 -24.836 1.00 96.88 353 LYS A C 1
ATOM 2693 O O . LYS A 1 353 ? 15.239 -0.800 -25.986 1.00 96.88 353 LYS A O 1
ATOM 2698 N N . LEU A 1 354 ? 13.615 -1.393 -24.574 1.00 95.38 354 LEU A N 1
ATOM 2699 C CA . LEU A 1 354 ? 12.698 -1.844 -25.632 1.00 95.38 354 LEU A CA 1
ATOM 2700 C C . LEU A 1 354 ? 12.330 -0.738 -26.643 1.00 95.38 354 LEU A C 1
ATOM 2702 O O . LEU A 1 354 ? 11.799 -1.030 -27.705 1.00 95.38 354 LEU A O 1
ATOM 2706 N N . GLY A 1 355 ? 12.638 0.531 -26.352 1.00 93.50 355 GLY A N 1
ATOM 2707 C CA . GLY A 1 355 ? 12.518 1.627 -27.317 1.00 93.50 355 GLY A CA 1
ATOM 2708 C C . GLY A 1 355 ? 13.589 1.650 -28.420 1.00 93.50 355 GLY A C 1
ATOM 2709 O O . GLY A 1 355 ? 13.437 2.406 -29.378 1.00 93.50 355 GLY A O 1
ATOM 2710 N N . PHE A 1 356 ? 14.666 0.862 -28.314 1.00 95.06 356 PHE A N 1
ATOM 2711 C CA . PHE A 1 356 ? 15.692 0.755 -29.356 1.00 95.06 356 PHE A CA 1
ATOM 2712 C C . PHE A 1 356 ? 15.229 -0.223 -30.442 1.00 95.06 356 PHE A C 1
ATOM 2714 O O . PHE A 1 356 ? 15.375 -1.438 -30.311 1.00 95.06 356 PHE A O 1
ATOM 2721 N N . VAL A 1 357 ? 14.639 0.316 -31.506 1.00 95.50 357 VAL A N 1
ATOM 2722 C CA . VAL A 1 357 ? 14.044 -0.455 -32.606 1.00 95.50 357 VAL A CA 1
ATOM 2723 C C . VAL A 1 357 ? 14.893 -0.413 -33.877 1.00 95.50 357 VAL A C 1
ATOM 2725 O O . VAL A 1 357 ? 15.598 0.566 -34.138 1.00 95.50 357 VAL A O 1
ATOM 2728 N N . LYS A 1 358 ? 14.800 -1.480 -34.676 1.00 95.12 358 LYS A N 1
ATOM 2729 C CA . LYS A 1 358 ? 15.452 -1.625 -35.985 1.00 95.12 358 LYS A CA 1
ATOM 2730 C C . LYS A 1 358 ? 14.926 -0.563 -36.953 1.00 95.12 358 LYS A C 1
ATOM 2732 O O . LYS A 1 358 ? 13.719 -0.319 -37.009 1.00 95.12 358 LYS A O 1
ATOM 2737 N N . GLY A 1 359 ? 15.819 0.057 -37.719 1.00 93.06 359 GLY A N 1
ATOM 2738 C CA . GLY A 1 359 ? 15.438 0.961 -38.806 1.00 93.06 359 GLY A CA 1
ATOM 2739 C C . GLY A 1 359 ? 15.139 0.230 -40.121 1.00 93.06 359 GLY A C 1
ATOM 2740 O O . GLY A 1 359 ? 15.462 -0.947 -40.289 1.00 93.06 359 GLY A O 1
ATOM 2741 N N . ASP A 1 360 ? 14.526 0.932 -41.077 1.00 93.12 360 ASP A N 1
ATOM 2742 C CA . ASP A 1 360 ? 14.294 0.398 -42.423 1.00 93.12 360 ASP A CA 1
ATOM 2743 C C . ASP A 1 360 ? 15.584 0.456 -43.246 1.00 93.12 360 ASP A C 1
ATOM 2745 O O . ASP A 1 360 ? 16.077 1.521 -43.609 1.00 93.12 360 ASP A O 1
ATOM 2749 N N . ILE A 1 361 ? 16.114 -0.719 -43.572 1.00 94.19 361 ILE A N 1
ATOM 2750 C CA . ILE A 1 361 ? 17.394 -0.878 -44.263 1.00 94.19 361 ILE A CA 1
ATOM 2751 C C . ILE A 1 361 ? 17.284 -0.825 -45.797 1.00 94.19 361 ILE A C 1
ATOM 2753 O O . ILE A 1 361 ? 18.290 -0.870 -46.510 1.00 94.19 361 ILE A O 1
ATOM 2757 N N . THR A 1 362 ? 16.063 -0.781 -46.335 1.00 93.44 362 THR A N 1
ATOM 2758 C CA . THR A 1 362 ? 15.793 -1.021 -47.760 1.00 93.44 362 THR A CA 1
ATOM 2759 C C . THR A 1 362 ? 16.521 -0.031 -48.668 1.00 93.44 362 THR A C 1
ATOM 2761 O O . THR A 1 362 ? 17.124 -0.434 -49.667 1.00 93.44 362 THR A O 1
ATOM 2764 N N . SER A 1 363 ? 16.482 1.257 -48.323 1.00 90.88 363 SER A N 1
ATOM 2765 C CA . SER A 1 363 ? 17.075 2.326 -49.134 1.00 90.88 363 SER A CA 1
ATOM 2766 C C . SER A 1 363 ? 18.606 2.271 -49.100 1.00 90.88 363 SER A C 1
ATOM 2768 O O . SER A 1 363 ? 19.236 2.282 -50.161 1.00 90.88 363 SER A O 1
ATOM 2770 N N . LEU A 1 364 ? 19.210 2.088 -47.922 1.00 94.81 364 LEU A N 1
ATOM 2771 C CA . LEU A 1 364 ? 20.652 1.877 -47.775 1.00 94.81 364 LEU A CA 1
ATOM 2772 C C . LEU A 1 364 ? 21.142 0.666 -48.578 1.00 94.81 364 LEU A C 1
ATOM 2774 O O . LEU A 1 364 ? 22.137 0.766 -49.294 1.00 94.81 364 LEU A O 1
ATOM 2778 N N . GLN A 1 365 ? 20.420 -0.458 -48.532 1.00 95.19 365 GLN A N 1
ATOM 2779 C CA . GLN A 1 365 ? 20.769 -1.659 -49.298 1.00 95.19 365 GLN A CA 1
ATOM 2780 C C . GLN A 1 365 ? 20.776 -1.397 -50.812 1.00 95.19 365 GLN A C 1
ATOM 2782 O O . GLN A 1 365 ? 21.670 -1.870 -51.523 1.00 95.19 365 GLN A O 1
ATOM 2787 N N . GLN A 1 366 ? 19.798 -0.640 -51.318 1.00 92.56 366 GLN A N 1
ATOM 2788 C CA . GLN A 1 366 ? 19.750 -0.239 -52.727 1.00 92.56 366 GLN A CA 1
ATOM 2789 C C . GLN A 1 366 ? 20.909 0.693 -53.089 1.00 92.56 366 GLN A C 1
ATOM 2791 O O . GLN A 1 366 ? 21.525 0.521 -54.142 1.00 92.56 366 GLN A O 1
ATOM 2796 N N . LEU A 1 367 ? 21.229 1.650 -52.215 1.00 91.62 367 LEU A N 1
ATOM 2797 C CA . LEU A 1 367 ? 22.302 2.613 -52.433 1.00 91.62 367 LEU A CA 1
ATOM 2798 C C . LEU A 1 367 ? 23.680 1.937 -52.460 1.00 91.62 367 LEU A C 1
ATOM 2800 O O . LEU A 1 367 ? 24.470 2.214 -53.361 1.00 91.62 367 LEU A O 1
ATOM 2804 N N . VAL A 1 368 ? 23.933 0.994 -51.547 1.00 95.62 368 VAL A N 1
ATOM 2805 C CA . VAL A 1 368 ? 25.147 0.159 -51.549 1.00 95.62 368 VAL A CA 1
ATOM 2806 C C . VAL A 1 368 ? 25.237 -0.658 -52.835 1.00 95.62 368 VAL A C 1
ATOM 2808 O O . VAL A 1 368 ? 26.266 -0.620 -53.501 1.00 95.62 368 VAL A O 1
ATOM 2811 N N . THR A 1 369 ? 24.142 -1.308 -53.248 1.00 94.81 369 THR A N 1
ATOM 2812 C CA . THR A 1 369 ? 24.099 -2.078 -54.508 1.00 94.81 369 THR A CA 1
ATOM 2813 C C . THR A 1 369 ? 24.446 -1.205 -55.721 1.00 94.81 369 THR A C 1
ATOM 2815 O O . THR A 1 369 ? 25.166 -1.634 -56.622 1.00 94.81 369 THR A O 1
ATOM 2818 N N . LEU A 1 370 ? 23.941 0.034 -55.761 1.00 91.50 370 LEU A N 1
ATOM 2819 C CA . LEU A 1 370 ? 24.266 0.986 -56.822 1.00 91.50 370 LEU A CA 1
ATOM 2820 C C . LEU A 1 370 ? 25.739 1.409 -56.759 1.00 91.50 370 LEU A C 1
ATOM 2822 O O . LEU A 1 370 ? 26.406 1.411 -57.792 1.00 91.50 370 LEU A O 1
ATOM 2826 N N . GLY A 1 371 ? 26.254 1.730 -55.571 1.00 91.88 371 GLY A N 1
ATOM 2827 C CA . GLY A 1 371 ? 27.658 2.089 -55.377 1.00 91.88 371 GLY A CA 1
ATOM 2828 C C . GLY A 1 371 ? 28.618 0.979 -55.818 1.00 91.88 371 GLY A C 1
ATOM 2829 O O . GLY A 1 371 ? 29.584 1.248 -56.527 1.00 91.88 371 GLY A O 1
ATOM 2830 N N . GLU A 1 372 ? 28.310 -0.278 -55.494 1.00 94.56 372 GLU A N 1
ATOM 2831 C CA . GLU A 1 372 ? 29.082 -1.456 -55.918 1.00 94.56 372 GLU A CA 1
ATOM 2832 C C . GLU A 1 372 ? 29.110 -1.650 -57.443 1.00 94.56 372 GLU A C 1
ATOM 2834 O O . GLU A 1 372 ? 30.007 -2.309 -57.968 1.00 94.56 372 GLU A O 1
ATOM 2839 N N . SER A 1 373 ? 28.151 -1.068 -58.173 1.00 92.81 373 SER A N 1
ATOM 2840 C CA . SER A 1 373 ? 28.103 -1.144 -59.637 1.00 92.81 373 SER A CA 1
ATOM 2841 C C . SER A 1 373 ? 29.037 -0.158 -60.350 1.00 92.81 373 SER A C 1
ATOM 2843 O O . SER A 1 373 ? 29.212 -0.265 -61.566 1.00 92.81 373 SER A O 1
ATOM 2845 N N . TYR A 1 374 ? 29.622 0.809 -59.634 1.00 90.25 374 TYR A N 1
ATOM 2846 C CA . TYR A 1 374 ? 30.489 1.826 -60.229 1.00 90.25 374 TYR A CA 1
ATOM 2847 C C . TYR A 1 374 ? 31.891 1.275 -60.520 1.00 90.25 374 TYR A C 1
ATOM 2849 O O . TYR A 1 374 ? 32.570 0.760 -59.632 1.00 90.25 374 TYR A O 1
ATOM 2857 N N . ASP A 1 375 ? 32.375 1.465 -61.751 1.00 92.25 375 ASP A N 1
ATOM 2858 C CA . ASP A 1 375 ? 33.780 1.227 -62.091 1.00 92.25 375 ASP A CA 1
ATOM 2859 C C . ASP A 1 375 ? 34.603 2.481 -61.778 1.00 92.25 375 ASP A C 1
ATOM 2861 O O . ASP A 1 375 ? 34.494 3.508 -62.446 1.00 92.25 375 ASP A O 1
ATOM 2865 N N . MET A 1 376 ? 35.459 2.406 -60.757 1.00 91.62 376 MET A N 1
ATOM 2866 C CA . MET A 1 376 ? 36.301 3.532 -60.334 1.00 91.62 376 MET A CA 1
AT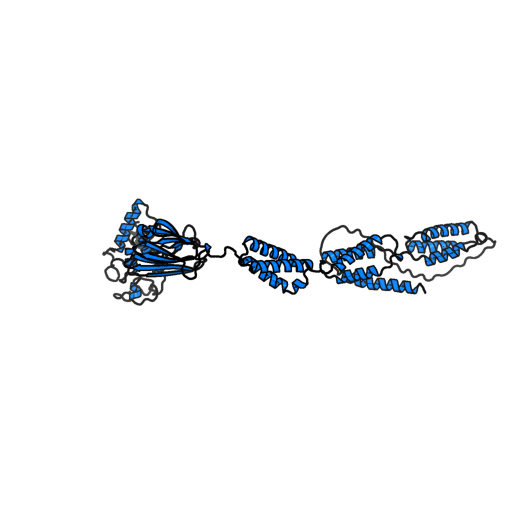OM 2867 C C . MET A 1 376 ? 37.277 4.013 -61.417 1.00 91.62 376 MET A C 1
ATOM 2869 O O . MET A 1 376 ? 37.791 5.128 -61.317 1.00 91.62 376 MET A O 1
ATOM 2873 N N . ASN A 1 377 ? 37.527 3.223 -62.466 1.00 90.44 377 ASN A N 1
ATOM 2874 C CA . ASN A 1 377 ? 38.364 3.651 -63.586 1.00 90.44 377 ASN A CA 1
ATOM 2875 C C . ASN A 1 377 ? 37.703 4.730 -64.452 1.00 90.44 377 ASN A C 1
ATOM 2877 O O . ASN A 1 377 ? 38.427 5.505 -65.087 1.00 90.44 377 ASN A O 1
ATOM 2881 N N . ASP A 1 378 ? 36.369 4.813 -64.439 1.00 88.94 378 ASP A N 1
ATOM 2882 C CA . ASP A 1 378 ? 35.594 5.804 -65.191 1.00 88.94 378 ASP A CA 1
ATOM 2883 C C . ASP A 1 378 ? 35.647 7.205 -64.564 1.00 88.94 378 ASP A C 1
ATOM 2885 O O . ASP A 1 378 ? 35.298 8.190 -65.221 1.00 88.94 378 ASP A O 1
ATOM 2889 N N . PHE A 1 379 ? 36.098 7.309 -63.312 1.00 91.06 379 PHE A N 1
ATOM 2890 C CA . PHE A 1 379 ? 36.128 8.541 -62.528 1.00 91.06 379 PHE A CA 1
ATOM 2891 C C . PHE A 1 379 ? 37.559 9.037 -62.306 1.00 91.06 379 PHE A C 1
ATOM 2893 O O . PHE A 1 379 ? 38.520 8.265 -62.307 1.00 91.06 379 PHE A O 1
ATOM 2900 N N . VAL A 1 380 ? 37.718 10.343 -62.100 1.00 89.25 380 VAL A N 1
ATOM 2901 C CA . VAL A 1 380 ? 38.997 10.935 -61.671 1.00 89.25 380 VAL A CA 1
ATOM 2902 C C . VAL A 1 380 ? 39.333 10.508 -60.237 1.00 89.25 380 VAL A C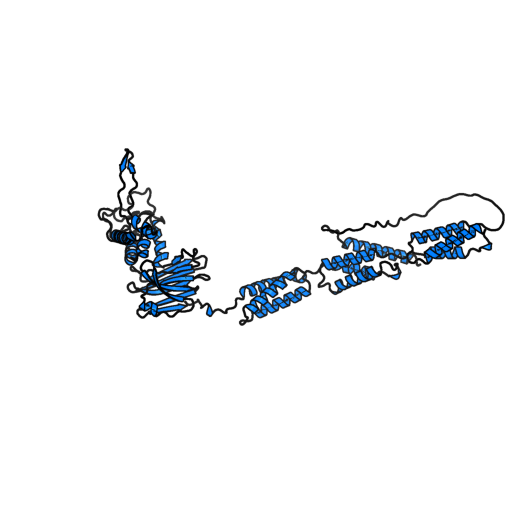 1
ATOM 2904 O O . VAL A 1 380 ? 38.454 10.054 -59.510 1.00 89.25 380 VAL A O 1
ATOM 2907 N N . GLN A 1 381 ? 40.587 10.664 -59.804 1.00 89.25 381 GLN A N 1
ATOM 2908 C CA . GLN A 1 381 ? 41.019 10.230 -58.465 1.00 89.25 381 GLN A CA 1
ATOM 2909 C C . GLN A 1 381 ? 40.335 11.002 -57.319 1.00 89.25 381 GLN A C 1
ATOM 2911 O O . GLN A 1 381 ? 40.110 10.444 -56.244 1.00 89.25 381 GLN A O 1
ATOM 2916 N N . ALA A 1 382 ? 40.010 12.279 -57.536 1.00 87.94 382 ALA A N 1
ATOM 2917 C CA . ALA A 1 382 ? 39.341 13.113 -56.541 1.00 87.94 382 ALA A CA 1
ATOM 2918 C C . ALA A 1 382 ? 37.951 12.550 -56.187 1.00 87.94 382 ALA A C 1
ATOM 2920 O O . ALA A 1 382 ? 37.155 12.266 -57.080 1.00 87.94 382 ALA A O 1
ATOM 2921 N N . GLY A 1 383 ? 37.665 12.397 -54.889 1.00 87.94 383 GLY A N 1
ATOM 2922 C CA . GLY A 1 383 ? 36.390 11.878 -54.379 1.00 87.94 383 GLY A CA 1
ATOM 2923 C C . GLY A 1 383 ? 36.307 10.349 -54.262 1.00 87.94 383 GLY A C 1
ATOM 2924 O O . GLY A 1 383 ? 35.385 9.841 -53.627 1.00 87.94 383 GLY A O 1
ATOM 2925 N N . GLN A 1 384 ? 37.250 9.588 -54.838 1.00 94.06 384 GLN A N 1
ATOM 2926 C CA . GLN A 1 384 ? 37.203 8.117 -54.779 1.00 94.06 384 GLN A CA 1
ATOM 2927 C C . GLN A 1 384 ? 37.462 7.560 -53.378 1.00 94.06 384 GLN A C 1
ATOM 2929 O O . GLN A 1 384 ? 36.928 6.507 -53.034 1.00 94.06 384 GLN A O 1
ATOM 2934 N N . ALA A 1 385 ? 38.321 8.216 -52.593 1.00 94.62 385 ALA A N 1
ATOM 2935 C CA . ALA A 1 385 ? 38.647 7.759 -51.245 1.00 94.62 385 ALA A CA 1
ATOM 2936 C C . ALA A 1 385 ? 37.434 7.923 -50.322 1.00 94.62 385 ALA A C 1
ATOM 2938 O O . ALA A 1 385 ? 37.030 6.967 -49.664 1.00 94.62 385 ALA A O 1
ATOM 2939 N N . GLU A 1 386 ? 36.805 9.097 -50.372 1.00 93.31 386 GLU A N 1
ATOM 2940 C CA . GLU A 1 386 ? 35.606 9.440 -49.612 1.00 93.31 386 GLU A CA 1
ATOM 2941 C C . GLU A 1 386 ? 34.426 8.531 -49.982 1.00 93.31 386 GLU A C 1
ATOM 2943 O O . GLU A 1 386 ? 33.682 8.093 -49.108 1.00 93.31 386 GLU A O 1
ATOM 2948 N N . PHE A 1 387 ? 34.275 8.192 -51.267 1.00 96.81 387 PHE A N 1
ATOM 2949 C CA . PHE A 1 387 ? 33.270 7.228 -51.716 1.00 96.81 387 PHE A CA 1
ATOM 2950 C C . PHE A 1 387 ? 33.509 5.819 -51.168 1.00 96.81 387 PHE A C 1
ATOM 2952 O O . PHE A 1 387 ? 32.570 5.203 -50.668 1.00 96.81 387 PHE A O 1
ATOM 2959 N N . LYS A 1 388 ? 34.747 5.310 -51.226 1.00 96.88 388 LYS A N 1
ATOM 2960 C CA . LYS A 1 388 ? 35.072 3.973 -50.701 1.00 96.88 388 LYS A CA 1
ATOM 2961 C C . LYS A 1 388 ? 34.836 3.884 -49.198 1.00 96.88 388 LYS A C 1
ATOM 2963 O O . LYS A 1 388 ? 34.206 2.935 -48.753 1.00 96.88 388 LYS A O 1
ATOM 2968 N N . GLU A 1 389 ? 35.273 4.889 -48.444 1.00 96.81 389 GLU A N 1
ATOM 2969 C CA . GLU A 1 389 ? 35.054 4.952 -46.996 1.00 96.81 389 GLU A CA 1
ATOM 2970 C C . GLU A 1 389 ? 33.556 4.982 -46.652 1.00 96.81 389 GLU A C 1
ATOM 2972 O O . GLU A 1 389 ? 33.095 4.226 -45.796 1.00 96.81 389 GLU A O 1
ATOM 2977 N N . ALA A 1 390 ? 32.767 5.798 -47.361 1.00 96.38 390 ALA A N 1
ATOM 2978 C CA . ALA A 1 390 ? 31.323 5.861 -47.153 1.00 96.38 390 ALA A CA 1
ATOM 2979 C C . ALA A 1 390 ? 30.608 4.551 -47.536 1.00 96.38 390 ALA A C 1
ATOM 2981 O O . ALA A 1 390 ? 29.660 4.151 -46.859 1.00 96.38 390 ALA A O 1
ATOM 2982 N N . LEU A 1 391 ? 31.065 3.867 -48.593 1.00 96.94 391 LEU A N 1
ATOM 2983 C CA . LEU A 1 391 ? 30.532 2.571 -49.015 1.00 96.94 391 LEU A CA 1
ATOM 2984 C C . LEU A 1 391 ? 30.844 1.474 -47.989 1.00 96.94 391 LEU A C 1
ATOM 2986 O O . LEU A 1 391 ? 29.944 0.722 -47.622 1.00 96.94 391 LEU A O 1
ATOM 2990 N N . GLU A 1 392 ? 32.078 1.418 -47.482 1.00 97.50 392 GLU A N 1
ATOM 2991 C CA . GLU A 1 392 ? 32.483 0.472 -46.433 1.00 97.50 392 GLU A CA 1
ATOM 2992 C C . GLU A 1 392 ? 31.687 0.695 -45.136 1.00 97.50 392 GLU A C 1
ATOM 2994 O O . GLU A 1 392 ? 31.202 -0.264 -44.532 1.00 97.50 392 GLU A O 1
ATOM 2999 N N . ALA A 1 393 ? 31.475 1.954 -44.734 1.00 96.62 393 ALA A N 1
ATOM 3000 C CA . ALA A 1 393 ? 30.653 2.287 -43.570 1.00 96.62 393 ALA A CA 1
ATOM 3001 C C . ALA A 1 393 ? 29.190 1.840 -43.746 1.00 96.62 393 ALA A C 1
ATOM 3003 O O . ALA A 1 393 ? 28.607 1.246 -42.839 1.00 96.62 393 ALA A O 1
ATOM 3004 N N . ALA A 1 394 ? 28.604 2.068 -44.924 1.00 97.31 394 ALA A N 1
ATOM 3005 C CA . ALA A 1 394 ? 27.258 1.604 -45.249 1.00 97.31 394 ALA A CA 1
ATOM 3006 C C . ALA A 1 394 ? 27.150 0.067 -45.249 1.00 97.31 394 ALA A C 1
ATOM 3008 O O . ALA A 1 394 ? 26.190 -0.488 -44.714 1.00 97.31 394 ALA A O 1
ATOM 3009 N N . GLN A 1 395 ? 28.149 -0.635 -45.791 1.00 97.50 395 GLN A N 1
ATOM 3010 C CA . GLN A 1 395 ? 28.221 -2.100 -45.768 1.00 97.50 395 GLN A CA 1
ATOM 3011 C C . GLN A 1 395 ? 28.326 -2.656 -44.342 1.00 97.50 395 GLN A C 1
ATOM 3013 O O . GLN A 1 395 ? 27.718 -3.684 -44.045 1.00 97.50 395 GLN A O 1
ATOM 3018 N N . ALA A 1 396 ? 29.049 -1.975 -43.449 1.00 97.44 396 ALA A N 1
ATOM 3019 C CA . ALA A 1 396 ? 29.143 -2.374 -42.047 1.00 97.44 396 ALA A CA 1
ATOM 3020 C C . ALA A 1 396 ? 27.774 -2.324 -41.345 1.00 97.44 396 ALA A C 1
ATOM 3022 O O . ALA A 1 396 ? 27.419 -3.269 -40.644 1.00 97.44 396 ALA A O 1
ATOM 3023 N N . ILE A 1 397 ? 26.970 -1.284 -41.602 1.00 97.00 397 ILE A N 1
ATOM 3024 C CA . ILE A 1 397 ? 25.593 -1.186 -41.087 1.00 97.00 397 ILE A CA 1
ATOM 3025 C C . ILE A 1 397 ? 24.707 -2.310 -41.647 1.00 97.00 397 ILE A C 1
ATOM 3027 O O . ILE A 1 397 ? 23.938 -2.913 -40.906 1.00 97.00 397 ILE A O 1
ATOM 3031 N N . LEU A 1 398 ? 24.839 -2.653 -42.935 1.00 95.56 398 LEU A N 1
ATOM 3032 C CA . LEU A 1 398 ? 24.101 -3.777 -43.532 1.00 95.56 398 LEU A CA 1
ATOM 3033 C C . LEU A 1 398 ? 24.476 -5.134 -42.922 1.00 95.56 398 LEU A C 1
ATOM 3035 O O . LEU A 1 398 ? 23.617 -6.011 -42.796 1.00 95.56 398 LEU A O 1
ATOM 3039 N N . ALA A 1 399 ? 25.746 -5.314 -42.555 1.00 96.44 399 ALA A N 1
ATOM 3040 C CA . ALA A 1 399 ? 26.224 -6.533 -41.912 1.00 96.44 399 ALA A CA 1
ATOM 3041 C C . ALA A 1 399 ? 25.637 -6.723 -40.501 1.00 96.44 399 ALA A C 1
ATOM 3043 O O . ALA A 1 399 ? 25.471 -7.866 -40.078 1.00 96.44 399 ALA A O 1
ATOM 3044 N N . ASP A 1 400 ? 25.278 -5.630 -39.821 1.00 95.75 400 ASP A N 1
ATOM 3045 C CA . ASP A 1 400 ? 24.670 -5.608 -38.482 1.00 95.75 400 ASP A CA 1
ATOM 3046 C C . ASP A 1 400 ? 23.237 -5.034 -38.493 1.00 95.75 400 ASP A C 1
ATOM 3048 O O . ASP A 1 400 ? 22.776 -4.367 -37.568 1.00 95.75 400 ASP A O 1
ATOM 3052 N N . LYS A 1 401 ? 22.498 -5.289 -39.578 1.00 93.50 401 LYS A N 1
ATOM 3053 C CA . LYS A 1 401 ? 21.158 -4.722 -39.817 1.00 93.50 401 LYS A CA 1
ATOM 3054 C C . LYS A 1 401 ? 20.124 -5.030 -38.728 1.00 93.50 401 LYS A C 1
ATOM 3056 O O . LYS A 1 401 ? 19.158 -4.290 -38.589 1.00 93.50 401 LYS A O 1
ATOM 3061 N N . ASP A 1 402 ? 20.307 -6.115 -37.977 1.00 93.94 402 ASP A N 1
ATOM 3062 C CA . ASP A 1 402 ? 19.394 -6.501 -36.897 1.00 93.94 402 ASP A CA 1
ATOM 3063 C C . ASP A 1 402 ? 19.608 -5.655 -35.627 1.00 93.94 402 ASP A C 1
ATOM 3065 O O . ASP A 1 402 ? 18.772 -5.694 -34.719 1.00 93.94 402 ASP A O 1
ATOM 3069 N N . ASN A 1 403 ? 20.691 -4.868 -35.588 1.00 96.12 403 ASN A N 1
ATOM 3070 C CA . ASN A 1 403 ? 21.006 -3.895 -34.545 1.00 96.12 403 ASN A CA 1
ATOM 3071 C C . ASN A 1 403 ? 21.018 -2.436 -35.025 1.00 96.12 403 ASN A C 1
ATOM 3073 O O . ASN A 1 403 ? 21.045 -1.527 -34.199 1.00 96.12 403 ASN A O 1
ATOM 3077 N N . ALA A 1 404 ? 20.959 -2.204 -36.336 1.00 95.31 404 ALA A N 1
ATOM 3078 C CA . ALA A 1 404 ? 20.998 -0.869 -36.915 1.00 95.31 404 ALA A CA 1
ATOM 3079 C C . ALA A 1 404 ? 19.729 -0.062 -36.598 1.00 95.31 404 ALA A C 1
ATOM 3081 O O . ALA A 1 404 ? 18.611 -0.429 -36.983 1.00 95.31 404 ALA A O 1
ATOM 3082 N N . MET A 1 405 ? 19.904 1.088 -35.949 1.00 95.94 405 MET A N 1
ATOM 3083 C CA . MET A 1 405 ? 18.819 2.035 -35.704 1.00 95.94 405 MET A CA 1
ATOM 3084 C C . MET A 1 405 ? 18.638 2.992 -36.885 1.00 95.94 405 MET A C 1
ATOM 3086 O O . MET A 1 405 ? 19.580 3.320 -37.607 1.00 95.94 405 MET A O 1
ATOM 3090 N N . GLN A 1 406 ? 17.426 3.531 -37.032 1.00 93.62 406 GLN A N 1
ATOM 3091 C CA . GLN A 1 406 ? 17.068 4.419 -38.145 1.00 93.62 406 GLN A CA 1
ATOM 3092 C C . GLN A 1 406 ? 18.035 5.607 -38.327 1.00 93.62 406 GLN A C 1
ATOM 3094 O O . GLN A 1 406 ? 18.421 5.925 -39.447 1.00 93.62 406 GLN A O 1
ATOM 3099 N N . ALA A 1 407 ? 18.485 6.234 -37.236 1.00 92.06 407 ALA A N 1
ATOM 3100 C CA . ALA A 1 407 ? 19.401 7.377 -37.300 1.00 92.06 407 ALA A CA 1
ATOM 3101 C C . ALA A 1 407 ? 20.798 7.016 -37.845 1.00 92.06 407 ALA A C 1
ATOM 3103 O O . ALA A 1 407 ? 21.440 7.827 -38.519 1.00 92.06 407 ALA A O 1
ATOM 3104 N N . GLU A 1 408 ? 21.278 5.805 -37.552 1.00 94.38 408 GLU A N 1
ATOM 3105 C CA . GLU A 1 408 ? 22.560 5.299 -38.053 1.00 94.38 408 GLU A CA 1
ATOM 3106 C C . GLU A 1 408 ? 22.462 5.018 -39.554 1.00 94.38 408 GLU A C 1
ATOM 3108 O O . GLU A 1 408 ? 23.343 5.416 -40.319 1.00 94.38 408 GLU A O 1
ATOM 3113 N N . ILE A 1 409 ? 21.340 4.427 -39.977 1.00 95.75 409 ILE A N 1
ATOM 3114 C CA . ILE A 1 409 ? 21.022 4.164 -41.384 1.00 95.75 409 ILE A CA 1
ATOM 3115 C C . ILE A 1 409 ? 20.964 5.477 -42.173 1.00 95.75 409 ILE A C 1
ATOM 3117 O O . ILE A 1 409 ? 21.680 5.619 -43.159 1.00 95.75 409 ILE A O 1
ATOM 3121 N N . GLU A 1 410 ? 20.198 6.472 -41.718 1.00 93.50 410 GLU A N 1
ATOM 3122 C CA . GLU A 1 410 ? 20.060 7.770 -42.404 1.00 93.50 410 GLU A CA 1
ATOM 3123 C C . GLU A 1 410 ? 21.393 8.514 -42.547 1.00 93.50 410 GLU A C 1
ATOM 3125 O O . GLU A 1 410 ? 21.661 9.164 -43.566 1.00 93.50 410 GLU A O 1
ATOM 3130 N N . THR A 1 411 ? 22.254 8.403 -41.533 1.00 94.94 411 THR A N 1
ATOM 3131 C CA . THR A 1 411 ? 23.602 8.978 -41.570 1.00 94.94 411 THR A CA 1
ATOM 3132 C C . THR A 1 411 ? 24.454 8.289 -42.637 1.00 94.94 411 THR A C 1
ATOM 3134 O O . THR A 1 411 ? 25.097 8.969 -43.441 1.00 94.94 411 THR A O 1
ATOM 3137 N N . ALA A 1 412 ? 24.436 6.953 -42.688 1.00 96.12 412 ALA A N 1
ATOM 3138 C CA . ALA A 1 412 ? 25.159 6.183 -43.698 1.00 96.12 412 ALA A CA 1
ATOM 3139 C C . ALA A 1 412 ? 24.630 6.452 -45.118 1.00 96.12 412 ALA A C 1
ATOM 3141 O O . ALA A 1 412 ? 25.425 6.673 -46.032 1.00 96.12 412 ALA A O 1
ATOM 3142 N N . GLU A 1 413 ? 23.307 6.517 -45.295 1.00 95.31 413 GLU A N 1
ATOM 3143 C CA . GLU A 1 413 ? 22.664 6.854 -46.570 1.00 95.31 413 GLU A CA 1
ATOM 3144 C C . GLU A 1 413 ? 23.102 8.228 -47.070 1.00 95.31 413 GLU A C 1
ATOM 3146 O O . GLU A 1 413 ? 23.525 8.369 -48.216 1.00 95.31 413 GLU A O 1
ATOM 3151 N N . THR A 1 414 ? 23.046 9.237 -46.199 1.00 92.69 414 THR A N 1
ATOM 3152 C CA . THR A 1 414 ? 23.431 10.611 -46.538 1.00 92.69 414 THR A CA 1
ATOM 3153 C C . THR A 1 414 ? 24.903 10.693 -46.931 1.00 92.69 414 THR A C 1
ATOM 3155 O O . THR A 1 414 ? 25.246 11.328 -47.932 1.00 92.69 414 THR A O 1
ATOM 3158 N N . ASN A 1 415 ? 25.782 10.042 -46.168 1.00 94.25 415 ASN A N 1
ATOM 3159 C CA . ASN A 1 415 ? 27.217 10.048 -46.438 1.00 94.25 415 ASN A CA 1
ATOM 3160 C C . ASN A 1 415 ? 27.539 9.362 -47.769 1.00 94.25 415 ASN A C 1
ATOM 3162 O O . ASN A 1 415 ? 28.257 9.937 -48.589 1.00 94.25 415 ASN A O 1
ATOM 3166 N N . LEU A 1 416 ? 26.969 8.178 -48.012 1.00 96.19 416 LEU A N 1
ATOM 3167 C CA . LEU A 1 416 ? 27.182 7.438 -49.252 1.00 96.19 416 LEU A CA 1
ATOM 3168 C C . LEU A 1 416 ? 26.613 8.194 -50.457 1.00 96.19 416 LEU A C 1
ATOM 3170 O O . LEU A 1 416 ? 27.308 8.351 -51.459 1.00 96.19 416 LEU A O 1
ATOM 3174 N N . LEU A 1 417 ? 25.401 8.743 -50.344 1.00 91.62 417 LEU A N 1
ATOM 3175 C CA . LEU A 1 417 ? 24.777 9.533 -51.404 1.00 91.62 417 LEU A CA 1
ATOM 3176 C C . LEU A 1 417 ? 25.630 10.753 -51.770 1.00 91.62 417 LEU A C 1
ATOM 3178 O O . LEU A 1 417 ? 25.907 10.985 -52.945 1.00 91.62 417 LEU A O 1
ATOM 3182 N N . ASN A 1 418 ? 26.090 11.515 -50.777 1.00 90.06 418 ASN A N 1
ATOM 3183 C CA . ASN A 1 418 ? 26.937 12.682 -51.018 1.00 90.06 418 ASN A CA 1
ATOM 3184 C C . ASN A 1 418 ? 28.275 12.294 -51.654 1.00 90.06 418 ASN A C 1
ATOM 3186 O O . ASN A 1 418 ? 28.736 12.968 -52.575 1.00 90.06 418 ASN A O 1
ATOM 3190 N N . ALA A 1 419 ? 28.892 11.202 -51.200 1.00 93.50 419 ALA A N 1
ATOM 3191 C CA . ALA A 1 419 ? 30.141 10.733 -51.778 1.00 93.50 419 ALA A CA 1
ATOM 3192 C C . ALA A 1 419 ? 29.957 10.269 -53.234 1.00 93.50 419 ALA A C 1
ATOM 3194 O O . ALA A 1 419 ? 30.783 10.593 -54.084 1.00 93.50 419 ALA A O 1
ATOM 3195 N N . MET A 1 420 ? 28.833 9.615 -53.551 1.00 90.56 420 MET A N 1
ATOM 3196 C CA . MET A 1 420 ? 28.456 9.268 -54.927 1.00 90.56 420 MET A CA 1
ATOM 3197 C C . MET A 1 420 ? 28.254 10.505 -55.806 1.00 90.56 420 MET A C 1
ATOM 3199 O O . MET A 1 420 ? 28.709 10.512 -56.946 1.00 90.56 420 MET A O 1
ATOM 3203 N N . LEU A 1 421 ? 27.599 11.551 -55.292 1.0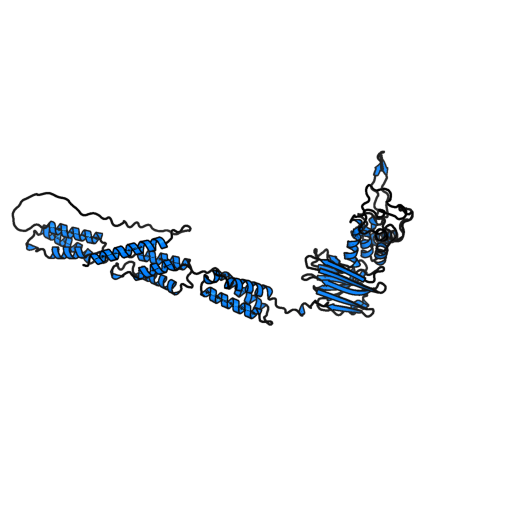0 87.94 421 LEU A N 1
ATOM 3204 C CA . LEU A 1 421 ? 27.374 12.805 -56.023 1.00 87.94 421 LEU A CA 1
ATOM 3205 C C . LEU A 1 421 ? 28.666 13.600 -56.265 1.00 87.94 421 LEU A C 1
ATOM 3207 O O . LEU A 1 421 ? 28.745 14.356 -57.230 1.00 87.94 421 LEU A O 1
ATOM 3211 N N . ASN A 1 422 ? 29.678 13.420 -55.415 1.00 88.62 422 ASN A N 1
ATOM 3212 C CA . ASN A 1 422 ? 30.980 14.073 -55.551 1.00 88.62 422 ASN A CA 1
ATOM 3213 C C . ASN A 1 422 ? 31.927 13.357 -56.531 1.00 88.62 422 ASN A C 1
ATOM 3215 O O . ASN A 1 422 ? 32.972 13.914 -56.877 1.00 88.62 422 ASN A O 1
ATOM 3219 N N . LEU A 1 423 ? 31.590 12.147 -56.992 1.00 89.25 423 LEU A N 1
ATOM 3220 C CA . LEU A 1 423 ? 32.374 11.455 -58.011 1.00 89.25 423 LEU A CA 1
ATOM 3221 C C . LEU A 1 423 ? 32.249 12.162 -59.364 1.00 89.25 423 LEU A C 1
ATOM 3223 O O . LEU A 1 423 ? 31.154 12.457 -59.844 1.00 89.25 423 LEU A O 1
ATOM 3227 N N . ARG A 1 424 ? 33.390 12.378 -60.024 1.00 88.06 424 ARG A N 1
ATOM 3228 C CA . ARG A 1 424 ? 33.457 13.048 -61.327 1.00 88.06 424 ARG A CA 1
ATOM 3229 C C . ARG A 1 424 ? 34.017 12.121 -62.397 1.00 88.06 424 ARG A C 1
ATOM 3231 O O . ARG A 1 424 ? 35.132 11.621 -62.260 1.00 88.06 424 ARG A O 1
ATOM 3238 N N . TYR A 1 425 ? 33.253 11.911 -63.466 1.00 87.12 425 TYR A N 1
ATOM 3239 C CA . TYR A 1 425 ? 33.694 11.129 -64.622 1.00 87.12 425 TYR A CA 1
ATOM 3240 C C . TYR A 1 425 ? 34.924 11.755 -65.291 1.00 87.12 425 TYR A C 1
ATOM 3242 O O . TYR A 1 425 ? 35.049 12.980 -65.360 1.00 87.12 425 TYR A O 1
ATOM 3250 N N . LYS A 1 426 ? 35.812 10.912 -65.821 1.00 87.12 426 LYS A N 1
ATOM 3251 C CA . LYS A 1 426 ? 36.878 1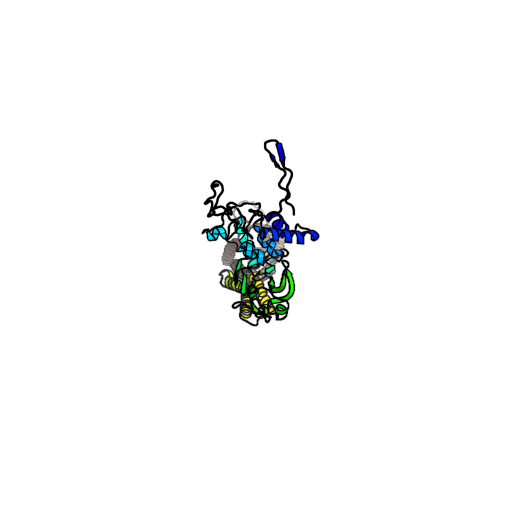1.342 -66.733 1.00 87.12 426 LYS A CA 1
ATOM 3252 C C . LYS A 1 426 ? 36.265 11.857 -68.037 1.00 87.12 426 LYS A C 1
ATOM 3254 O O . LYS A 1 426 ? 35.342 11.232 -68.572 1.00 87.12 426 LYS A O 1
ATOM 3259 N N . ALA A 1 427 ? 36.804 12.966 -68.543 1.00 88.06 427 ALA A N 1
ATOM 3260 C CA . ALA A 1 427 ? 36.455 13.487 -69.859 1.00 88.06 427 ALA A CA 1
ATOM 3261 C C . ALA A 1 427 ? 36.805 12.473 -70.961 1.00 88.06 427 ALA A C 1
ATOM 3263 O O . ALA A 1 427 ? 37.814 11.767 -70.877 1.00 88.06 427 ALA A O 1
ATOM 3264 N N . ASP A 1 428 ? 35.965 12.398 -71.988 1.00 88.56 428 ASP A N 1
ATOM 3265 C CA . ASP A 1 428 ? 36.214 11.604 -73.185 1.00 88.56 428 ASP A CA 1
ATOM 3266 C C . ASP A 1 428 ? 37.176 12.361 -74.106 1.00 88.56 428 ASP A C 1
ATOM 3268 O O . ASP A 1 428 ? 36.862 13.447 -74.591 1.00 88.56 428 ASP A O 1
ATOM 3272 N N . LYS A 1 429 ? 38.360 11.783 -74.328 1.00 90.69 429 LYS A N 1
ATOM 3273 C CA . LYS A 1 429 ? 39.447 12.385 -75.115 1.00 90.69 429 LYS A CA 1
ATOM 3274 C C . LYS A 1 429 ? 39.606 11.770 -76.503 1.00 90.69 429 LYS A C 1
ATOM 3276 O O . LYS A 1 429 ? 40.526 12.153 -77.221 1.00 90.69 429 LYS A O 1
ATOM 3281 N N . SER A 1 430 ? 38.726 10.850 -76.896 1.00 90.56 430 SER A N 1
ATOM 3282 C CA . SER A 1 430 ? 38.829 10.123 -78.169 1.00 90.56 430 SER A CA 1
ATOM 3283 C C . SER A 1 430 ? 38.878 11.057 -79.386 1.00 90.56 430 SER A C 1
ATOM 3285 O O . SER A 1 430 ? 39.693 10.872 -80.291 1.00 90.56 430 SER A O 1
ATOM 3287 N N . VAL A 1 431 ? 38.062 12.114 -79.387 1.00 87.31 431 VAL A N 1
ATOM 3288 C CA . VAL A 1 431 ? 38.047 13.120 -80.461 1.00 87.31 431 VAL A CA 1
ATOM 3289 C C . VAL A 1 431 ? 39.328 13.956 -80.453 1.00 87.31 431 VAL A C 1
ATOM 3291 O O . VAL A 1 431 ? 39.931 14.151 -81.506 1.00 87.31 431 VAL A O 1
ATOM 3294 N N . LEU A 1 432 ? 39.789 14.396 -79.277 1.00 92.19 432 LEU A N 1
ATOM 3295 C CA . LEU A 1 432 ? 41.043 15.144 -79.132 1.00 92.19 432 LEU A CA 1
ATOM 3296 C C . LEU A 1 432 ? 42.246 14.335 -79.619 1.00 92.19 432 LEU A C 1
ATOM 3298 O O . LEU A 1 432 ? 43.111 14.880 -80.299 1.00 92.19 432 LEU A O 1
ATOM 3302 N N . GLU A 1 433 ? 42.273 13.033 -79.332 1.00 92.06 433 GLU A N 1
ATOM 3303 C CA . GLU A 1 433 ? 43.303 12.113 -79.817 1.00 92.06 433 GLU A CA 1
ATOM 3304 C C . GLU A 1 433 ? 43.318 12.053 -81.349 1.00 92.06 433 GLU A C 1
ATOM 3306 O O . GLU A 1 433 ? 44.376 12.181 -81.966 1.00 92.06 433 GLU A O 1
ATOM 3311 N N . SER A 1 434 ? 42.140 11.948 -81.971 1.00 89.00 434 SER A N 1
ATOM 3312 C CA . SER A 1 434 ? 42.005 11.949 -83.430 1.00 89.00 434 SER A CA 1
ATOM 3313 C C . SER A 1 434 ? 42.462 13.269 -84.061 1.00 89.00 434 SER A C 1
ATOM 3315 O O . SER A 1 434 ? 43.203 13.250 -85.045 1.00 89.00 434 SER A O 1
ATOM 3317 N N . VAL A 1 435 ? 42.047 14.416 -83.511 1.00 90.50 435 VAL A N 1
ATOM 3318 C CA . VAL A 1 435 ? 42.410 15.740 -84.051 1.00 90.50 435 VAL A CA 1
ATOM 3319 C C . VAL A 1 435 ? 43.905 16.024 -83.869 1.00 90.50 435 VAL A C 1
ATOM 3321 O O . VAL A 1 435 ? 44.554 16.537 -84.781 1.00 90.50 435 VAL A O 1
ATOM 3324 N N . LEU A 1 436 ? 44.498 15.624 -82.739 1.00 92.12 436 LEU A N 1
ATOM 3325 C CA . LEU A 1 436 ? 45.947 15.703 -82.525 1.00 92.12 436 LEU A CA 1
ATOM 3326 C C . LEU A 1 436 ? 46.723 14.806 -83.496 1.00 92.12 436 LEU A C 1
ATOM 3328 O O . LEU A 1 436 ? 47.765 15.217 -84.009 1.00 92.12 436 LEU A O 1
ATOM 3332 N N . ALA A 1 437 ? 46.229 13.597 -83.777 1.00 92.25 437 ALA A N 1
ATOM 3333 C CA . ALA A 1 437 ? 46.838 12.711 -84.765 1.00 92.25 437 ALA A CA 1
ATOM 3334 C C . ALA A 1 437 ? 46.815 13.329 -86.173 1.00 92.25 437 ALA A C 1
ATOM 3336 O O . ALA A 1 437 ? 47.817 13.258 -86.888 1.00 92.25 437 ALA A O 1
ATOM 3337 N N . GLU A 1 438 ? 45.715 13.987 -86.553 1.00 91.31 438 GLU A N 1
ATOM 3338 C CA . GLU A 1 438 ? 45.632 14.728 -87.812 1.00 91.31 438 GLU A CA 1
ATOM 3339 C C . GLU A 1 438 ? 46.612 15.911 -87.849 1.00 91.31 438 GLU A C 1
ATOM 3341 O O . GLU A 1 438 ? 47.351 16.063 -88.827 1.00 91.31 438 GLU A O 1
ATOM 3346 N N . ALA A 1 439 ? 46.641 16.733 -86.795 1.00 90.56 439 ALA A N 1
ATOM 3347 C CA . ALA A 1 439 ? 47.530 17.889 -86.686 1.00 90.56 439 ALA A CA 1
ATOM 3348 C C . ALA A 1 439 ? 49.007 17.493 -86.826 1.00 90.56 439 ALA A C 1
ATOM 3350 O O . ALA A 1 439 ? 49.750 18.106 -87.592 1.00 90.56 439 ALA A O 1
ATOM 3351 N N . ASN A 1 440 ? 49.417 16.421 -86.141 1.00 89.94 440 ASN A N 1
ATOM 3352 C CA . ASN A 1 440 ? 50.780 15.886 -86.191 1.00 89.94 440 ASN A CA 1
ATOM 3353 C C . ASN A 1 440 ? 51.147 15.283 -87.558 1.00 89.94 440 ASN A C 1
ATOM 3355 O O . ASN A 1 440 ? 52.328 15.105 -87.854 1.00 89.94 440 ASN A O 1
ATOM 3359 N N . GLY A 1 441 ? 50.155 14.963 -88.393 1.00 89.50 441 GLY A N 1
ATOM 3360 C CA . GLY A 1 441 ? 50.355 14.483 -89.759 1.00 89.50 441 GLY A CA 1
ATOM 3361 C C . GLY A 1 441 ? 50.601 15.588 -90.793 1.00 89.50 441 GLY A C 1
ATOM 3362 O O . GLY A 1 441 ? 50.891 15.268 -91.948 1.00 89.50 441 GLY A O 1
ATOM 3363 N N . LYS A 1 442 ? 50.476 16.875 -90.433 1.00 87.56 442 LYS A N 1
ATOM 3364 C CA . LYS A 1 442 ? 50.706 18.000 -91.356 1.00 87.56 442 LYS A CA 1
ATOM 3365 C C . LYS A 1 442 ? 52.214 18.234 -91.541 1.00 87.56 442 LYS A C 1
ATOM 3367 O O . LYS A 1 442 ? 52.961 18.335 -90.577 1.00 87.56 442 LYS A O 1
ATOM 3372 N N . ASP A 1 443 ? 52.671 18.341 -92.789 1.00 87.75 443 ASP A N 1
ATOM 3373 C CA . ASP A 1 443 ? 54.085 18.587 -93.114 1.00 87.75 443 ASP A CA 1
ATOM 3374 C C . ASP A 1 443 ? 54.435 20.077 -92.980 1.00 87.75 443 ASP A C 1
ATOM 3376 O O . ASP A 1 443 ? 53.948 20.905 -93.750 1.00 87.75 443 ASP A O 1
ATOM 3380 N N . ALA A 1 444 ? 55.320 20.416 -92.038 1.00 86.50 444 ALA A N 1
ATOM 3381 C CA . ALA A 1 444 ? 55.775 21.784 -91.782 1.00 86.50 444 ALA A CA 1
ATOM 3382 C C . ALA A 1 444 ? 56.340 22.509 -93.016 1.00 86.50 444 ALA A C 1
ATOM 3384 O O . ALA A 1 444 ? 56.251 23.732 -93.098 1.00 86.50 444 ALA A O 1
ATOM 3385 N N . SER A 1 445 ? 56.922 21.783 -93.978 1.00 84.62 445 SER A N 1
ATOM 3386 C CA . SER A 1 445 ? 57.507 22.377 -95.187 1.00 84.62 445 SER A CA 1
ATOM 3387 C C . SER A 1 445 ? 56.467 22.824 -96.220 1.00 84.62 445 SER A C 1
ATOM 3389 O O . SER A 1 445 ? 56.783 23.632 -97.093 1.00 84.62 445 SER A O 1
ATOM 3391 N N . ALA A 1 446 ? 55.229 22.336 -96.101 1.00 85.56 446 ALA A N 1
ATOM 3392 C CA . ALA A 1 446 ? 54.134 22.662 -97.006 1.00 85.56 446 ALA A CA 1
ATOM 3393 C C . ALA A 1 446 ? 53.409 23.970 -96.643 1.00 85.56 446 ALA A C 1
ATOM 3395 O O . ALA A 1 446 ? 52.644 24.470 -97.468 1.00 85.56 446 ALA A O 1
ATOM 3396 N N . TYR A 1 447 ? 53.649 24.541 -95.454 1.00 89.88 447 TYR A N 1
ATOM 3397 C CA . TYR A 1 447 ? 52.905 25.689 -94.918 1.00 89.88 447 TYR A CA 1
ATOM 3398 C C . TYR A 1 447 ? 53.806 26.846 -94.462 1.00 89.88 447 TYR A C 1
ATOM 3400 O O . TYR A 1 447 ? 54.998 26.676 -94.206 1.00 89.88 447 TYR A O 1
ATOM 3408 N N . THR A 1 448 ? 53.250 28.059 -94.393 1.00 90.31 448 THR A N 1
ATOM 3409 C CA . THR A 1 448 ? 53.987 29.247 -93.947 1.00 90.31 448 THR A CA 1
ATOM 3410 C C . THR A 1 448 ? 54.417 29.094 -92.492 1.00 90.31 448 THR A C 1
ATOM 3412 O O . THR A 1 448 ? 53.676 28.570 -91.660 1.00 90.31 448 THR A O 1
ATOM 3415 N N . ALA A 1 449 ? 55.600 29.620 -92.164 1.00 87.00 449 ALA A N 1
ATOM 3416 C CA . ALA A 1 449 ? 56.139 29.553 -90.807 1.00 87.00 449 ALA A CA 1
ATOM 3417 C C . ALA A 1 449 ? 55.192 30.167 -89.756 1.00 87.00 449 ALA A C 1
ATOM 3419 O O . ALA A 1 449 ? 55.129 29.674 -88.635 1.00 87.00 449 ALA A O 1
ATOM 3420 N N . GLU A 1 450 ? 54.438 31.210 -90.120 1.00 87.75 450 GLU A N 1
ATOM 3421 C CA . GLU A 1 450 ? 53.475 31.870 -89.229 1.00 87.75 450 GLU A CA 1
ATOM 3422 C C . GLU A 1 450 ? 52.241 30.996 -88.953 1.00 87.75 450 GLU A C 1
ATOM 3424 O O . GLU A 1 450 ? 51.902 30.783 -87.791 1.00 87.75 450 GLU A O 1
ATOM 3429 N N . SER A 1 451 ? 51.600 30.433 -89.988 1.00 90.25 451 SER A N 1
ATOM 3430 C CA . SER A 1 451 ? 50.404 29.589 -89.806 1.00 90.25 451 SER A CA 1
ATOM 3431 C C . SER A 1 451 ? 50.726 28.253 -89.125 1.00 90.25 451 SER A C 1
ATOM 3433 O O . SER A 1 451 ? 49.975 27.791 -88.267 1.00 90.25 451 SER A O 1
ATOM 3435 N N . TYR A 1 452 ? 51.896 27.673 -89.411 1.00 90.56 452 TYR A N 1
ATOM 3436 C CA . TYR A 1 452 ? 52.342 26.434 -88.774 1.00 90.56 452 TYR A CA 1
ATOM 3437 C C . TYR A 1 452 ? 52.773 26.633 -87.306 1.00 90.56 452 TYR A C 1
ATOM 3439 O O . TYR A 1 452 ? 52.610 25.732 -86.479 1.00 90.56 452 TYR A O 1
ATOM 3447 N N . ALA A 1 453 ? 53.281 27.819 -86.941 1.00 91.00 453 ALA A N 1
ATOM 3448 C CA . ALA A 1 453 ? 53.576 28.154 -85.545 1.00 91.00 453 ALA A CA 1
ATOM 3449 C C . ALA A 1 453 ? 52.302 28.215 -84.681 1.00 91.00 453 ALA A C 1
ATOM 3451 O O . ALA A 1 453 ? 52.333 27.766 -83.535 1.00 91.00 453 ALA A O 1
ATOM 3452 N N . VAL A 1 454 ? 51.180 28.696 -85.237 1.00 92.06 454 VAL A N 1
ATOM 3453 C CA . VAL A 1 454 ? 49.865 28.689 -84.566 1.00 92.06 454 VAL A CA 1
ATOM 3454 C C . VAL A 1 454 ? 49.382 27.256 -84.322 1.00 92.06 454 VAL A C 1
ATOM 3456 O O . VAL A 1 454 ? 48.983 26.938 -83.204 1.00 92.06 454 VAL A O 1
ATOM 3459 N N . LEU A 1 455 ? 49.502 26.365 -85.316 1.00 91.94 455 LEU A N 1
ATOM 3460 C CA . LEU A 1 455 ? 49.189 24.938 -85.145 1.00 91.94 455 LEU A CA 1
ATOM 3461 C C . LEU A 1 455 ? 50.073 24.273 -84.086 1.00 91.94 455 LEU A C 1
ATOM 3463 O O . LEU A 1 455 ? 49.572 23.541 -83.237 1.00 91.94 455 LEU A O 1
ATOM 3467 N N . THR A 1 456 ? 51.374 24.564 -84.090 1.00 92.88 456 THR A N 1
ATOM 3468 C CA . THR A 1 456 ? 52.316 24.009 -83.105 1.00 92.88 456 THR A CA 1
ATOM 3469 C C . THR A 1 456 ? 51.957 24.437 -81.678 1.00 92.88 456 THR A C 1
ATOM 3471 O O . THR A 1 456 ? 52.012 23.619 -80.761 1.00 92.88 456 THR A O 1
ATOM 3474 N N . ALA A 1 457 ? 51.562 25.700 -81.483 1.00 92.38 457 ALA A N 1
ATOM 3475 C CA . ALA A 1 457 ? 51.121 26.205 -80.185 1.00 92.38 457 ALA A CA 1
ATOM 3476 C C . ALA A 1 457 ? 49.808 25.545 -79.725 1.00 92.38 457 ALA A C 1
ATOM 3478 O O . ALA A 1 457 ? 49.746 25.050 -78.601 1.00 92.38 457 ALA A O 1
ATOM 3479 N N . ALA A 1 458 ? 48.807 25.448 -80.608 1.00 93.50 458 ALA A N 1
ATOM 3480 C CA . ALA A 1 458 ? 47.530 24.799 -80.302 1.00 93.50 458 ALA A CA 1
ATOM 3481 C C . ALA A 1 458 ? 47.699 23.305 -79.964 1.00 93.50 458 ALA A C 1
ATOM 3483 O O . ALA A 1 458 ? 47.093 22.811 -79.016 1.00 93.50 458 ALA A O 1
ATOM 3484 N N . VAL A 1 459 ? 48.569 22.589 -80.687 1.00 94.12 459 VAL A N 1
ATOM 3485 C CA . VAL A 1 459 ? 48.916 21.185 -80.399 1.00 94.12 459 VAL A CA 1
ATOM 3486 C C . VAL A 1 459 ? 49.618 21.048 -79.048 1.00 94.12 459 VAL A C 1
ATOM 3488 O O . VAL A 1 459 ? 49.336 20.108 -78.307 1.00 94.12 459 VAL A O 1
ATOM 3491 N N . ALA A 1 460 ? 50.520 21.969 -78.696 1.00 94.00 460 ALA A N 1
ATOM 3492 C CA . ALA A 1 460 ? 51.191 21.941 -77.399 1.00 94.00 460 ALA A CA 1
ATOM 3493 C C . ALA A 1 460 ? 50.190 22.104 -76.243 1.00 94.00 460 ALA A C 1
ATOM 3495 O O . ALA A 1 460 ? 50.221 21.310 -75.306 1.00 94.00 460 ALA A O 1
ATOM 3496 N N . GLU A 1 461 ? 49.269 23.067 -76.335 1.00 93.31 461 GLU A N 1
ATOM 3497 C CA . GLU A 1 461 ? 48.213 23.278 -75.334 1.00 93.31 461 GLU A CA 1
ATOM 3498 C C . GLU A 1 461 ? 47.258 22.077 -75.254 1.00 93.31 461 GLU A C 1
ATOM 3500 O O . GLU A 1 461 ? 46.994 21.563 -74.165 1.00 93.31 461 GLU A O 1
ATOM 3505 N N . ALA A 1 462 ? 46.819 21.543 -76.393 1.00 94.00 462 ALA A N 1
ATOM 3506 C CA . ALA A 1 462 ? 45.969 20.359 -76.447 1.00 94.00 462 ALA A CA 1
ATOM 3507 C C . ALA A 1 462 ? 46.629 19.100 -75.855 1.00 94.00 462 ALA A C 1
ATOM 3509 O O . ALA A 1 462 ? 45.958 18.320 -75.180 1.00 94.00 462 ALA A O 1
ATOM 3510 N N . ASN A 1 463 ? 47.944 18.920 -76.021 1.00 94.06 463 ASN A N 1
ATOM 3511 C CA . ASN A 1 463 ? 48.677 17.840 -75.354 1.00 94.06 463 ASN A CA 1
ATOM 3512 C C . ASN A 1 463 ? 48.689 18.009 -73.825 1.00 94.06 463 ASN A C 1
ATOM 3514 O O . ASN A 1 463 ? 48.559 17.016 -73.111 1.00 94.06 463 ASN A O 1
ATOM 3518 N N . THR A 1 464 ? 48.747 19.242 -73.301 1.00 95.50 464 THR A N 1
ATOM 3519 C CA . THR A 1 464 ? 48.624 19.455 -71.844 1.00 95.50 464 THR A CA 1
ATOM 3520 C C . THR A 1 464 ? 47.244 19.042 -71.318 1.00 95.50 464 THR A C 1
ATOM 3522 O O . THR A 1 464 ? 47.140 18.442 -70.247 1.00 95.50 464 THR A O 1
ATOM 3525 N N . VAL A 1 465 ? 46.180 19.279 -72.096 1.00 93.31 465 VAL A N 1
ATOM 3526 C CA . VAL A 1 465 ? 44.820 18.808 -71.784 1.00 93.31 465 VAL A CA 1
ATOM 3527 C C . VAL A 1 465 ? 44.726 17.283 -71.907 1.00 93.31 465 VAL A C 1
ATOM 3529 O O . VAL A 1 465 ? 44.087 16.638 -71.072 1.00 93.31 465 VAL A O 1
ATOM 3532 N N . MET A 1 466 ? 45.403 16.675 -72.886 1.00 90.69 466 MET A N 1
ATOM 3533 C CA . MET A 1 466 ? 45.465 15.219 -73.061 1.00 90.69 466 MET A CA 1
ATOM 3534 C C . MET A 1 466 ? 46.110 14.515 -71.857 1.00 90.69 466 MET A C 1
ATOM 3536 O O . MET A 1 466 ? 45.589 13.504 -71.383 1.00 90.69 466 MET A O 1
ATOM 3540 N N . GLU A 1 467 ? 47.169 15.090 -71.292 1.00 91.88 467 GLU A N 1
ATOM 3541 C CA . GLU A 1 467 ? 47.868 14.549 -70.118 1.00 91.88 467 GLU A CA 1
ATOM 3542 C C . GLU A 1 467 ? 47.137 14.820 -68.790 1.00 91.88 467 GLU A C 1
ATOM 3544 O O . GLU A 1 467 ? 47.312 14.083 -67.820 1.00 91.88 467 GLU A O 1
ATOM 3549 N N . ASN A 1 468 ? 46.275 15.839 -68.726 1.00 90.31 468 ASN A N 1
ATOM 3550 C CA . ASN A 1 468 ? 45.539 16.176 -67.509 1.00 90.31 468 ASN A CA 1
ATOM 3551 C C . ASN A 1 468 ? 44.375 15.197 -67.251 1.00 90.31 468 ASN A C 1
ATOM 3553 O O . ASN A 1 468 ? 43.297 15.318 -67.837 1.00 90.31 468 ASN A O 1
ATOM 3557 N N . GLU A 1 469 ? 44.549 14.243 -66.335 1.00 86.12 469 GLU A N 1
ATOM 3558 C CA . GLU A 1 469 ? 43.489 13.298 -65.930 1.00 86.12 469 GLU A CA 1
ATOM 3559 C C . GLU A 1 469 ? 42.259 13.976 -65.305 1.00 86.12 469 GLU A C 1
ATOM 3561 O O . GLU A 1 469 ? 41.181 13.387 -65.266 1.00 86.12 469 GLU A O 1
ATOM 3566 N N . ASN A 1 470 ? 42.408 15.217 -64.835 1.00 87.69 470 ASN A N 1
ATOM 3567 C CA . ASN A 1 470 ? 41.352 16.014 -64.220 1.00 87.69 470 ASN A CA 1
ATOM 3568 C C . ASN A 1 470 ? 40.687 17.008 -65.178 1.00 87.69 470 ASN A C 1
ATOM 3570 O O . ASN A 1 470 ? 39.863 17.799 -64.703 1.00 87.69 470 ASN A O 1
ATOM 3574 N N . ALA A 1 471 ? 41.041 16.976 -66.467 1.00 89.62 471 ALA A N 1
ATOM 3575 C CA . ALA A 1 471 ? 40.428 17.821 -67.482 1.00 89.62 471 ALA A CA 1
ATOM 3576 C C . ALA A 1 471 ? 38.905 17.632 -67.493 1.00 89.62 471 ALA A C 1
ATOM 3578 O O . ALA A 1 471 ? 38.389 16.513 -67.418 1.00 89.62 471 ALA A O 1
ATOM 3579 N N . THR A 1 472 ? 38.192 18.746 -67.569 1.00 89.44 472 THR A N 1
ATOM 3580 C CA . THR A 1 472 ? 36.752 18.784 -67.814 1.00 89.44 472 THR A CA 1
ATOM 3581 C C . THR A 1 472 ? 36.465 18.502 -69.286 1.00 89.44 472 THR A C 1
ATOM 3583 O O . THR A 1 472 ? 37.328 18.692 -70.143 1.00 89.44 472 THR A O 1
ATOM 3586 N N . GLN A 1 473 ? 35.246 18.057 -69.601 1.00 88.69 473 GLN A N 1
ATOM 3587 C CA . GLN A 1 473 ? 34.866 17.853 -71.001 1.00 88.69 473 GLN A CA 1
ATOM 3588 C C . GLN A 1 473 ? 34.928 19.166 -71.791 1.00 88.69 473 GLN A C 1
ATOM 3590 O O . GLN A 1 473 ? 35.388 19.164 -72.921 1.00 88.69 473 GLN A O 1
ATOM 3595 N N . GLU A 1 474 ? 34.570 20.291 -71.169 1.00 90.81 474 GLU A N 1
ATOM 3596 C CA . GLU A 1 474 ? 34.658 21.617 -71.787 1.00 90.81 474 GLU A CA 1
ATOM 3597 C C . GLU A 1 474 ? 36.100 21.990 -72.166 1.00 90.81 474 GLU A C 1
ATOM 3599 O O . GLU A 1 474 ? 36.337 22.482 -73.265 1.00 90.81 474 GLU A O 1
ATOM 3604 N N . GLU A 1 475 ? 37.083 21.697 -71.308 1.00 92.00 475 GLU A N 1
ATOM 3605 C CA . GLU A 1 475 ? 38.503 21.905 -71.631 1.00 92.00 475 GLU A CA 1
ATOM 3606 C C . GLU A 1 475 ? 38.975 20.995 -72.775 1.00 92.00 475 GLU A C 1
ATOM 3608 O O . GLU A 1 475 ? 39.747 21.431 -73.630 1.00 92.00 475 GLU A O 1
ATOM 3613 N N . VAL A 1 476 ? 38.505 19.742 -72.817 1.00 91.88 476 VAL A N 1
ATOM 3614 C CA . VAL A 1 476 ? 38.809 18.805 -73.911 1.00 91.88 476 VAL A CA 1
ATOM 3615 C C . VAL A 1 476 ? 38.188 19.279 -75.227 1.00 91.88 476 VAL A C 1
ATOM 3617 O O . VAL A 1 476 ? 38.879 19.317 -76.244 1.00 91.88 476 VAL A O 1
ATOM 3620 N N . ASP A 1 477 ? 36.926 19.702 -75.209 1.00 90.94 477 ASP A N 1
ATOM 3621 C CA . ASP A 1 477 ? 36.203 20.190 -76.386 1.00 90.94 477 ASP A CA 1
ATOM 3622 C C . ASP A 1 477 ? 36.806 21.509 -76.903 1.00 90.94 477 ASP A C 1
ATOM 3624 O O . ASP A 1 477 ? 36.977 21.693 -78.111 1.00 90.94 477 ASP A O 1
ATOM 3628 N N . ALA A 1 478 ? 37.216 22.408 -76.001 1.00 94.12 478 ALA A N 1
ATOM 3629 C CA . ALA A 1 478 ? 37.914 23.642 -76.352 1.00 94.12 478 ALA A CA 1
ATOM 3630 C C . ALA A 1 478 ? 39.288 23.363 -76.986 1.00 94.12 478 ALA A C 1
ATOM 3632 O O . ALA A 1 478 ? 39.669 24.025 -77.957 1.00 94.12 478 ALA A O 1
ATOM 3633 N N . ALA A 1 479 ? 40.016 22.358 -76.488 1.00 93.62 479 ALA A N 1
ATOM 3634 C CA . ALA A 1 479 ? 41.277 21.919 -77.081 1.00 93.62 479 ALA A CA 1
ATOM 3635 C C . ALA A 1 479 ? 41.067 21.333 -78.488 1.00 93.62 479 ALA A C 1
ATOM 3637 O O . ALA A 1 479 ? 41.802 21.697 -79.408 1.00 93.62 479 ALA A O 1
ATOM 3638 N N . VAL A 1 480 ? 40.031 20.504 -78.684 1.00 93.38 480 VAL A N 1
ATOM 3639 C CA . VAL A 1 480 ? 39.633 19.994 -80.010 1.00 93.38 480 VAL A CA 1
ATOM 3640 C C . VAL A 1 480 ? 39.389 21.158 -80.968 1.00 93.38 480 VAL A C 1
ATOM 3642 O O . VAL A 1 480 ? 39.982 21.207 -82.047 1.00 93.38 480 VAL A O 1
ATOM 3645 N N . GLN A 1 481 ? 38.557 22.123 -80.566 1.00 94.44 481 GLN A N 1
ATOM 3646 C CA . GLN A 1 481 ? 38.205 23.272 -81.401 1.00 94.44 481 GLN A CA 1
ATOM 3647 C C . GLN A 1 481 ? 39.423 24.141 -81.737 1.00 94.44 481 GLN A C 1
ATOM 3649 O O . GLN A 1 481 ? 39.558 24.605 -82.871 1.00 94.44 481 GLN A O 1
ATOM 3654 N N . SER A 1 482 ? 40.318 24.347 -80.771 1.00 94.75 482 SER A N 1
ATOM 3655 C CA . SER A 1 482 ? 41.529 25.153 -80.949 1.00 94.75 482 SER A CA 1
ATOM 3656 C C . SER A 1 482 ? 42.482 24.521 -81.961 1.00 94.75 482 SER A C 1
ATOM 3658 O O . SER A 1 482 ? 42.961 25.208 -82.864 1.00 94.75 482 SER A O 1
ATOM 3660 N N . VAL A 1 483 ? 42.708 23.205 -81.871 1.00 94.06 483 VAL A N 1
ATOM 3661 C CA . VAL A 1 483 ? 43.547 22.483 -82.839 1.00 94.06 483 VAL A CA 1
ATOM 3662 C C . VAL A 1 483 ? 42.887 22.457 -84.218 1.00 94.06 483 VAL A C 1
ATOM 3664 O O . VAL A 1 483 ? 43.568 22.739 -85.202 1.00 94.06 483 VAL A O 1
ATOM 3667 N N . GLN A 1 484 ? 41.575 22.210 -84.307 1.00 93.56 484 GLN A N 1
ATOM 3668 C CA . GLN A 1 484 ? 40.860 22.219 -85.588 1.00 93.56 484 GLN A CA 1
ATOM 3669 C C . GLN A 1 484 ? 40.931 23.591 -86.271 1.00 93.56 484 GLN A C 1
ATOM 3671 O O . GLN A 1 484 ? 41.270 23.679 -87.445 1.00 93.56 484 GLN A O 1
ATOM 3676 N N . THR A 1 485 ? 40.712 24.673 -85.519 1.00 94.31 485 THR A N 1
ATOM 3677 C CA . THR A 1 485 ? 40.817 26.045 -86.043 1.00 94.31 485 THR A CA 1
ATOM 3678 C C . THR A 1 485 ? 42.226 26.335 -86.562 1.00 94.31 485 THR A C 1
ATOM 3680 O O . THR A 1 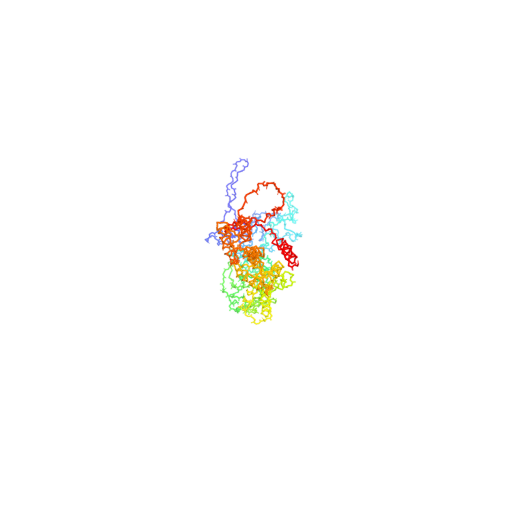485 ? 42.392 26.985 -87.594 1.00 94.31 485 THR A O 1
ATOM 3683 N N . ALA A 1 486 ? 43.257 25.843 -85.870 1.00 93.31 486 ALA A N 1
ATOM 3684 C CA . ALA A 1 486 ? 44.637 26.017 -86.302 1.00 93.31 486 ALA A CA 1
ATOM 3685 C C . ALA A 1 486 ? 44.988 25.171 -87.540 1.00 93.31 486 ALA A C 1
ATOM 3687 O O . ALA A 1 486 ? 45.768 25.629 -88.373 1.00 93.31 486 ALA A O 1
ATOM 3688 N N . ILE A 1 487 ? 44.399 23.976 -87.690 1.00 91.25 487 ILE A N 1
ATOM 3689 C CA . ILE A 1 487 ? 44.491 23.167 -88.917 1.00 91.25 487 ILE A CA 1
ATOM 3690 C C . ILE A 1 487 ? 43.835 23.912 -90.086 1.00 91.25 487 ILE A C 1
ATOM 3692 O O . ILE A 1 487 ? 44.455 24.053 -91.141 1.00 91.25 487 ILE A O 1
ATOM 3696 N N . ASP A 1 488 ? 42.612 24.411 -89.894 1.00 92.19 488 ASP A N 1
ATOM 3697 C CA . ASP A 1 488 ? 41.839 25.107 -90.928 1.00 92.19 488 ASP A CA 1
ATOM 3698 C C . ASP A 1 488 ? 42.498 26.442 -91.338 1.00 92.19 488 ASP A C 1
ATOM 3700 O O . ASP A 1 488 ? 42.350 26.894 -92.473 1.00 92.19 488 ASP A O 1
ATOM 3704 N N . GLY A 1 489 ? 43.264 27.060 -90.431 1.00 91.06 489 GLY A N 1
ATOM 3705 C CA . GLY A 1 489 ? 44.015 28.302 -90.645 1.00 91.06 489 GLY A CA 1
ATOM 3706 C C . GLY A 1 489 ? 45.404 28.149 -91.286 1.00 91.06 489 GLY A C 1
ATOM 3707 O O . GLY A 1 489 ? 46.129 29.143 -91.398 1.00 91.06 489 GLY A O 1
ATOM 3708 N N . LEU A 1 490 ? 45.811 26.941 -91.690 1.00 90.50 490 LEU A N 1
ATOM 3709 C CA . LEU A 1 490 ? 47.094 26.702 -92.359 1.00 90.50 490 LEU A CA 1
ATOM 3710 C C . LEU A 1 490 ? 47.159 27.347 -93.759 1.00 90.50 490 LEU A C 1
ATOM 3712 O O . LEU A 1 490 ? 46.239 27.225 -94.564 1.00 90.50 490 LEU A O 1
ATOM 3716 N N . VAL A 1 491 ? 48.293 27.976 -94.097 1.00 89.56 491 VAL A N 1
ATOM 3717 C CA . VAL A 1 491 ? 48.514 28.654 -95.394 1.00 89.56 491 VAL A CA 1
ATOM 3718 C C . VAL A 1 491 ? 49.665 27.988 -96.148 1.00 89.56 491 VAL A C 1
ATOM 3720 O O . VAL A 1 491 ? 50.768 27.925 -95.619 1.00 89.56 491 VAL A O 1
ATOM 3723 N N . ALA A 1 492 ? 49.443 27.498 -97.371 1.00 85.62 492 ALA A N 1
ATOM 3724 C CA . ALA A 1 492 ? 50.445 26.745 -98.138 1.00 85.62 492 ALA A CA 1
ATOM 3725 C C . ALA A 1 492 ? 51.581 27.614 -98.729 1.00 85.62 492 ALA A C 1
ATOM 3727 O O . ALA A 1 492 ? 51.366 28.771 -99.096 1.00 85.62 492 ALA A O 1
ATOM 3728 N N . VAL A 1 493 ? 52.786 27.047 -98.875 1.00 75.19 493 VAL A N 1
ATOM 3729 C CA . VAL A 1 493 ? 53.957 27.709 -99.492 1.00 75.19 493 VAL A CA 1
ATOM 3730 C C . VAL A 1 493 ? 54.030 27.405 -100.994 1.00 75.19 493 VAL A C 1
ATOM 3732 O O . VAL A 1 493 ? 54.889 26.650 -101.431 1.00 75.19 493 VAL A O 1
ATOM 3735 N N . ASP A 1 494 ? 53.140 27.992 -101.800 1.00 52.12 494 ASP A N 1
ATOM 3736 C CA . ASP A 1 494 ? 53.452 28.323 -103.202 1.00 52.12 494 ASP A CA 1
ATOM 3737 C C . ASP A 1 494 ? 52.487 29.391 -103.754 1.00 52.12 494 ASP A C 1
ATOM 3739 O O . ASP A 1 494 ? 51.291 29.392 -103.466 1.00 52.12 494 ASP A O 1
ATOM 3743 N N . GLY A 1 495 ? 53.016 30.369 -104.490 1.00 51.25 495 GLY A N 1
ATOM 3744 C CA . GLY A 1 495 ? 52.321 31.630 -104.771 1.00 51.25 495 GLY A CA 1
ATOM 3745 C C . GLY A 1 495 ? 51.178 31.545 -105.791 1.00 51.25 495 GLY A C 1
ATOM 3746 O O . GLY A 1 495 ? 51.435 31.245 -106.947 1.00 51.25 495 GLY A O 1
ATOM 3747 N N . THR A 1 496 ? 49.951 31.912 -105.380 1.00 33.00 496 THR A N 1
ATOM 3748 C CA . THR A 1 496 ? 48.916 32.703 -106.107 1.00 33.00 496 THR A CA 1
ATOM 3749 C C . THR A 1 496 ? 47.670 32.914 -105.212 1.00 33.00 496 THR A C 1
ATOM 3751 O O . THR A 1 496 ? 47.238 31.991 -104.539 1.00 33.00 496 THR A O 1
ATOM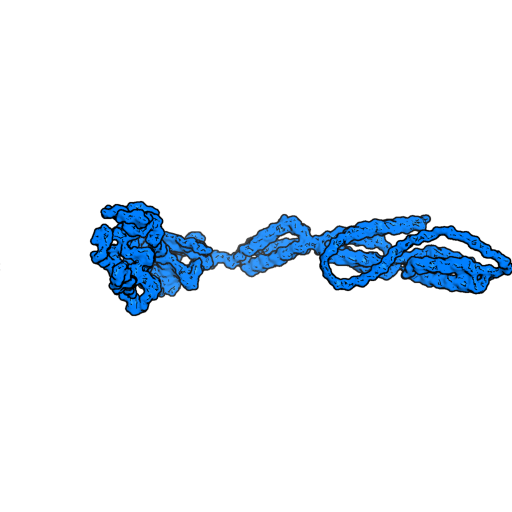 3754 N N . VAL A 1 497 ? 47.096 34.127 -105.214 1.00 40.94 497 VAL A N 1
ATOM 3755 C CA . VAL A 1 497 ? 45.738 34.526 -104.720 1.00 40.94 497 VAL A CA 1
ATOM 3756 C C . VAL A 1 497 ? 44.757 34.362 -105.912 1.00 40.94 497 VAL A C 1
ATOM 3758 O O . VAL A 1 497 ? 45.280 34.539 -107.020 1.00 40.94 497 VAL A O 1
ATOM 3761 N N . PRO A 1 498 ? 43.419 34.080 -105.835 1.00 52.19 498 PRO A N 1
ATOM 3762 C CA . PRO A 1 498 ? 42.347 34.500 -104.886 1.00 52.19 498 PRO A CA 1
ATOM 3763 C C . PRO A 1 498 ? 41.435 33.325 -104.410 1.00 52.19 498 PRO A C 1
ATOM 3765 O O . PRO A 1 498 ? 41.676 32.193 -104.798 1.00 52.19 498 PRO A O 1
ATOM 3768 N N . GLU A 1 499 ? 40.429 33.449 -103.528 1.00 30.44 499 GLU A N 1
ATOM 3769 C CA . GLU A 1 499 ? 39.148 34.155 -103.730 1.00 30.44 499 GLU A CA 1
ATOM 3770 C C . GLU A 1 499 ? 38.255 34.047 -102.472 1.00 30.44 499 GLU A C 1
ATOM 3772 O O . GLU A 1 499 ? 38.207 33.008 -101.815 1.00 30.44 499 GLU A O 1
ATOM 3777 N N . GLU A 1 500 ? 37.551 35.133 -102.136 1.00 44.72 500 GLU A N 1
ATOM 3778 C CA . GLU A 1 500 ? 36.452 35.142 -101.166 1.00 44.72 500 GLU A CA 1
ATOM 3779 C C . GLU A 1 500 ? 35.285 34.281 -101.666 1.00 44.72 500 GLU A C 1
ATOM 3781 O O . GLU A 1 500 ? 34.721 34.562 -102.722 1.00 44.72 500 GLU A O 1
ATOM 3786 N N . THR A 1 501 ? 34.817 33.342 -100.842 1.00 29.00 501 THR A N 1
ATOM 3787 C CA . THR A 1 501 ? 33.419 32.888 -100.868 1.00 29.00 501 THR A CA 1
ATOM 3788 C C . THR A 1 501 ? 32.922 32.622 -99.446 1.00 29.00 501 THR A C 1
ATOM 3790 O O . THR A 1 501 ? 33.384 31.706 -98.774 1.00 29.00 501 THR A O 1
ATOM 3793 N N . THR A 1 502 ? 31.938 33.405 -99.004 1.00 32.09 502 THR A N 1
ATOM 3794 C CA . THR A 1 502 ? 30.850 32.921 -98.125 1.00 32.09 502 THR A CA 1
ATOM 3795 C C . THR A 1 502 ? 29.864 32.096 -98.986 1.00 32.09 502 THR A C 1
ATOM 3797 O O . THR A 1 502 ? 29.949 32.243 -100.210 1.00 32.09 502 THR A O 1
ATOM 3800 N N . PRO A 1 503 ? 28.901 31.281 -98.473 1.00 44.44 503 PRO A N 1
ATOM 3801 C CA . PRO A 1 503 ? 28.403 31.113 -97.091 1.00 44.44 503 PRO A CA 1
ATOM 3802 C C . PRO A 1 503 ? 28.113 29.638 -96.657 1.00 44.44 503 PRO A C 1
ATOM 3804 O O . PRO A 1 503 ? 28.149 28.722 -97.470 1.00 44.44 503 PRO A O 1
ATOM 3807 N N . SER A 1 504 ? 27.716 29.418 -95.393 1.00 27.97 504 SER A N 1
ATOM 3808 C CA . SER A 1 504 ? 26.415 28.818 -94.991 1.00 27.97 504 SER A CA 1
ATOM 3809 C C . SER A 1 504 ? 26.482 28.042 -93.668 1.00 27.97 504 SER A C 1
ATOM 3811 O O . SER A 1 504 ? 27.389 27.260 -93.411 1.00 27.97 504 SER A O 1
ATOM 3813 N N . THR A 1 505 ? 25.456 28.291 -92.863 1.00 38.38 505 THR A N 1
ATOM 3814 C CA . THR A 1 505 ? 25.028 27.626 -91.632 1.00 38.38 505 THR A CA 1
ATOM 3815 C C . THR A 1 505 ? 24.554 26.189 -91.889 1.00 38.38 505 THR A C 1
ATOM 3817 O O . THR A 1 505 ? 23.950 25.943 -92.933 1.00 38.38 505 THR A O 1
ATOM 3820 N N . ASP A 1 506 ? 24.811 25.255 -90.964 1.00 27.38 506 ASP A N 1
ATOM 3821 C CA . ASP A 1 506 ? 23.777 24.650 -90.098 1.00 27.38 506 ASP A CA 1
ATOM 3822 C C . ASP A 1 506 ? 24.330 23.536 -89.180 1.00 27.38 506 ASP A C 1
ATOM 3824 O O . ASP A 1 506 ? 25.227 22.779 -89.540 1.00 27.38 506 ASP A O 1
ATOM 3828 N N . ASP A 1 507 ? 23.710 23.477 -87.997 1.00 31.62 507 ASP A N 1
ATOM 3829 C CA . ASP A 1 507 ? 23.631 22.394 -87.010 1.00 31.62 507 ASP A CA 1
ATOM 3830 C C . ASP A 1 507 ? 24.878 21.945 -86.227 1.00 31.62 507 ASP A C 1
ATOM 3832 O O . ASP A 1 507 ? 25.507 20.930 -86.513 1.00 31.62 507 ASP A O 1
ATOM 3836 N N . VAL A 1 508 ? 25.065 22.573 -85.058 1.00 30.31 508 VAL A N 1
ATOM 3837 C CA . VAL A 1 508 ? 25.321 21.809 -83.826 1.00 30.31 508 VAL A CA 1
ATOM 3838 C C . VAL A 1 508 ? 24.323 22.259 -82.765 1.00 30.31 508 VAL A C 1
ATOM 3840 O O . VAL A 1 508 ? 24.376 23.377 -82.252 1.00 30.31 508 VAL A O 1
ATOM 3843 N N . ALA A 1 509 ? 23.383 21.368 -82.461 1.00 26.19 509 ALA A N 1
ATOM 3844 C CA . ALA A 1 509 ? 22.488 21.491 -81.328 1.00 26.19 509 ALA A CA 1
ATOM 3845 C C . ALA A 1 509 ? 23.308 21.518 -80.030 1.00 26.19 509 ALA A C 1
ATOM 3847 O O . ALA A 1 509 ? 23.910 20.523 -79.631 1.00 26.19 509 ALA A O 1
ATOM 3848 N N . THR A 1 510 ? 23.296 22.658 -79.350 1.00 26.62 510 THR A N 1
ATOM 3849 C CA . THR A 1 510 ? 23.677 22.773 -77.947 1.00 26.62 510 THR A CA 1
ATOM 3850 C C . THR A 1 510 ? 22.661 22.011 -77.096 1.00 26.62 510 THR A C 1
ATOM 3852 O O . THR A 1 510 ? 21.525 22.448 -76.916 1.00 26.62 510 THR A O 1
ATOM 3855 N N . GLN A 1 511 ? 23.065 20.867 -76.540 1.00 27.45 511 GLN A N 1
ATOM 3856 C CA . GLN A 1 511 ? 22.494 20.393 -75.281 1.00 27.45 511 GLN A CA 1
ATOM 3857 C C . GLN A 1 511 ? 23.353 20.941 -74.146 1.00 27.45 511 GLN A C 1
ATOM 3859 O O . GLN A 1 511 ? 24.476 20.504 -73.917 1.00 27.45 511 GLN A O 1
ATOM 3864 N N . THR A 1 512 ? 22.806 21.928 -73.447 1.00 27.86 512 THR A N 1
ATOM 3865 C CA . THR A 1 512 ? 23.323 22.433 -72.179 1.00 27.86 512 THR A CA 1
ATOM 3866 C C . THR A 1 512 ? 23.215 21.342 -71.114 1.00 27.86 512 THR A C 1
ATOM 3868 O O . THR A 1 512 ? 22.115 21.026 -70.654 1.00 27.86 512 THR A O 1
ATOM 3871 N N . GLY A 1 513 ? 24.357 20.768 -70.735 1.00 27.95 513 GLY A N 1
ATOM 3872 C CA . GLY A 1 513 ? 24.521 19.999 -69.506 1.00 27.95 513 GLY A CA 1
ATOM 3873 C C . GLY A 1 513 ? 24.540 20.938 -68.301 1.00 27.95 513 GLY A C 1
ATOM 3874 O O . GLY A 1 513 ? 25.257 21.931 -68.292 1.00 27.95 513 GLY A O 1
ATOM 3875 N N . GLN A 1 514 ? 23.682 20.623 -67.337 1.00 28.28 514 GLN A N 1
ATOM 3876 C CA . GLN A 1 514 ? 23.369 21.342 -66.102 1.00 28.28 514 GLN A CA 1
ATOM 3877 C C . GLN A 1 514 ? 24.543 22.052 -65.408 1.00 28.28 514 GLN A C 1
ATOM 3879 O O . GLN A 1 514 ? 25.567 21.448 -65.095 1.00 28.28 514 GLN A O 1
ATOM 3884 N N . GLU A 1 515 ? 24.304 23.321 -65.065 1.00 25.64 515 GLU A N 1
ATOM 3885 C CA . GLU A 1 515 ? 25.116 24.112 -64.145 1.00 25.64 515 GLU A CA 1
ATOM 3886 C C . GLU A 1 515 ? 25.262 23.429 -62.777 1.00 25.64 515 GLU A C 1
ATOM 3888 O O . GLU A 1 515 ? 24.291 23.021 -62.135 1.00 25.64 515 GLU A O 1
ATOM 3893 N N . SER A 1 516 ? 26.504 23.386 -62.301 1.00 29.23 516 SER A N 1
ATOM 3894 C CA . SER A 1 516 ? 26.854 23.126 -60.909 1.00 29.23 516 SER A CA 1
ATOM 3895 C C . SER A 1 516 ? 26.489 24.343 -60.054 1.00 29.23 516 SER A C 1
ATOM 3897 O O . SER A 1 516 ? 27.267 25.293 -59.943 1.00 29.23 516 SER A O 1
ATOM 3899 N N . THR A 1 517 ? 25.339 24.308 -59.382 1.00 24.97 517 THR A N 1
ATOM 3900 C CA . THR A 1 517 ? 25.059 25.235 -58.279 1.00 24.97 517 THR A CA 1
ATOM 3901 C C . THR A 1 517 ? 25.684 24.701 -56.996 1.00 24.97 517 THR A C 1
ATOM 3903 O O . THR A 1 517 ? 25.162 23.792 -56.353 1.00 24.97 517 THR A O 1
ATOM 3906 N N . THR A 1 518 ? 26.813 25.289 -56.612 1.00 30.75 518 THR A N 1
ATOM 3907 C CA . THR A 1 518 ? 27.371 25.142 -55.269 1.00 30.75 518 THR A CA 1
ATOM 3908 C C . THR A 1 518 ? 26.589 26.024 -54.297 1.00 30.75 518 THR A C 1
ATOM 3910 O O . THR A 1 518 ? 26.502 27.238 -54.468 1.00 30.75 518 THR A O 1
ATOM 3913 N N . THR A 1 519 ? 26.079 25.437 -53.215 1.00 24.69 519 THR A N 1
ATOM 3914 C CA . THR A 1 519 ? 25.734 26.192 -52.004 1.00 24.69 519 THR A CA 1
ATOM 3915 C C . THR A 1 519 ? 26.350 25.527 -50.787 1.00 24.69 519 THR A C 1
ATOM 3917 O O . THR A 1 519 ? 26.067 24.376 -50.472 1.00 24.69 519 THR A O 1
ATOM 3920 N N . LYS A 1 520 ? 27.192 26.302 -50.091 1.00 34.81 520 LYS A N 1
ATOM 3921 C CA . LYS A 1 520 ? 27.651 26.052 -48.722 1.00 34.81 520 LYS A CA 1
ATOM 3922 C C . LYS A 1 520 ? 26.451 25.771 -47.814 1.00 34.81 520 LYS A C 1
ATOM 3924 O O . LYS A 1 520 ? 25.605 26.648 -47.651 1.00 34.81 520 LYS A O 1
ATOM 3929 N N . ALA A 1 521 ? 26.427 24.612 -47.164 1.00 28.00 521 ALA A N 1
ATOM 3930 C CA . ALA A 1 521 ? 25.502 24.336 -46.074 1.00 28.00 521 ALA A CA 1
ATOM 3931 C C . ALA A 1 521 ? 26.167 24.682 -44.732 1.00 28.00 521 ALA A C 1
ATOM 3933 O O . ALA A 1 521 ? 27.090 24.007 -44.280 1.00 28.00 521 ALA A O 1
ATOM 3934 N N . ASN A 1 522 ? 25.697 25.766 -44.113 1.00 25.81 522 ASN A N 1
ATOM 3935 C CA . ASN A 1 522 ? 25.837 25.985 -42.676 1.00 25.81 522 ASN A CA 1
ATOM 3936 C C . ASN A 1 522 ? 24.842 25.083 -41.933 1.00 25.81 522 ASN A C 1
ATOM 3938 O O . ASN A 1 522 ? 23.720 24.868 -42.386 1.00 25.81 522 ASN A O 1
ATOM 3942 N N . ALA A 1 523 ? 25.257 24.611 -40.763 1.00 29.25 523 ALA A N 1
ATOM 3943 C CA . ALA A 1 523 ? 24.448 23.851 -39.823 1.00 29.25 523 ALA A CA 1
ATOM 3944 C C . ALA A 1 523 ? 23.223 24.636 -39.300 1.00 29.25 523 ALA A C 1
ATOM 3946 O O . ALA A 1 523 ? 23.377 25.771 -38.850 1.00 29.25 523 ALA A O 1
ATOM 3947 N N . ALA A 1 524 ? 22.039 24.001 -39.292 1.00 26.11 524 ALA A N 1
ATOM 3948 C CA . ALA A 1 524 ? 21.250 23.639 -38.095 1.00 26.11 524 ALA A CA 1
ATOM 3949 C C . ALA A 1 524 ? 19.711 23.594 -38.315 1.00 26.11 524 ALA A C 1
ATOM 3951 O O . ALA A 1 524 ? 19.103 24.579 -38.715 1.00 26.11 524 ALA A O 1
ATOM 3952 N N . LYS A 1 525 ? 19.132 22.476 -37.833 1.00 28.19 525 LYS A N 1
ATOM 3953 C CA . LYS A 1 525 ? 17.796 22.234 -37.228 1.00 28.19 525 LYS A CA 1
ATOM 3954 C C . LYS A 1 525 ? 16.516 22.024 -38.075 1.00 28.19 525 LYS A C 1
ATOM 3956 O O . LYS A 1 525 ? 15.897 22.961 -38.554 1.00 28.19 525 LYS A O 1
ATOM 3961 N N . THR A 1 526 ? 16.090 20.750 -38.011 1.00 40.38 526 THR A N 1
ATOM 3962 C CA . THR A 1 526 ? 14.754 20.152 -37.755 1.00 40.38 526 THR A CA 1
ATOM 3963 C C . THR A 1 526 ? 13.556 20.495 -38.644 1.00 40.38 526 THR A C 1
ATOM 3965 O O . THR A 1 526 ? 13.017 21.592 -38.552 1.00 40.38 526 THR A O 1
ATOM 3968 N N . GLY A 1 527 ? 13.025 19.445 -39.287 1.00 34.94 527 GLY A N 1
ATOM 3969 C CA . GLY A 1 527 ? 11.587 19.268 -39.521 1.00 34.94 527 GLY A CA 1
ATOM 3970 C C . GLY A 1 527 ? 11.092 19.589 -40.929 1.00 34.94 527 GLY A C 1
ATOM 3971 O O . GLY A 1 527 ? 10.513 20.646 -41.121 1.00 34.94 527 GLY A O 1
ATOM 3972 N N . ASP A 1 528 ? 11.333 18.684 -41.883 1.00 27.06 528 ASP A N 1
ATOM 3973 C CA . ASP A 1 528 ? 10.346 18.121 -42.831 1.00 27.06 528 ASP A CA 1
ATOM 3974 C C . ASP A 1 528 ? 11.106 17.334 -43.913 1.00 27.06 528 ASP A C 1
ATOM 3976 O O . ASP A 1 528 ? 11.922 17.892 -44.648 1.00 27.06 528 ASP A O 1
ATOM 3980 N N . PHE A 1 529 ? 10.878 16.020 -43.991 1.00 38.44 529 PHE A N 1
ATOM 3981 C CA . PHE A 1 529 ? 11.567 15.130 -44.928 1.00 38.44 529 PHE A CA 1
ATOM 3982 C C . PHE A 1 529 ? 10.739 14.926 -46.202 1.00 38.44 529 PHE A C 1
ATOM 3984 O O . PHE A 1 529 ? 9.621 14.414 -46.156 1.00 38.44 529 PHE A O 1
ATOM 3991 N N . ALA A 1 530 ? 11.327 15.241 -47.358 1.00 32.66 530 ALA A N 1
ATOM 3992 C CA . ALA A 1 530 ? 10.989 14.544 -48.595 1.00 32.66 530 ALA A CA 1
ATOM 3993 C C . ALA A 1 530 ? 11.700 13.173 -48.577 1.00 32.66 530 ALA A C 1
ATOM 3995 O O . ALA A 1 530 ? 12.871 13.117 -48.195 1.00 32.66 530 ALA A O 1
ATOM 3996 N N . PRO A 1 531 ? 11.044 12.063 -48.960 1.00 42.78 531 PRO A N 1
ATOM 3997 C CA . PRO A 1 531 ? 11.636 10.736 -48.832 1.00 42.78 531 PRO A CA 1
ATOM 3998 C C . PRO A 1 531 ? 12.823 10.566 -49.793 1.00 42.78 531 PRO A C 1
ATOM 4000 O O . PRO A 1 531 ? 12.653 10.598 -51.014 1.00 42.78 531 PRO A O 1
ATOM 4003 N N . ILE A 1 532 ? 14.015 10.326 -49.232 1.00 51.59 532 ILE A N 1
ATOM 4004 C CA . ILE A 1 532 ? 15.267 10.008 -49.951 1.00 51.59 532 ILE A CA 1
ATOM 4005 C C . ILE A 1 532 ? 15.067 8.827 -50.921 1.00 51.59 532 ILE A C 1
ATOM 4007 O O . ILE A 1 532 ? 15.655 8.811 -52.003 1.00 51.59 532 ILE A O 1
ATOM 4011 N N . ALA A 1 533 ? 14.142 7.909 -50.615 1.00 50.56 533 ALA A N 1
ATOM 4012 C CA . ALA A 1 533 ? 13.718 6.821 -51.501 1.00 50.56 533 ALA A CA 1
ATOM 4013 C C . ALA A 1 533 ? 13.340 7.292 -52.924 1.00 50.56 533 ALA A C 1
ATOM 4015 O O . ALA A 1 533 ? 13.634 6.610 -53.908 1.00 50.56 533 ALA A O 1
ATOM 4016 N N . GLY A 1 534 ? 12.745 8.486 -53.064 1.00 46.97 534 GLY A N 1
ATOM 4017 C CA . GLY A 1 534 ? 12.425 9.070 -54.370 1.00 46.97 534 GLY A CA 1
ATOM 4018 C C . GLY A 1 534 ? 13.665 9.453 -55.187 1.00 46.97 534 GLY A C 1
ATOM 4019 O O . GLY A 1 534 ? 13.657 9.333 -56.411 1.00 46.97 534 GLY A O 1
ATOM 4020 N N . VAL A 1 535 ? 14.751 9.856 -54.522 1.00 53.97 535 VAL A N 1
ATOM 4021 C CA . VAL A 1 535 ? 16.028 10.233 -55.150 1.00 53.97 535 VAL A CA 1
ATOM 4022 C C . VAL A 1 535 ? 16.811 8.989 -55.584 1.00 53.97 535 VAL A C 1
ATOM 4024 O O . VAL A 1 535 ? 17.328 8.958 -56.700 1.00 53.97 535 VAL A O 1
ATOM 4027 N N . VAL A 1 536 ? 16.830 7.931 -54.763 1.00 51.72 536 VAL A N 1
ATOM 4028 C CA . VAL A 1 536 ? 17.490 6.651 -55.098 1.00 51.72 536 VAL A CA 1
ATOM 4029 C C . VAL A 1 536 ? 16.836 5.994 -56.323 1.00 51.72 536 VAL A C 1
ATOM 4031 O O . VAL A 1 536 ? 17.536 5.569 -57.246 1.00 51.72 536 VAL A O 1
ATOM 4034 N N . ALA A 1 537 ? 15.499 6.001 -56.402 1.00 47.06 537 ALA A N 1
ATOM 4035 C CA . ALA A 1 537 ? 14.764 5.487 -57.561 1.00 47.06 537 ALA A CA 1
ATOM 4036 C C . ALA A 1 537 ? 15.039 6.284 -58.855 1.00 47.06 537 ALA A C 1
ATOM 4038 O O . ALA A 1 537 ? 15.162 5.695 -59.931 1.00 47.06 537 ALA A O 1
ATOM 4039 N N . LEU A 1 538 ? 15.179 7.612 -58.765 1.00 46.78 538 LEU A N 1
ATOM 4040 C CA . LEU A 1 538 ? 15.511 8.471 -59.909 1.00 46.78 538 LEU A CA 1
ATOM 4041 C C . LEU A 1 538 ? 16.955 8.264 -60.396 1.00 46.78 538 LEU A C 1
ATOM 4043 O O . LEU A 1 538 ? 17.194 8.225 -61.606 1.00 46.78 538 LEU A O 1
ATOM 4047 N N . MET A 1 539 ? 17.913 8.071 -59.483 1.00 51.84 539 MET A N 1
ATOM 4048 C CA . MET A 1 539 ? 19.313 7.830 -59.849 1.00 51.84 539 MET A CA 1
ATOM 4049 C C . MET A 1 539 ? 19.543 6.458 -60.488 1.00 51.84 539 MET A C 1
ATOM 4051 O O . MET A 1 539 ? 20.327 6.367 -61.432 1.00 51.84 539 MET A O 1
ATOM 4055 N N . GLY A 1 540 ? 18.817 5.414 -60.068 1.00 46.03 540 GLY A N 1
ATOM 4056 C CA . GLY A 1 540 ? 18.866 4.106 -60.735 1.00 46.03 540 GLY A CA 1
ATOM 4057 C C . GLY A 1 540 ? 18.462 4.176 -62.215 1.00 46.03 540 GLY A C 1
ATOM 4058 O O . GLY A 1 540 ? 19.075 3.531 -63.065 1.00 46.03 540 GLY A O 1
ATOM 4059 N N . ILE A 1 541 ? 17.488 5.025 -62.556 1.00 42.31 541 ILE A N 1
ATOM 4060 C CA . ILE A 1 541 ? 17.039 5.238 -63.942 1.00 42.31 541 ILE A CA 1
ATOM 4061 C C . ILE A 1 541 ? 18.063 6.074 -64.736 1.00 42.31 541 ILE A C 1
ATOM 4063 O O . ILE A 1 541 ? 18.345 5.769 -65.901 1.00 42.31 541 ILE A O 1
ATOM 4067 N N . ALA A 1 542 ? 18.661 7.097 -64.117 1.00 40.59 542 ALA A N 1
ATOM 4068 C CA . ALA A 1 542 ? 19.671 7.942 -64.756 1.00 40.59 542 ALA A CA 1
ATOM 4069 C C . ALA A 1 542 ? 21.002 7.198 -65.001 1.00 40.59 542 ALA A C 1
ATOM 4071 O O . ALA A 1 542 ? 21.546 7.268 -66.104 1.00 40.59 542 ALA A O 1
ATOM 4072 N N . GLY A 1 543 ? 21.487 6.418 -64.028 1.00 42.56 543 GLY A N 1
ATOM 4073 C CA . GLY A 1 543 ? 22.728 5.639 -64.137 1.00 42.56 543 GLY A CA 1
ATOM 4074 C C . GLY A 1 543 ? 22.667 4.553 -65.217 1.00 42.56 543 GLY A C 1
ATOM 4075 O O . GLY A 1 543 ? 23.590 4.421 -66.023 1.00 42.56 543 GLY A O 1
ATOM 4076 N N . VAL A 1 544 ? 21.533 3.846 -65.324 1.00 37.34 544 VAL A N 1
ATOM 4077 C CA . VAL A 1 544 ? 21.291 2.876 -66.409 1.00 37.34 544 VAL A CA 1
ATOM 4078 C C . VAL A 1 544 ? 21.253 3.573 -67.775 1.00 37.34 544 VAL A C 1
ATOM 4080 O O . VAL A 1 544 ? 21.775 3.039 -68.753 1.00 37.34 544 VAL A O 1
ATOM 4083 N N . SER A 1 545 ? 20.706 4.789 -67.854 1.00 33.44 545 SER A N 1
ATOM 4084 C CA . SER A 1 545 ? 20.650 5.558 -69.104 1.00 33.44 545 SER A CA 1
ATOM 4085 C C . SER A 1 545 ? 22.041 6.007 -69.577 1.00 33.44 545 SER A C 1
ATOM 4087 O O . SER A 1 545 ? 22.353 5.870 -70.760 1.00 33.44 545 SER A O 1
ATOM 4089 N N . VAL A 1 546 ? 22.914 6.453 -68.665 1.00 41.28 546 VAL A N 1
ATOM 4090 C CA . VAL A 1 546 ? 24.299 6.857 -68.985 1.00 41.28 546 VAL A CA 1
ATOM 4091 C C . VAL A 1 546 ? 25.164 5.652 -69.394 1.00 41.28 546 VAL A C 1
ATOM 4093 O O . VAL A 1 546 ? 25.860 5.719 -70.412 1.00 41.28 546 VAL A O 1
ATOM 4096 N N . MET A 1 547 ? 25.062 4.511 -68.697 1.00 39.66 547 MET A N 1
ATOM 4097 C CA . MET A 1 547 ? 25.778 3.281 -69.086 1.00 39.66 547 MET A CA 1
ATOM 4098 C C . MET A 1 547 ? 25.333 2.742 -70.456 1.00 39.66 547 MET A C 1
ATOM 4100 O O . MET A 1 547 ? 26.164 2.298 -71.255 1.00 39.66 547 MET A O 1
ATOM 4104 N N . VAL A 1 548 ? 24.032 2.790 -70.767 1.00 37.41 548 VAL A N 1
ATOM 4105 C CA . VAL A 1 548 ? 23.500 2.328 -72.061 1.00 37.41 548 VAL A CA 1
ATOM 4106 C C . VAL A 1 548 ? 23.915 3.254 -73.214 1.00 37.41 548 VAL A C 1
ATOM 4108 O O . VAL A 1 548 ? 24.154 2.767 -74.322 1.00 37.41 548 VAL A O 1
ATOM 4111 N N . LEU A 1 549 ? 24.071 4.560 -72.969 1.00 36.34 549 LEU A N 1
ATOM 4112 C CA . LEU A 1 549 ? 24.530 5.524 -73.977 1.00 36.34 549 LEU A CA 1
ATOM 4113 C C . LEU A 1 549 ? 26.023 5.364 -74.323 1.00 36.34 549 LEU A C 1
ATOM 4115 O O . LEU A 1 549 ? 26.368 5.403 -75.509 1.00 36.34 549 LEU A O 1
ATOM 4119 N N . ARG A 1 550 ? 26.893 5.071 -73.343 1.00 40.38 550 ARG A N 1
ATOM 4120 C CA . ARG A 1 550 ? 28.322 4.777 -73.597 1.00 40.38 550 ARG A CA 1
ATOM 4121 C C . ARG A 1 550 ? 28.541 3.428 -74.288 1.00 40.38 550 ARG A C 1
ATOM 4123 O O . ARG A 1 550 ? 29.343 3.333 -75.214 1.00 40.38 550 ARG A O 1
ATOM 4130 N N . LYS A 1 551 ? 27.768 2.389 -73.941 1.00 34.06 551 LYS A N 1
ATOM 4131 C CA . LYS A 1 551 ? 27.885 1.065 -74.590 1.00 34.06 551 LYS A CA 1
ATOM 4132 C C . LYS A 1 551 ? 27.488 1.072 -76.076 1.00 34.06 551 LYS A C 1
ATOM 4134 O O . LYS A 1 551 ? 27.853 0.150 -76.803 1.00 34.06 551 LYS A O 1
ATOM 4139 N N . LYS A 1 552 ? 26.750 2.093 -76.531 1.00 34.88 552 LYS A N 1
ATOM 4140 C CA . LYS A 1 552 ? 26.416 2.310 -77.948 1.00 34.88 552 LYS A CA 1
ATOM 4141 C C . LYS A 1 552 ? 27.490 3.063 -78.743 1.00 34.88 552 LYS A C 1
ATOM 4143 O O . LYS A 1 552 ? 27.478 2.921 -79.956 1.00 34.88 552 LYS A O 1
ATOM 4148 N N . HIS A 1 553 ? 28.386 3.812 -78.096 1.00 36.28 553 HIS A N 1
ATOM 4149 C CA . HIS A 1 553 ? 29.457 4.556 -78.779 1.00 36.28 553 HIS A CA 1
ATOM 4150 C C . HIS A 1 553 ? 30.730 3.721 -79.013 1.00 36.28 553 HIS A C 1
ATOM 4152 O O . HIS A 1 553 ? 31.481 4.015 -79.932 1.00 36.28 553 HIS A O 1
ATOM 4158 N N . ASN A 1 554 ? 30.932 2.629 -78.265 1.00 31.11 554 ASN A N 1
ATOM 4159 C CA . ASN A 1 554 ? 32.045 1.684 -78.468 1.00 31.11 554 ASN A CA 1
ATOM 4160 C C . ASN A 1 554 ? 31.718 0.537 -79.454 1.00 31.11 554 ASN A C 1
ATOM 4162 O O . ASN A 1 554 ? 32.141 -0.605 -79.244 1.00 31.11 554 ASN A O 1
ATOM 4166 N N . LYS A 1 555 ? 30.938 0.802 -80.510 1.00 28.83 555 LYS A N 1
ATOM 4167 C CA . LYS A 1 555 ? 30.666 -0.166 -81.584 1.00 28.83 555 LYS A CA 1
ATOM 4168 C C . LYS A 1 555 ? 30.749 0.443 -82.968 1.00 28.83 555 LYS A C 1
ATOM 4170 O O . LYS A 1 555 ? 30.151 1.522 -83.153 1.00 28.83 555 LYS A O 1
#

Sequence (555 aa):
GKTQSAPSIGRDGSYTPPTIQDTEASYATALVYNVFNETNKAKAVENYVNIVKNPDPTFEDDNGKIPAYSITSGFSGTPNLVPALTQNGYIEDAYKLFEQTEYASWLYPVTQGATSVWERWNSYTVENGFGGNNSMNSFNHFSLGAISEWMMGYQLGITGDDANPGYQEFILQPTVGGTFTYANGSFESNYGEIYSGWTADNGSITSYSAVVPANTTATLYLPISEEQAATFENIDGVTYEGMAVNNETTVAKFTVEAGGYDFTITADGVSASIKDGYVSRDSQPTTNKGILNTVIAYAENAQASEEFENVIADVQKSFTTALDNAKAIAANDDATQEEIDAAWQTLLTEIHKLGFVKGDITSLQQLVTLGESYDMNDFVQAGQAEFKEALEAAQAILADKDNAMQAEIETAETNLLNAMLNLRYKADKSVLESVLAEANGKDASAYTAESYAVLTAAVAEANTVMENENATQEEVDAAVQSVQTAIDGLVAVDGTVPEETTPSTDDVATQTGQESTTTKANAAKTGDFAPIAGVVALMGIAGVSVMVLRKKHNK